Protein AF-0000000080382086 (afdb_homodimer)

Secondary structure (DSSP, 8-state):
---GGGG-B---S---TTEEEEE--S-S--PPTTSTTT---TTSS--HHHHHHHHHHHHHHHT-EEE-EE--SS--EEE--TTB-EE-SEEEE-STTEEEEEEESSSEEEEEEETTSS-EEEEEE-HHHHHHTHHHHHHTTSSS-GGGEEEEE--B--TTT-EEEHHHHHHHHHH-GGGGGGEEE-SSTTEEEE-HHHHHHHHHHHTT--EEEE---BTTT-TTS--TTT-SS---EEEEEEE--/---GGGG-B---S---TTEEEEE--S-S--PPTTSTTT---TTSS--HHHHHHHHHHHHHHHT-EEE-EE--SS--EEE--TTB-EE-SEEEE-STTEEEEEEESSSEEEEEEETTSS-EEEEEE-HHHHHHTHHHHHHTTSSS-GGGEEEEE--B--TTT-EEEHHHHHHHHHH-GGGGGGEEE-SSTTEEEE-HHHHHHHHHHHTT--EEEE---BTTT-TTS--TTT-SS---EEEEEEE--

InterPro domains:
  IPR003730 Multi-copper polyphenol oxidoreductase [PF02578] (24-242)
  IPR003730 Multi-copper polyphenol oxidoreductase [PTHR30616] (9-244)
  IPR003730 Multi-copper polyphenol oxidoreductase [TIGR00726] (29-243)
  IPR003730 Multi-copper polyphenol oxidoreductase [cd16833] (66-242)
  IPR011324 Cytotoxic necrotizing factor-like, catalytic [SSF64438] (8-244)
  IPR038371 Multi-copper polyphenol oxidoreductase superfamily [G3DSA:3.60.140.10] (1-244)

Nearest PDB structures (foldseek):
  7f3v-assembly3_C  TM=9.586E-01  e=2.825E-39  Escherichia coli
  1rw0-assembly1_B  TM=9.563E-01  e=7.884E-39  Salmonella enterica subsp. enterica serovar Typhi
  1rv9-assembly1_A  TM=9.736E-01  e=3.675E-38  Neisseria meningitidis
  7f3v-assembly2_B  TM=9.568E-01  e=1.158E-38  Escherichia coli
  1xaf-assembly1_B  TM=9.554E-01  e=1.019E-38  Shigella flexneri 2a str. 2457T

Organism: NCBI:txid216142

Sequence (490 aa):
MTTFTQGLLFPDWPAPASVRACVTTCEGGVSAAPYASLNLGAHVGDDPQSVVQNRLRLTAHFGILPAWLNQVHGVHVVDADPTRVLEADASWTTTPGIACTAMTADCLPALFCNRAGTQVAAAHAGWRGLAAGVLEATVNSFSEPPEQVMVWLGPAIGPRRFEVGAEVRETFMAIHPQAADAFAPGAAPGKFLADIYALARIRLAAVGVTAVYGGGLCTVEDERFFSYRRASVTGRFASLVWLEPMTTFTQGLLFPDWPAPASVRACVTTCEGGVSAAPYASLNLGAHVGDDPQSVVQNRLRLTAHFGILPAWLNQVHGVHVVDADPTRVLEADASWTTTPGIACTAMTADCLPALFCNRAGTQVAAAHAGWRGLAAGVLEATVNSFSEPPEQVMVWLGPAIGPRRFEVGAEVRETFMAIHPQAADAFAPGAAPGKFLADIYALARIRLAAVGVTAVYGGGLCTVEDERFFSYRRASVTGRFASLVWLEP

Radius of gyration: 25.79 Å; Cα contacts (8 Å, |Δi|>4): 1349; chains: 2; bounding box: 45×76×56 Å

Structure (mmCIF, N/CA/C/O backbone):
data_AF-0000000080382086-model_v1
#
loop_
_entity.id
_entity.type
_entity.pdbx_description
1 polymer 'Purine nucleoside phosphorylase'
#
loop_
_atom_site.group_PDB
_atom_site.id
_atom_site.type_symbol
_atom_site.label_atom_id
_atom_site.label_alt_id
_atom_site.label_comp_id
_atom_site.label_asym_id
_atom_site.label_entity_id
_atom_site.label_seq_id
_atom_site.pdbx_PDB_ins_code
_atom_site.Cartn_x
_atom_site.Cartn_y
_atom_site.Cartn_z
_atom_site.occupancy
_atom_site.B_iso_or_equiv
_atom_site.auth_seq_id
_atom_site.auth_comp_id
_atom_site.auth_asym_id
_atom_site.auth_atom_id
_atom_site.pdbx_PDB_model_num
ATOM 1 N N . MET A 1 1 ? -21.344 14.656 -10.711 1 35.97 1 MET A N 1
ATOM 2 C CA . MET A 1 1 ? -20.391 13.875 -9.922 1 35.97 1 MET A CA 1
ATOM 3 C C . MET A 1 1 ? -19.031 14.562 -9.891 1 35.97 1 MET A C 1
ATOM 5 O O . MET A 1 1 ? -18.391 14.742 -10.938 1 35.97 1 MET A O 1
ATOM 9 N N . THR A 1 2 ? -18.797 15.438 -8.898 1 51 2 THR A N 1
ATOM 10 C CA . THR A 1 2 ? -17.578 16.25 -8.852 1 51 2 THR A CA 1
ATOM 11 C C . THR A 1 2 ? -16.344 15.367 -9.07 1 51 2 THR A C 1
ATOM 13 O O . THR A 1 2 ? -16.266 14.258 -8.555 1 51 2 THR A O 1
ATOM 16 N N . THR A 1 3 ? -15.547 15.672 -10.109 1 72.62 3 THR A N 1
ATOM 17 C CA . THR A 1 3 ? -14.336 14.938 -10.469 1 72.62 3 THR A CA 1
ATOM 18 C C . THR A 1 3 ? -13.32 14.984 -9.336 1 72.62 3 THR A C 1
ATOM 20 O O . THR A 1 3 ? -13.359 15.891 -8.492 1 72.62 3 THR A O 1
ATOM 23 N N . PHE A 1 4 ? -12.578 13.977 -9.031 1 77.5 4 PHE A N 1
ATOM 24 C CA . PHE A 1 4 ? -11.562 13.836 -8 1 77.5 4 PHE A CA 1
ATOM 25 C C . PHE A 1 4 ? -10.688 15.086 -7.926 1 77.5 4 PHE A C 1
ATOM 27 O O . PHE A 1 4 ? -10.328 15.531 -6.836 1 77.5 4 PHE A O 1
ATOM 34 N N . THR A 1 5 ? -10.586 15.844 -8.992 1 77 5 THR A N 1
ATOM 35 C CA . THR A 1 5 ? -9.578 16.891 -9.031 1 77 5 THR A CA 1
ATOM 36 C C . THR A 1 5 ? -10.164 18.234 -8.586 1 77 5 THR A C 1
ATOM 38 O O . THR A 1 5 ? -9.43 19.156 -8.242 1 77 5 THR A O 1
ATOM 41 N N . GLN A 1 6 ? -11.453 18.375 -8.586 1 78.25 6 GLN A N 1
ATOM 42 C CA . GLN A 1 6 ? -12.055 19.672 -8.32 1 78.25 6 GLN A CA 1
ATOM 43 C C . GLN A 1 6 ? -11.938 20.047 -6.844 1 78.25 6 GLN A C 1
ATOM 45 O O . GLN A 1 6 ? -11.93 21.219 -6.492 1 78.25 6 GLN A O 1
ATOM 50 N N . GLY A 1 7 ? -11.562 19.188 -6.051 1 86.56 7 GLY A N 1
ATOM 51 C CA . GLY A 1 7 ? -11.594 19.516 -4.637 1 86.56 7 GLY A CA 1
ATOM 52 C C . GLY A 1 7 ? -10.242 19.422 -3.965 1 86.56 7 GLY A C 1
ATOM 53 O O . GLY A 1 7 ? -10.148 19.438 -2.734 1 86.56 7 GLY A O 1
ATOM 54 N N . LEU A 1 8 ? -9.188 19.5 -4.777 1 95.06 8 LEU A N 1
ATOM 55 C CA . LEU A 1 8 ? -7.855 19.359 -4.199 1 95.06 8 LEU A CA 1
ATOM 56 C C . LEU A 1 8 ? -7.285 20.734 -3.85 1 95.06 8 LEU A C 1
ATOM 58 O O . LEU A 1 8 ? -7.527 21.719 -4.559 1 95.06 8 LEU A O 1
ATOM 62 N N . LEU A 1 9 ? -6.598 20.828 -2.732 1 96.88 9 LEU A N 1
ATOM 63 C CA . LEU A 1 9 ? -5.844 22.016 -2.352 1 96.88 9 LEU A CA 1
ATOM 64 C C . LEU A 1 9 ? -4.344 21.781 -2.49 1 96.88 9 LEU A C 1
ATOM 66 O O . LEU A 1 9 ? -3.85 20.703 -2.152 1 96.88 9 LEU A O 1
ATOM 70 N N . PHE A 1 10 ? -3.676 22.781 -2.965 1 97.62 10 PHE A N 1
ATOM 71 C CA . PHE A 1 10 ? -2.225 22.719 -3.105 1 97.62 10 PHE A CA 1
ATOM 72 C C . PHE A 1 10 ? -1.548 23.75 -2.211 1 97.62 10 PHE A C 1
ATOM 74 O O . PHE A 1 10 ? -1.939 24.922 -2.199 1 97.62 10 PHE A O 1
ATOM 81 N N . PRO A 1 11 ? -0.568 23.312 -1.455 1 97.88 11 PRO A N 1
ATOM 82 C CA . PRO A 1 11 ? 0.133 24.25 -0.566 1 97.88 11 PRO A CA 1
ATOM 83 C C . PRO A 1 11 ? 0.707 25.453 -1.308 1 97.88 11 PRO A C 1
ATOM 85 O O . PRO A 1 11 ? 1.287 25.297 -2.385 1 97.88 11 PRO A O 1
ATOM 88 N N . ASP A 1 12 ? 0.466 26.594 -0.713 1 96.94 12 ASP A N 1
ATOM 89 C CA . ASP A 1 12 ? 1.128 27.812 -1.168 1 96.94 12 ASP A CA 1
ATOM 90 C C . ASP A 1 12 ? 2.428 28.047 -0.402 1 96.94 12 ASP A C 1
ATOM 92 O O . ASP A 1 12 ? 2.424 28.688 0.654 1 96.94 12 ASP A O 1
ATOM 96 N N . TRP A 1 13 ? 3.547 27.516 -0.865 1 97.81 13 TRP A N 1
ATOM 97 C CA . TRP A 1 13 ? 4.883 27.656 -0.295 1 97.81 13 TRP A CA 1
ATOM 98 C C . TRP A 1 13 ? 5.949 27.578 -1.383 1 97.81 13 TRP A C 1
ATOM 100 O O . TRP A 1 13 ? 5.695 27.062 -2.477 1 97.81 13 TRP A O 1
ATOM 110 N N . PRO A 1 14 ? 7.027 28.234 -1.194 1 98.19 14 PRO A N 1
ATOM 111 C CA . PRO A 1 14 ? 8.078 28.219 -2.213 1 98.19 14 PRO A CA 1
ATOM 112 C C . PRO A 1 14 ? 8.914 26.938 -2.184 1 98.19 14 PRO A C 1
ATOM 114 O O . PRO A 1 14 ? 10.148 27 -2.209 1 98.19 14 PRO A O 1
ATOM 117 N N . ALA A 1 15 ? 8.281 25.734 -2.139 1 97.81 15 ALA A N 1
ATOM 118 C CA . ALA A 1 15 ? 8.992 24.453 -2.152 1 97.81 15 ALA A CA 1
ATOM 119 C C . ALA A 1 15 ? 9.664 24.219 -3.5 1 97.81 15 ALA A C 1
ATOM 121 O O . ALA A 1 15 ? 9.188 24.688 -4.531 1 97.81 15 ALA A O 1
ATOM 122 N N . PRO A 1 16 ? 10.789 23.5 -3.488 1 98.19 16 PRO A N 1
ATOM 123 C CA . PRO A 1 16 ? 11.438 23.156 -4.754 1 98.19 16 PRO A CA 1
ATOM 124 C C . PRO A 1 16 ? 10.516 22.406 -5.711 1 98.19 16 PRO A C 1
ATOM 126 O O . PRO A 1 16 ? 9.57 21.734 -5.27 1 98.19 16 PRO A O 1
ATOM 129 N N . ALA A 1 17 ? 10.844 22.5 -6.973 1 97.31 17 ALA A N 1
ATOM 130 C CA . ALA A 1 17 ? 10.023 21.906 -8.023 1 97.31 17 ALA A CA 1
ATOM 131 C C . ALA A 1 17 ? 9.93 20.391 -7.855 1 97.31 17 ALA A C 1
ATOM 133 O O . ALA A 1 17 ? 8.945 19.766 -8.281 1 97.31 17 ALA A O 1
ATOM 134 N N . SER A 1 18 ? 10.938 19.812 -7.211 1 97.94 18 SER A N 1
ATOM 135 C CA . SER A 1 18 ? 10.969 18.375 -7.016 1 97.94 18 SER A CA 1
ATOM 136 C C . SER A 1 18 ? 9.984 17.938 -5.938 1 97.94 18 SER A C 1
ATOM 138 O O . SER A 1 18 ? 9.703 16.75 -5.789 1 97.94 18 SER A O 1
ATOM 140 N N . VAL A 1 19 ? 9.492 18.891 -5.156 1 98.62 19 VAL A N 1
ATOM 141 C CA . VAL A 1 19 ? 8.586 18.609 -4.051 1 98.62 19 VAL A CA 1
ATOM 142 C C . VAL A 1 19 ? 7.145 18.875 -4.484 1 98.62 19 VAL A C 1
ATOM 144 O O . VAL A 1 19 ? 6.828 19.969 -4.977 1 98.62 19 VAL A O 1
ATOM 147 N N . ARG A 1 20 ? 6.328 17.859 -4.344 1 98.44 20 ARG A N 1
ATOM 148 C CA . ARG A 1 20 ? 4.898 17.984 -4.605 1 98.44 20 ARG A CA 1
ATOM 149 C C . ARG A 1 20 ? 4.086 17.766 -3.336 1 98.44 20 ARG A C 1
ATOM 151 O O . ARG A 1 20 ? 4.527 17.062 -2.426 1 98.44 20 ARG A O 1
ATOM 158 N N . ALA A 1 21 ? 2.965 18.422 -3.26 1 98.56 21 ALA A N 1
ATOM 159 C CA . ALA A 1 21 ? 2.096 18.297 -2.094 1 98.56 21 ALA A CA 1
ATOM 160 C C . ALA A 1 21 ? 0.638 18.547 -2.463 1 98.56 21 ALA A C 1
ATOM 162 O O . ALA A 1 21 ? 0.352 19.266 -3.428 1 98.56 21 ALA A O 1
ATOM 163 N N . CYS A 1 22 ? -0.214 17.969 -1.721 1 98.19 22 CYS A N 1
ATOM 164 C CA . CYS A 1 22 ? -1.647 18.156 -1.924 1 98.19 22 CYS A CA 1
ATOM 165 C C . CYS A 1 22 ? -2.418 17.891 -0.634 1 98.19 22 CYS A C 1
ATOM 167 O O . CYS A 1 22 ? -1.976 17.109 0.213 1 98.19 22 CYS A O 1
ATOM 169 N N . VAL A 1 23 ? -3.498 18.609 -0.485 1 98.5 23 VAL A N 1
ATOM 170 C CA . VAL A 1 23 ? -4.496 18.312 0.536 1 98.5 23 VAL A CA 1
ATOM 171 C C . VAL A 1 23 ? -5.816 17.922 -0.13 1 98.5 23 VAL A C 1
ATOM 173 O O . VAL A 1 23 ? -6.324 18.641 -0.988 1 98.5 23 VAL A O 1
ATOM 176 N N . THR A 1 24 ? -6.312 16.75 0.256 1 98.19 24 THR A N 1
ATOM 177 C CA . THR A 1 24 ? -7.625 16.359 -0.258 1 98.19 24 THR A CA 1
ATOM 178 C C . THR A 1 24 ? -8.734 17.078 0.498 1 98.19 24 THR A C 1
ATOM 180 O O . THR A 1 24 ? -8.523 17.562 1.614 1 98.19 24 THR A O 1
ATOM 183 N N . THR A 1 25 ? -9.844 17.234 -0.124 1 97.31 25 THR A N 1
ATOM 184 C CA . THR A 1 25 ? -11.062 17.703 0.52 1 97.31 25 THR A CA 1
ATOM 185 C C . THR A 1 25 ? -12.078 16.578 0.65 1 97.31 25 THR A C 1
ATOM 187 O O . THR A 1 25 ? -11.766 15.414 0.359 1 97.31 25 THR A O 1
ATOM 190 N N . CYS A 1 26 ? -13.32 16.938 1.077 1 96 26 CYS A N 1
ATOM 191 C CA . CYS A 1 26 ? -14.367 15.93 1.217 1 96 26 CYS A CA 1
ATOM 192 C C . CYS A 1 26 ? -14.906 15.516 -0.146 1 96 26 CYS A C 1
ATOM 194 O O . CYS A 1 26 ? -15.586 14.492 -0.263 1 96 26 CYS A O 1
ATOM 196 N N . GLU A 1 27 ? -14.523 16.203 -1.162 1 94.69 27 GLU A N 1
ATOM 197 C CA . GLU A 1 27 ? -15.18 16.031 -2.457 1 94.69 27 GLU A CA 1
ATOM 198 C C . GLU A 1 27 ? -14.391 15.078 -3.35 1 94.69 27 GLU A C 1
ATOM 200 O O . GLU A 1 27 ? -13.164 15 -3.256 1 94.69 27 GLU A O 1
ATOM 205 N N . GLY A 1 28 ? -15.195 14.359 -4.215 1 94.56 28 GLY A N 1
ATOM 206 C CA . GLY A 1 28 ? -14.555 13.617 -5.289 1 94.56 28 GLY A CA 1
ATOM 207 C C . GLY A 1 28 ? -14.414 12.133 -4.992 1 94.56 28 GLY A C 1
ATOM 208 O O . GLY A 1 28 ? -13.664 11.43 -5.676 1 94.56 28 GLY A O 1
ATOM 209 N N . GLY A 1 29 ? -15.039 11.703 -3.875 1 95.44 29 GLY A N 1
ATOM 210 C CA . GLY A 1 29 ? -14.938 10.297 -3.523 1 95.44 29 GLY A CA 1
ATOM 211 C C . GLY A 1 29 ? -16.234 9.539 -3.711 1 95.44 29 GLY A C 1
ATOM 212 O O . GLY A 1 29 ? -17.094 9.953 -4.5 1 95.44 29 GLY A O 1
ATOM 213 N N . VAL A 1 30 ? -16.359 8.398 -3.09 1 95.44 30 VAL A N 1
ATOM 214 C CA . VAL A 1 30 ? -17.516 7.539 -3.348 1 95.44 30 VAL A CA 1
ATOM 215 C C . VAL A 1 30 ? -18.188 7.18 -2.027 1 95.44 30 VAL A C 1
ATOM 217 O O . VAL A 1 30 ? -19.219 6.5 -2.018 1 95.44 30 VAL A O 1
ATOM 220 N N . SER A 1 31 ? -17.609 7.605 -0.888 1 96.88 31 SER A N 1
ATOM 221 C CA . SER A 1 31 ? -18.219 7.289 0.399 1 96.88 31 SER A CA 1
ATOM 222 C C . SER A 1 31 ? -19.594 7.926 0.526 1 96.88 31 SER A C 1
ATOM 224 O O . SER A 1 31 ? -19.828 9.031 0.036 1 96.88 31 SER A O 1
ATOM 226 N N . ALA A 1 32 ? -20.516 7.273 1.138 1 97.31 32 ALA A N 1
ATOM 227 C CA . ALA A 1 32 ? -21.828 7.812 1.479 1 97.31 32 ALA A CA 1
ATOM 228 C C . ALA A 1 32 ? -21.766 8.609 2.781 1 97.31 32 ALA A C 1
ATOM 230 O O . ALA A 1 32 ? -20.781 8.562 3.504 1 97.31 32 ALA A O 1
ATOM 231 N N . ALA A 1 33 ? -22.828 9.43 3.045 1 96.38 33 ALA A N 1
ATOM 232 C CA . ALA A 1 33 ? -22.938 10.078 4.348 1 96.38 33 ALA A CA 1
ATOM 233 C C . ALA A 1 33 ? -22.875 9.055 5.477 1 96.38 33 ALA A C 1
ATOM 235 O O . ALA A 1 33 ? -23.438 7.961 5.363 1 96.38 33 ALA A O 1
ATOM 236 N N . PRO A 1 34 ? -22.25 9.375 6.453 1 97.31 34 PRO A N 1
ATOM 237 C CA . PRO A 1 34 ? -21.688 10.672 6.84 1 97.31 34 PRO A CA 1
ATOM 238 C C . PRO A 1 34 ? -20.234 10.844 6.402 1 97.31 34 PRO A C 1
ATOM 240 O O . PRO A 1 34 ? -19.562 11.766 6.859 1 97.31 34 PRO A O 1
ATOM 243 N N . TYR A 1 35 ? -19.703 9.984 5.555 1 97.62 35 TYR A N 1
ATOM 244 C CA . TYR A 1 35 ? -18.312 10.008 5.105 1 97.62 35 TYR A CA 1
ATOM 245 C C . TYR A 1 35 ? -18.219 10.555 3.689 1 97.62 35 TYR A C 1
ATOM 247 O O . TYR A 1 35 ? -17.203 10.344 3.008 1 97.62 35 TYR A O 1
ATOM 255 N N . ALA A 1 36 ? -19.281 11.227 3.244 1 95.75 36 ALA A N 1
ATOM 256 C CA . ALA A 1 36 ? -19.266 11.758 1.884 1 95.75 36 ALA A CA 1
ATOM 257 C C . ALA A 1 36 ? -18.188 12.828 1.72 1 95.75 36 ALA A C 1
ATOM 259 O O . ALA A 1 36 ? -18.094 13.75 2.531 1 95.75 36 ALA A O 1
ATOM 260 N N . SER A 1 37 ? -17.484 12.734 0.635 1 95.88 37 SER A N 1
ATOM 261 C CA . SER A 1 37 ? -17.516 11.562 -0.241 1 95.88 37 SER A CA 1
ATOM 262 C C . SER A 1 37 ? -16.125 10.953 -0.41 1 95.88 37 SER A C 1
ATOM 264 O O . SER A 1 37 ? -15.992 9.797 -0.805 1 95.88 37 SER A O 1
ATOM 266 N N . LEU A 1 38 ? -15 11.766 -0.036 1 97.19 38 LEU A N 1
ATOM 267 C CA . LEU A 1 38 ? -13.641 11.289 -0.24 1 97.19 38 LEU A CA 1
ATOM 268 C C . LEU A 1 38 ? -12.969 10.961 1.092 1 97.19 38 LEU A C 1
ATOM 270 O O . LEU A 1 38 ? -11.883 11.461 1.387 1 97.19 38 LEU A O 1
ATOM 274 N N . ASN A 1 39 ? -13.68 10.141 1.867 1 98.06 39 ASN A N 1
ATOM 275 C CA . ASN A 1 39 ? -13.055 9.68 3.1 1 98.06 39 ASN A CA 1
ATOM 276 C C . ASN A 1 39 ? -11.875 8.75 2.814 1 98.06 39 ASN A C 1
ATOM 278 O O . ASN A 1 39 ? -12.023 7.77 2.08 1 98.06 39 ASN A O 1
ATOM 282 N N . LEU A 1 40 ? -10.758 9.078 3.457 1 97.88 40 LEU A N 1
ATOM 283 C CA . LEU A 1 40 ? -9.555 8.289 3.246 1 97.88 40 LEU A CA 1
ATOM 284 C C . LEU A 1 40 ? -9.203 7.488 4.496 1 97.88 40 LEU A C 1
ATOM 286 O O . LEU A 1 40 ? -8.266 6.688 4.484 1 97.88 40 LEU A O 1
ATOM 290 N N . GLY A 1 41 ? -9.922 7.762 5.605 1 97 41 GLY A N 1
ATOM 291 C CA . GLY A 1 41 ? -9.664 7.055 6.848 1 97 41 GLY A CA 1
ATOM 292 C C . GLY A 1 41 ? -10.328 5.695 6.914 1 97 41 GLY A C 1
ATOM 293 O O . GLY A 1 41 ? -11.555 5.59 6.82 1 97 41 GLY A O 1
ATOM 294 N N . ALA A 1 42 ? -9.57 4.668 7.133 1 93.75 42 ALA A N 1
ATOM 295 C CA . ALA A 1 42 ? -10.086 3.305 7.188 1 93.75 42 ALA A CA 1
ATOM 296 C C . ALA A 1 42 ? -10.609 2.971 8.578 1 93.75 42 ALA A C 1
ATOM 298 O O . ALA A 1 42 ? -11.297 1.969 8.773 1 93.75 42 ALA A O 1
ATOM 299 N N . HIS A 1 43 ? -10.344 3.795 9.578 1 93.31 43 HIS A N 1
ATOM 300 C CA . HIS A 1 43 ? -10.594 3.447 10.969 1 93.31 43 HIS A CA 1
ATOM 301 C C . HIS A 1 43 ? -11.805 4.203 11.516 1 93.31 43 HIS A C 1
ATOM 303 O O . HIS A 1 43 ? -12.031 4.223 12.734 1 93.31 43 HIS A O 1
ATOM 309 N N . VAL A 1 44 ? -12.609 4.797 10.648 1 96.44 44 VAL A N 1
ATOM 310 C CA . VAL A 1 44 ? -13.617 5.715 11.164 1 96.44 44 VAL A CA 1
ATOM 311 C C . VAL A 1 44 ? -15.008 5.098 11.008 1 96.44 44 VAL A C 1
ATOM 313 O O . VAL A 1 44 ? -16.016 5.711 11.375 1 96.44 44 VAL A O 1
ATOM 316 N N . GLY A 1 45 ? -15.102 3.912 10.461 1 95.44 45 GLY A N 1
ATOM 317 C CA . GLY A 1 45 ? -16.375 3.211 10.406 1 95.44 45 GLY A CA 1
ATOM 318 C C . GLY A 1 45 ? -17 3.217 9.031 1 95.44 45 GLY A C 1
ATOM 319 O O . GLY A 1 45 ? -18.094 2.678 8.836 1 95.44 45 GLY A O 1
ATOM 320 N N . ASP A 1 46 ? -16.406 3.803 8.031 1 96.44 46 ASP A N 1
ATOM 321 C CA . ASP A 1 46 ? -16.891 3.848 6.656 1 96.44 46 ASP A CA 1
ATOM 322 C C . ASP A 1 46 ? -16.875 2.461 6.02 1 96.44 46 ASP A C 1
ATOM 324 O O . ASP A 1 46 ? -16.25 1.536 6.555 1 96.44 46 ASP A O 1
ATOM 328 N N . ASP A 1 47 ? -17.641 2.34 4.902 1 93.94 47 ASP A N 1
ATOM 329 C CA . ASP A 1 47 ? -17.562 1.138 4.078 1 93.94 47 ASP A CA 1
ATOM 330 C C . ASP A 1 47 ? -16.125 0.921 3.568 1 93.94 47 ASP A C 1
ATOM 332 O O . ASP A 1 47 ? -15.586 1.769 2.859 1 93.94 47 ASP A O 1
ATOM 336 N N . PRO A 1 48 ? -15.531 -0.181 3.912 1 90.75 48 PRO A N 1
ATOM 337 C CA . PRO A 1 48 ? -14.148 -0.428 3.5 1 90.75 48 PRO A CA 1
ATOM 338 C C . PRO A 1 48 ? -13.961 -0.345 1.987 1 90.75 48 PRO A C 1
ATOM 340 O O . PRO A 1 48 ? -12.906 0.082 1.518 1 90.75 48 PRO A O 1
ATOM 343 N N . GLN A 1 49 ? -14.898 -0.764 1.184 1 89.75 49 GLN A N 1
ATOM 344 C CA . GLN A 1 49 ? -14.781 -0.698 -0.27 1 89.75 49 GLN A CA 1
ATOM 345 C C . GLN A 1 49 ? -14.711 0.748 -0.751 1 89.75 49 GLN A C 1
ATOM 347 O O . GLN A 1 49 ? -13.969 1.061 -1.684 1 89.75 49 GLN A O 1
ATOM 352 N N . SER A 1 50 ? -15.516 1.601 -0.135 1 94.81 50 SER A N 1
ATOM 353 C CA . SER A 1 50 ? -15.477 3.016 -0.485 1 94.81 50 SER A CA 1
ATOM 354 C C . SER A 1 50 ? -14.109 3.621 -0.185 1 94.81 50 SER A C 1
ATOM 356 O O . SER A 1 50 ? -13.57 4.383 -0.992 1 94.81 50 SER A O 1
ATOM 358 N N . VAL A 1 51 ? -13.547 3.221 0.975 1 95.31 51 VAL A N 1
ATOM 359 C CA . VAL A 1 51 ? -12.25 3.756 1.369 1 95.31 51 VAL A CA 1
ATOM 360 C C . VAL A 1 51 ? -11.18 3.316 0.368 1 95.31 51 VAL A C 1
ATOM 362 O O . VAL A 1 51 ? -10.352 4.121 -0.058 1 95.31 51 VAL A O 1
ATOM 365 N N . VAL A 1 52 ? -11.219 2.104 -0.04 1 91.38 52 VAL A N 1
ATOM 366 C CA . VAL A 1 52 ? -10.266 1.575 -1.009 1 91.38 52 VAL A CA 1
ATOM 367 C C . VAL A 1 52 ? -10.383 2.344 -2.324 1 91.38 52 VAL A C 1
ATOM 369 O O . VAL A 1 52 ? -9.375 2.754 -2.902 1 91.38 52 VAL A O 1
ATOM 372 N N . GLN A 1 53 ? -11.578 2.508 -2.77 1 91.5 53 GLN A N 1
ATOM 373 C CA . GLN A 1 53 ? -11.789 3.223 -4.023 1 91.5 53 GLN A CA 1
ATOM 374 C C . GLN A 1 53 ? -11.289 4.66 -3.93 1 91.5 53 GLN A C 1
ATOM 376 O O . GLN A 1 53 ? -10.695 5.184 -4.875 1 91.5 53 GLN A O 1
ATOM 381 N N . ASN A 1 54 ? -11.594 5.285 -2.818 1 95.31 54 ASN A N 1
ATOM 382 C CA . ASN A 1 54 ? -11.109 6.645 -2.611 1 95.31 54 ASN A CA 1
ATOM 383 C C . ASN A 1 54 ? -9.586 6.703 -2.631 1 95.31 54 ASN A C 1
ATOM 385 O O . ASN A 1 54 ? -9 7.598 -3.248 1 95.31 54 ASN A O 1
ATOM 389 N N . ARG A 1 55 ? -8.906 5.746 -1.965 1 94 55 ARG A N 1
ATOM 390 C CA . ARG A 1 55 ? -7.453 5.711 -1.934 1 94 55 ARG A CA 1
ATOM 391 C C . ARG A 1 55 ? -6.883 5.402 -3.314 1 94 55 ARG A C 1
ATOM 393 O O . ARG A 1 55 ? -5.844 5.945 -3.697 1 94 55 ARG A O 1
ATOM 400 N N . LEU A 1 56 ? -7.562 4.637 -4.059 1 90.69 56 LEU A N 1
ATOM 401 C CA . LEU A 1 56 ? -7.141 4.332 -5.422 1 90.69 56 LEU A CA 1
ATOM 402 C C . LEU A 1 56 ? -7.207 5.578 -6.305 1 90.69 56 LEU A C 1
ATOM 404 O O . LEU A 1 56 ? -6.336 5.797 -7.145 1 90.69 56 LEU A O 1
ATOM 408 N N . ARG A 1 57 ? -8.266 6.312 -6.125 1 91.19 57 ARG A N 1
ATOM 409 C CA . ARG A 1 57 ? -8.406 7.547 -6.895 1 91.19 57 ARG A CA 1
ATOM 410 C C . ARG A 1 57 ? -7.23 8.484 -6.637 1 91.19 57 ARG A C 1
ATOM 412 O O . ARG A 1 57 ? -6.688 9.07 -7.574 1 91.19 57 ARG A O 1
ATOM 419 N N . LEU A 1 58 ? -6.867 8.555 -5.375 1 93.56 58 LEU A N 1
ATOM 420 C CA . LEU A 1 58 ? -5.746 9.398 -4.977 1 93.56 58 LEU A CA 1
ATOM 421 C C . LEU A 1 58 ? -4.438 8.875 -5.566 1 93.56 58 LEU A C 1
ATOM 423 O O . LEU A 1 58 ? -3.682 9.641 -6.172 1 93.56 58 LEU A O 1
ATOM 427 N N . THR A 1 59 ? -4.156 7.613 -5.426 1 91.06 59 THR A N 1
ATOM 428 C CA . THR A 1 59 ? -2.941 6.973 -5.914 1 91.06 59 THR A CA 1
ATOM 429 C C . THR A 1 59 ? -2.842 7.086 -7.43 1 91.06 59 THR A C 1
ATOM 431 O O . THR A 1 59 ? -1.789 7.445 -7.965 1 91.06 59 THR A O 1
ATOM 434 N N . ALA A 1 60 ? -3.932 6.879 -8.062 1 86.88 60 ALA A N 1
ATOM 435 C CA . ALA A 1 60 ? -3.951 6.879 -9.523 1 86.88 60 ALA A CA 1
ATOM 436 C C . ALA A 1 60 ? -3.76 8.289 -10.078 1 86.88 60 ALA A C 1
ATOM 438 O O . ALA A 1 60 ? -3.062 8.484 -11.078 1 86.88 60 ALA A O 1
ATOM 439 N N . HIS A 1 61 ? -4.375 9.188 -9.492 1 90 61 HIS A N 1
ATOM 440 C CA . HIS A 1 61 ? -4.34 10.555 -10 1 90 61 HIS A CA 1
ATOM 441 C C . HIS A 1 61 ? -2.926 11.125 -9.945 1 90 61 HIS A C 1
ATOM 443 O O . HIS A 1 61 ? -2.471 11.758 -10.906 1 90 61 HIS A O 1
ATOM 449 N N . PHE A 1 62 ? -2.26 10.828 -8.844 1 93.06 62 PHE A N 1
ATOM 450 C CA . PHE A 1 62 ? -0.971 11.484 -8.648 1 93.06 62 PHE A CA 1
ATOM 451 C C . PHE A 1 62 ? 0.173 10.539 -9.008 1 93.06 62 PHE A C 1
ATOM 453 O O . PHE A 1 62 ? 1.321 10.969 -9.133 1 93.06 62 PHE A O 1
ATOM 460 N N . GLY A 1 63 ? -0.13 9.305 -9.195 1 90 63 GLY A N 1
ATOM 461 C CA . GLY A 1 63 ? 0.942 8.352 -9.43 1 90 63 GLY A CA 1
ATOM 462 C C . GLY A 1 63 ? 1.884 8.211 -8.25 1 90 63 GLY A C 1
ATOM 463 O O . GLY A 1 63 ? 3.104 8.266 -8.406 1 90 63 GLY A O 1
ATOM 464 N N . ILE A 1 64 ? 1.305 8.117 -7.082 1 94.25 64 ILE A N 1
ATOM 465 C CA . ILE A 1 64 ? 2.098 8.031 -5.859 1 94.25 64 ILE A CA 1
ATOM 466 C C . ILE A 1 64 ? 1.611 6.863 -5.008 1 94.25 64 ILE A C 1
ATOM 468 O O . ILE A 1 64 ? 0.524 6.328 -5.242 1 94.25 64 ILE A O 1
ATOM 472 N N . LEU A 1 65 ? 2.486 6.465 -4.094 1 93.62 65 LEU A N 1
ATOM 473 C CA . LEU A 1 65 ? 2.123 5.504 -3.061 1 93.62 65 LEU A CA 1
ATOM 474 C C . LEU A 1 65 ? 2.092 6.168 -1.687 1 93.62 65 LEU A C 1
ATOM 476 O O . LEU A 1 65 ? 3.139 6.371 -1.066 1 93.62 65 LEU A O 1
ATOM 480 N N . PRO A 1 66 ? 0.892 6.457 -1.199 1 96.88 66 PRO A N 1
ATOM 481 C CA . PRO A 1 66 ? 0.811 7.07 0.127 1 96.88 66 PRO A CA 1
ATOM 482 C C . PRO A 1 66 ? 1.239 6.125 1.245 1 96.88 66 PRO A C 1
ATOM 484 O O . PRO A 1 66 ? 0.834 4.961 1.261 1 96.88 66 PRO A O 1
ATOM 487 N N . ALA A 1 67 ? 2.107 6.605 2.158 1 96.88 67 ALA A N 1
ATOM 488 C CA . ALA A 1 67 ? 2.406 5.898 3.402 1 96.88 67 ALA A CA 1
ATOM 489 C C . ALA A 1 67 ? 1.439 6.309 4.508 1 96.88 67 ALA A C 1
ATOM 491 O O . ALA A 1 67 ? 1.596 7.371 5.117 1 96.88 67 ALA A O 1
ATOM 492 N N . TRP A 1 68 ? 0.482 5.43 4.746 1 97.25 68 TRP A N 1
ATOM 493 C CA . TRP A 1 68 ? -0.519 5.691 5.773 1 97.25 68 TRP A CA 1
ATOM 494 C C . TRP A 1 68 ? 0.029 5.371 7.16 1 97.25 68 TRP A C 1
ATOM 496 O O . TRP A 1 68 ? 0.88 4.492 7.312 1 97.25 68 TRP A O 1
ATOM 506 N N . LEU A 1 69 ? -0.498 6.047 8.188 1 98.06 69 LEU A N 1
ATOM 507 C CA . LEU A 1 69 ? -0.081 5.809 9.562 1 98.06 69 LEU A CA 1
ATOM 508 C C . LEU A 1 69 ? -1.281 5.488 10.453 1 98.06 69 LEU A C 1
ATOM 510 O O . LEU A 1 69 ? -2.4 5.918 10.164 1 98.06 69 LEU A O 1
ATOM 514 N N . ASN A 1 70 ? -1.029 4.621 11.445 1 97.5 70 ASN A N 1
ATOM 515 C CA . ASN A 1 70 ? -1.887 4.605 12.633 1 97.5 70 ASN A CA 1
ATOM 516 C C . ASN A 1 70 ? -1.529 5.73 13.594 1 97.5 70 ASN A C 1
ATOM 518 O O . ASN A 1 70 ? -0.643 5.57 14.438 1 97.5 70 ASN A O 1
ATOM 522 N N . GLN A 1 71 ? -2.246 6.785 13.453 1 98.31 71 GLN A N 1
ATOM 523 C CA . GLN A 1 71 ? -1.952 8.008 14.195 1 98.31 71 GLN A CA 1
ATOM 524 C C . GLN A 1 71 ? -2.539 7.953 15.602 1 98.31 71 GLN A C 1
ATOM 526 O O . GLN A 1 71 ? -3.719 7.641 15.773 1 98.31 71 GLN A O 1
ATOM 531 N N . VAL A 1 72 ? -1.652 8.273 16.609 1 98.31 72 VAL A N 1
ATOM 532 C CA . VAL A 1 72 ? -2.088 8.07 17.984 1 98.31 72 VAL A CA 1
ATOM 533 C C . VAL A 1 72 ? -1.845 9.344 18.797 1 98.31 72 VAL A C 1
ATOM 535 O O . VAL A 1 72 ? -1.778 9.297 20.031 1 98.31 72 VAL A O 1
ATOM 538 N N . HIS A 1 73 ? -1.639 10.422 18.188 1 98.12 73 HIS A N 1
ATOM 539 C CA . HIS A 1 73 ? -1.373 11.719 18.812 1 98.12 73 HIS A CA 1
ATOM 540 C C . HIS A 1 73 ? -0.095 11.68 19.641 1 98.12 73 HIS A C 1
ATOM 542 O O . HIS A 1 73 ? -0.018 12.305 20.703 1 98.12 73 HIS A O 1
ATOM 548 N N . GLY A 1 74 ? 0.851 10.852 19.188 1 98.38 74 GLY A N 1
ATOM 549 C CA . GLY A 1 74 ? 2.168 10.781 19.797 1 98.38 74 GLY A CA 1
ATOM 550 C C . GLY A 1 74 ? 3.221 11.57 19.047 1 98.38 74 GLY A C 1
ATOM 551 O O . GLY A 1 74 ? 2.908 12.578 18.406 1 98.38 74 GLY A O 1
ATOM 552 N N . VAL A 1 75 ? 4.523 11.117 19.172 1 98.69 75 VAL A N 1
ATOM 553 C CA . VAL A 1 75 ? 5.602 11.906 18.594 1 98.69 75 VAL A CA 1
ATOM 554 C C . VAL A 1 75 ? 6.52 11 17.766 1 98.69 75 VAL A C 1
ATOM 556 O O . VAL A 1 75 ? 7.578 11.438 17.312 1 98.69 75 VAL A O 1
ATOM 559 N N . HIS A 1 76 ? 6.168 9.781 17.609 1 98.69 76 HIS A N 1
ATOM 560 C CA . HIS A 1 76 ? 7.023 8.852 16.875 1 98.69 76 HIS A CA 1
ATOM 561 C C . HIS A 1 76 ? 7.066 9.195 15.391 1 98.69 76 HIS A C 1
ATOM 563 O O . HIS A 1 76 ? 6.031 9.461 14.781 1 98.69 76 HIS A O 1
ATOM 569 N N . VAL A 1 77 ? 8.297 9.289 14.812 1 98.88 77 VAL A N 1
ATOM 570 C CA . VAL A 1 77 ? 8.555 9.57 13.406 1 98.88 77 VAL A CA 1
ATOM 571 C C . VAL A 1 77 ? 9.195 8.359 12.742 1 98.88 77 VAL A C 1
ATOM 573 O O . VAL A 1 77 ? 10.164 7.801 13.266 1 98.88 77 VAL A O 1
ATOM 576 N N . VAL A 1 78 ? 8.688 7.941 11.609 1 98.69 78 VAL A N 1
ATOM 577 C CA . VAL A 1 78 ? 9.195 6.73 10.969 1 98.69 78 VAL A CA 1
ATOM 578 C C . VAL A 1 78 ? 9.531 7.016 9.508 1 98.69 78 VAL A C 1
ATOM 580 O O . VAL A 1 78 ? 9.133 8.047 8.969 1 98.69 78 VAL A O 1
ATOM 583 N N . ASP A 1 79 ? 10.336 6.137 8.906 1 97.38 79 ASP A N 1
ATOM 584 C CA . ASP A 1 79 ? 10.453 6.148 7.449 1 97.38 79 ASP A CA 1
ATOM 585 C C . ASP A 1 79 ? 9.117 5.816 6.785 1 97.38 79 ASP A C 1
ATOM 587 O O . ASP A 1 79 ? 8.43 4.875 7.195 1 97.38 79 ASP A O 1
ATOM 591 N N . ALA A 1 80 ? 8.75 6.648 5.812 1 97.69 80 ALA A N 1
ATOM 592 C CA . ALA A 1 80 ? 7.512 6.363 5.102 1 97.69 80 ALA A CA 1
ATOM 593 C C . ALA A 1 80 ? 7.582 5.008 4.398 1 97.69 80 ALA A C 1
ATOM 595 O O . ALA A 1 80 ? 8.5 4.754 3.613 1 97.69 80 ALA A O 1
ATOM 596 N N . ASP A 1 81 ? 6.719 4.188 4.773 1 93.5 81 ASP A N 1
ATOM 597 C CA . ASP A 1 81 ? 6.641 2.842 4.211 1 93.5 81 ASP A CA 1
ATOM 598 C C . ASP A 1 81 ? 5.23 2.539 3.713 1 93.5 81 ASP A C 1
ATOM 600 O O . ASP A 1 81 ? 4.324 2.291 4.512 1 93.5 81 ASP A O 1
ATOM 604 N N . PRO A 1 82 ? 5 2.562 2.369 1 92.62 82 PRO A N 1
ATOM 605 C CA . PRO A 1 82 ? 3.648 2.354 1.846 1 92.62 82 PRO A CA 1
ATOM 606 C C . PRO A 1 82 ? 3.178 0.908 1.99 1 92.62 82 PRO A C 1
ATOM 608 O O . PRO A 1 82 ? 2.018 0.601 1.705 1 92.62 82 PRO A O 1
ATOM 611 N N . THR A 1 83 ? 4.027 0.026 2.49 1 85.62 83 THR A N 1
ATOM 612 C CA . THR A 1 83 ? 3.67 -1.385 2.58 1 85.62 83 THR A CA 1
ATOM 613 C C . THR A 1 83 ? 3.248 -1.747 4 1 85.62 83 THR A C 1
ATOM 615 O O . THR A 1 83 ? 2.955 -2.908 4.289 1 85.62 83 THR A O 1
ATOM 618 N N . ARG A 1 84 ? 3.299 -0.748 4.914 1 87.81 84 ARG A N 1
ATOM 619 C CA . ARG A 1 84 ? 2.947 -0.969 6.312 1 87.81 84 ARG A CA 1
ATOM 620 C C . ARG A 1 84 ? 2.258 0.256 6.902 1 87.81 84 ARG A C 1
ATOM 622 O O . ARG A 1 84 ? 2.635 1.391 6.605 1 87.81 84 ARG A O 1
ATOM 629 N N . VAL A 1 85 ? 1.224 -0.085 7.691 1 94.19 85 VAL A N 1
ATOM 630 C CA . VAL A 1 85 ? 0.664 0.979 8.516 1 94.19 85 VAL A CA 1
ATOM 631 C C . VAL A 1 85 ? 1.362 1.001 9.875 1 94.19 85 VAL A C 1
ATOM 633 O O . VAL A 1 85 ? 1.065 0.18 10.742 1 94.19 85 VAL A O 1
ATOM 636 N N . LEU A 1 86 ? 2.279 1.88 10.055 1 95.56 86 LEU A N 1
ATOM 637 C CA . LEU A 1 86 ? 3.066 1.98 11.273 1 95.56 86 LEU A CA 1
ATOM 638 C C . LEU A 1 86 ? 2.395 2.91 12.281 1 95.56 86 LEU A C 1
ATOM 640 O O . LEU A 1 86 ? 1.755 3.891 11.891 1 95.56 86 LEU A O 1
ATOM 644 N N . GLU A 1 87 ? 2.488 2.51 13.555 1 97.81 87 GLU A N 1
ATOM 645 C CA . GLU A 1 87 ? 2.014 3.422 14.594 1 97.81 87 GLU A CA 1
ATOM 646 C C . GLU A 1 87 ? 2.961 4.605 14.758 1 97.81 87 GLU A C 1
ATOM 648 O O . GLU A 1 87 ? 4.078 4.449 15.258 1 97.81 87 GLU A O 1
ATOM 653 N N . ALA A 1 88 ? 2.629 5.684 14.312 1 98.81 88 ALA A N 1
ATOM 654 C CA . ALA A 1 88 ? 3.41 6.918 14.336 1 98.81 88 ALA A CA 1
ATOM 655 C C . ALA A 1 88 ? 2.545 8.125 13.992 1 98.81 88 ALA A C 1
ATOM 657 O O . ALA A 1 88 ? 1.409 7.973 13.531 1 98.81 88 ALA A O 1
ATOM 658 N N . ASP A 1 89 ? 3.018 9.312 14.242 1 98.94 89 ASP A N 1
ATOM 659 C CA . ASP A 1 89 ? 2.277 10.531 13.93 1 98.94 89 ASP A CA 1
ATOM 660 C C . ASP A 1 89 ? 3.041 11.398 12.93 1 98.94 89 ASP A C 1
ATOM 662 O O . ASP A 1 89 ? 2.631 12.523 12.633 1 98.94 89 ASP A O 1
ATOM 666 N N . ALA A 1 90 ? 4.168 10.844 12.438 1 98.94 90 ALA A N 1
ATOM 667 C CA . ALA A 1 90 ? 4.906 11.492 11.359 1 98.94 90 ALA A CA 1
ATOM 668 C C . ALA A 1 90 ? 5.734 10.484 10.57 1 98.94 90 ALA A C 1
ATOM 670 O O .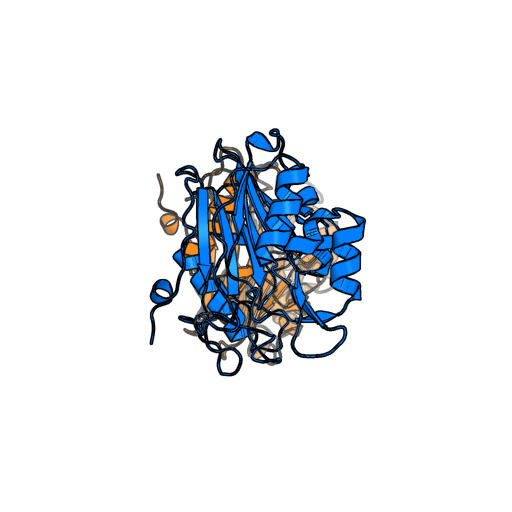 ALA A 1 90 ? 6.094 9.422 11.094 1 98.94 90 ALA A O 1
ATOM 671 N N . SER A 1 91 ? 5.969 10.812 9.336 1 98.88 91 SER A N 1
ATOM 672 C CA . SER A 1 91 ? 6.855 10.008 8.5 1 98.88 91 SER A CA 1
ATOM 673 C C . SER A 1 91 ? 7.676 10.875 7.562 1 98.88 91 SER A C 1
ATOM 675 O O . SER A 1 91 ? 7.332 12.039 7.32 1 98.88 91 SER A O 1
ATOM 677 N N . TRP A 1 92 ? 8.828 10.375 7.098 1 98.88 92 TRP A N 1
ATOM 678 C CA . TRP A 1 92 ? 9.695 11.062 6.148 1 98.88 92 TRP A CA 1
ATOM 679 C C . TRP A 1 92 ? 10.188 10.102 5.066 1 98.88 92 TRP A C 1
ATOM 681 O O . TRP A 1 92 ? 10.133 8.883 5.238 1 98.88 92 TRP A O 1
ATOM 691 N N . THR A 1 93 ? 10.562 10.656 3.902 1 98.06 93 THR A N 1
ATOM 692 C CA . THR A 1 93 ? 11.117 9.828 2.84 1 98.06 93 THR A CA 1
ATOM 693 C C . THR A 1 93 ? 12.047 10.648 1.949 1 98.06 93 THR A C 1
ATOM 695 O O . THR A 1 93 ? 11.938 11.875 1.881 1 98.06 93 THR A O 1
ATOM 698 N N . THR A 1 94 ? 13.008 9.969 1.384 1 97.12 94 THR A N 1
ATOM 699 C CA . THR A 1 94 ? 13.844 10.508 0.315 1 97.12 94 THR A CA 1
ATOM 700 C C . THR A 1 94 ? 13.555 9.797 -1.005 1 97.12 94 THR A C 1
ATOM 702 O O . THR A 1 94 ? 14.266 10 -1.993 1 97.12 94 THR A O 1
ATOM 705 N N . THR A 1 95 ? 12.539 8.961 -1.007 1 94.19 95 THR A N 1
ATOM 706 C CA . THR A 1 95 ? 12.266 8.133 -2.178 1 94.19 95 THR A CA 1
ATOM 707 C C . THR A 1 95 ? 11.172 8.758 -3.037 1 94.19 95 THR A C 1
ATOM 709 O O . THR A 1 95 ? 10.039 8.922 -2.582 1 94.19 95 THR A O 1
ATOM 712 N N . PRO A 1 96 ? 11.461 9.133 -4.316 1 95.25 96 PRO A N 1
ATOM 713 C CA . PRO A 1 96 ? 10.422 9.68 -5.191 1 95.25 96 PRO A CA 1
ATOM 714 C C . PRO A 1 96 ? 9.219 8.758 -5.332 1 95.25 96 PRO A C 1
ATOM 716 O O . PRO A 1 96 ? 9.375 7.539 -5.43 1 95.25 96 PRO A O 1
ATOM 719 N N . GLY A 1 97 ? 8.062 9.336 -5.227 1 94.25 97 GLY A N 1
ATOM 720 C CA . GLY A 1 97 ? 6.844 8.57 -5.449 1 94.25 97 GLY A CA 1
ATOM 721 C C . GLY A 1 97 ? 6.191 8.102 -4.164 1 94.25 97 GLY A C 1
ATOM 722 O O . GLY A 1 97 ? 5.012 7.746 -4.156 1 94.25 97 GLY A O 1
ATOM 723 N N . ILE A 1 98 ? 6.949 7.977 -3.074 1 96.19 98 ILE A N 1
ATOM 724 C CA . ILE A 1 98 ? 6.371 7.676 -1.77 1 96.19 98 ILE A CA 1
ATOM 725 C C . ILE A 1 98 ? 5.871 8.969 -1.118 1 96.19 98 ILE A C 1
ATOM 727 O O . ILE A 1 98 ? 6.613 9.945 -1.021 1 96.19 98 ILE A O 1
ATOM 731 N N . ALA A 1 99 ? 4.656 8.969 -0.759 1 98.12 99 ALA A N 1
ATOM 732 C CA . ALA A 1 99 ? 4.082 10.188 -0.186 1 98.12 99 ALA A CA 1
ATOM 733 C C . ALA A 1 99 ? 3.926 10.055 1.327 1 98.12 99 ALA A C 1
ATOM 735 O O . ALA A 1 99 ? 3.256 9.141 1.814 1 98.12 99 ALA A O 1
ATOM 736 N N . CYS A 1 100 ? 4.586 10.938 2.072 1 98.81 100 CYS A N 1
ATOM 737 C CA . CYS A 1 100 ? 4.262 11.094 3.486 1 98.81 100 CYS A CA 1
ATOM 738 C C . CYS A 1 100 ? 2.852 11.648 3.664 1 98.81 100 CYS A C 1
ATOM 740 O O . CYS A 1 100 ? 2.465 12.602 2.988 1 98.81 100 CYS A O 1
ATOM 742 N N . THR A 1 101 ? 2.086 10.977 4.57 1 98.81 101 THR A N 1
ATOM 743 C CA . THR A 1 101 ? 0.663 11.289 4.637 1 98.81 101 THR A CA 1
ATOM 744 C C . THR A 1 101 ? 0.231 11.547 6.078 1 98.81 101 THR A C 1
ATOM 746 O O . THR A 1 101 ? 0.563 10.773 6.977 1 98.81 101 THR A O 1
ATOM 749 N N . ALA A 1 102 ? -0.463 12.594 6.34 1 98.88 102 ALA A N 1
ATOM 750 C CA . ALA A 1 102 ? -1.174 12.867 7.586 1 98.88 102 ALA A CA 1
ATOM 751 C C . ALA A 1 102 ? -2.68 12.945 7.355 1 98.88 102 ALA A C 1
ATOM 753 O O . ALA A 1 102 ? -3.141 13.727 6.52 1 98.88 102 ALA A O 1
ATOM 754 N N . MET A 1 103 ? -3.414 12.133 8.039 1 98.62 103 MET A N 1
ATOM 755 C CA . MET A 1 103 ? -4.871 12.156 7.941 1 98.62 103 MET A CA 1
ATOM 756 C C . MET A 1 103 ? -5.484 12.914 9.109 1 98.62 103 MET A C 1
ATOM 758 O O . MET A 1 103 ? -5.145 12.656 10.266 1 98.62 103 MET A O 1
ATOM 762 N N . THR A 1 104 ? -6.391 13.82 8.719 1 98.75 104 THR A N 1
ATOM 763 C CA . THR A 1 104 ? -6.891 14.664 9.805 1 98.75 104 THR A CA 1
ATOM 764 C C . THR A 1 104 ? -8.359 15.008 9.586 1 98.75 104 THR A C 1
ATOM 766 O O . THR A 1 104 ? -8.883 14.859 8.477 1 98.75 104 THR A O 1
ATOM 769 N N . ALA A 1 105 ? -9.023 15.312 10.578 1 98.69 105 ALA A N 1
ATOM 770 C CA . ALA A 1 105 ? -10.273 16.047 10.75 1 98.69 105 ALA A CA 1
ATOM 771 C C . ALA A 1 105 ? -10.195 16.969 11.969 1 98.69 105 ALA A C 1
ATOM 773 O O . ALA A 1 105 ? -10.711 16.641 13.039 1 98.69 105 ALA A O 1
ATOM 774 N N . ASP A 1 106 ? -9.617 18.109 11.797 1 98.75 106 ASP A N 1
ATOM 775 C CA . ASP A 1 106 ? -9.422 19.156 12.805 1 98.75 106 ASP A CA 1
ATOM 776 C C . ASP A 1 106 ? -7.977 19.203 13.281 1 98.75 106 ASP A C 1
ATOM 778 O O . ASP A 1 106 ? -7.422 20.281 13.5 1 98.75 106 ASP A O 1
ATOM 782 N N . CYS A 1 107 ? -7.266 18.078 13.578 1 98.75 107 CYS A N 1
ATOM 783 C CA . CYS A 1 107 ? -5.859 18.141 13.961 1 98.75 107 CYS A CA 1
ATOM 784 C C . CYS A 1 107 ? -5.023 18.812 12.883 1 98.75 107 CYS A C 1
ATOM 786 O O . CYS A 1 107 ? -5.449 18.891 11.727 1 98.75 107 CYS A O 1
ATOM 788 N N . LEU A 1 108 ? -3.871 19.25 13.195 1 98.94 108 LEU A N 1
ATOM 789 C CA . LEU A 1 108 ? -3.021 20 12.281 1 98.94 108 LEU A CA 1
ATOM 790 C C . LEU A 1 108 ? -2.105 19.062 11.5 1 98.94 108 LEU A C 1
ATOM 792 O O . LEU A 1 108 ? -1.262 18.375 12.078 1 98.94 108 LEU A O 1
ATOM 796 N N . PRO A 1 109 ? -2.264 18.969 10.211 1 98.94 109 PRO A N 1
ATOM 797 C CA . PRO A 1 109 ? -1.21 18.375 9.383 1 98.94 109 PRO A CA 1
ATOM 798 C C . PRO A 1 109 ? -0.099 19.375 9.047 1 98.94 109 PRO A C 1
ATOM 800 O O . PRO A 1 109 ? -0.378 20.516 8.695 1 98.94 109 PRO A O 1
ATOM 803 N N . ALA A 1 110 ? 1.092 18.984 9.203 1 98.94 110 ALA A N 1
ATOM 804 C CA . ALA A 1 110 ? 2.252 19.797 8.828 1 98.94 110 ALA A CA 1
ATOM 805 C C . ALA A 1 110 ? 3.113 19.062 7.801 1 98.94 110 ALA A C 1
ATOM 807 O O . ALA A 1 110 ? 3.49 17.906 8 1 98.94 110 ALA A O 1
ATOM 808 N N . LEU A 1 111 ? 3.342 19.688 6.688 1 98.94 111 LEU A N 1
ATOM 809 C CA . LEU A 1 111 ? 4.184 19.141 5.629 1 98.94 111 LEU A CA 1
ATOM 810 C C . LEU A 1 111 ? 5.566 19.781 5.648 1 98.94 111 LEU A C 1
ATOM 812 O O . LEU A 1 111 ? 5.691 21 5.84 1 98.94 111 LEU A O 1
ATOM 816 N N . PHE A 1 112 ? 6.605 18.969 5.512 1 98.94 112 PHE A N 1
ATOM 817 C CA . PHE A 1 112 ? 7.992 19.422 5.59 1 98.94 112 PHE A CA 1
ATOM 818 C C . PHE A 1 112 ? 8.742 19.078 4.309 1 98.94 112 PHE A C 1
ATOM 820 O O . PHE A 1 112 ? 8.469 18.047 3.68 1 98.94 112 PHE A O 1
ATOM 827 N N . CYS A 1 113 ? 9.688 19.875 3.955 1 98.81 113 CYS A N 1
ATOM 828 C CA . CYS A 1 113 ? 10.727 19.484 3.01 1 98.81 113 CYS A CA 1
ATOM 829 C C . CYS A 1 113 ? 12.016 20.266 3.277 1 98.81 113 CYS A C 1
ATOM 831 O O . CYS A 1 113 ? 12 21.312 3.926 1 98.81 113 CYS A O 1
ATOM 833 N N . ASN A 1 114 ? 13.125 19.719 2.926 1 98.62 114 ASN A N 1
ATOM 834 C CA . ASN A 1 114 ? 14.344 20.516 2.938 1 98.62 114 ASN A CA 1
ATOM 835 C C . ASN A 1 114 ? 14.453 21.391 1.692 1 98.62 114 ASN A C 1
ATOM 837 O O . ASN A 1 114 ? 13.781 21.125 0.688 1 98.62 114 ASN A O 1
ATOM 841 N N . ARG A 1 115 ? 15.203 22.406 1.798 1 97.88 115 ARG A N 1
ATOM 842 C CA . ARG A 1 115 ? 15.336 23.375 0.708 1 97.88 115 ARG A CA 1
ATOM 843 C C . ARG A 1 115 ? 15.914 22.719 -0.538 1 97.88 115 ARG A C 1
ATOM 845 O O . ARG A 1 115 ? 15.617 23.125 -1.66 1 97.88 115 ARG A O 1
ATOM 852 N N . ALA A 1 116 ? 16.703 21.656 -0.359 1 97.5 116 ALA A N 1
ATOM 853 C CA . ALA A 1 116 ? 17.312 20.953 -1.479 1 97.5 116 ALA A CA 1
ATOM 854 C C . ALA A 1 116 ? 16.266 20.156 -2.26 1 97.5 116 ALA A C 1
ATOM 856 O O . ALA A 1 116 ? 16.516 19.734 -3.393 1 97.5 116 ALA A O 1
ATOM 857 N N . GLY A 1 117 ? 15.125 19.906 -1.667 1 98.19 117 GLY A N 1
ATOM 858 C CA . GLY A 1 117 ? 14.086 19.141 -2.322 1 98.19 117 GLY A CA 1
ATOM 859 C C . GLY A 1 117 ? 14.43 17.672 -2.455 1 98.19 117 GLY A C 1
ATOM 860 O O . GLY A 1 117 ? 14.117 17.047 -3.471 1 98.19 117 GLY A O 1
ATOM 861 N N . THR A 1 118 ? 15.094 17.141 -1.451 1 97.94 118 THR A N 1
ATOM 862 C CA . THR A 1 118 ? 15.547 15.758 -1.533 1 97.94 118 THR A CA 1
ATOM 863 C C . THR A 1 118 ? 14.906 14.914 -0.432 1 97.94 118 THR A C 1
ATOM 865 O O . THR A 1 118 ? 15.039 13.688 -0.426 1 97.94 118 THR A O 1
ATOM 868 N N . GLN A 1 119 ? 14.266 15.555 0.537 1 98.5 119 GLN A N 1
ATOM 869 C CA . GLN A 1 119 ? 13.578 14.883 1.634 1 98.5 119 GLN A CA 1
ATOM 870 C C . GLN A 1 119 ? 12.273 15.586 1.984 1 98.5 119 GLN A C 1
ATOM 872 O O . GLN A 1 119 ? 12.211 16.812 2.004 1 98.5 119 GLN A O 1
ATOM 877 N N . VAL A 1 120 ? 11.273 14.836 2.215 1 98.88 120 VAL A N 1
ATOM 878 C CA . VAL A 1 120 ? 9.984 15.375 2.631 1 98.88 120 VAL A CA 1
ATOM 879 C C . VAL A 1 120 ? 9.484 14.633 3.869 1 98.88 120 VAL A C 1
ATOM 881 O O . VAL A 1 120 ? 9.961 13.531 4.172 1 98.88 120 VAL A O 1
ATOM 884 N N . ALA A 1 121 ? 8.562 15.227 4.609 1 98.94 121 ALA A N 1
ATOM 885 C CA . ALA A 1 121 ? 7.926 14.617 5.777 1 98.94 121 ALA A CA 1
ATOM 886 C C . ALA A 1 121 ? 6.527 15.188 5.996 1 98.94 121 ALA A C 1
ATOM 888 O O . ALA A 1 121 ? 6.215 16.281 5.523 1 98.94 121 ALA A O 1
ATOM 889 N N . ALA A 1 122 ? 5.699 14.469 6.586 1 98.94 122 ALA A N 1
ATOM 890 C CA . ALA A 1 122 ? 4.387 14.914 7.039 1 98.94 122 ALA A CA 1
ATOM 891 C C . ALA A 1 122 ? 4.152 14.531 8.5 1 98.94 122 ALA A C 1
ATOM 893 O O . ALA A 1 122 ? 4.52 13.43 8.922 1 98.94 122 ALA A O 1
ATOM 894 N N . ALA A 1 123 ? 3.553 15.383 9.234 1 98.94 123 ALA A N 1
ATOM 895 C CA . ALA A 1 123 ? 3.266 15.133 10.641 1 98.94 123 ALA A CA 1
ATOM 896 C C . ALA A 1 123 ? 1.798 15.414 10.961 1 98.94 123 ALA A C 1
ATOM 898 O O . ALA A 1 123 ? 1.22 16.375 10.453 1 98.94 123 ALA A O 1
ATOM 899 N N . HIS A 1 124 ? 1.251 14.547 11.68 1 98.94 124 HIS A N 1
ATOM 900 C CA . HIS A 1 124 ? -0.048 14.727 12.32 1 98.94 124 HIS A CA 1
ATOM 901 C C . HIS A 1 124 ? 0.1 15.344 13.703 1 98.94 124 HIS A C 1
ATOM 903 O O . HIS A 1 124 ? 0.597 14.703 14.633 1 98.94 124 HIS A O 1
ATOM 909 N N . ALA A 1 125 ?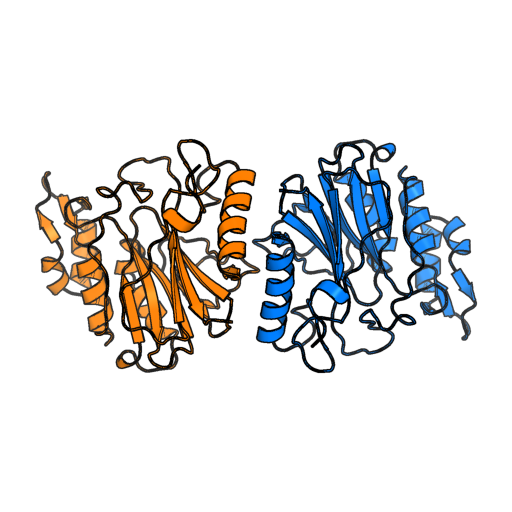 -0.395 16.594 13.844 1 98.75 125 ALA A N 1
ATOM 910 C CA . ALA A 1 125 ? -0.223 17.297 15.109 1 98.75 125 ALA A CA 1
ATOM 911 C C . ALA A 1 125 ? -1.572 17.672 15.711 1 98.75 125 ALA A C 1
ATOM 913 O O . ALA A 1 125 ? -2.012 18.812 15.602 1 98.75 125 ALA A O 1
ATOM 914 N N . GLY A 1 126 ? -2.178 16.703 16.422 1 98.06 126 GLY A N 1
ATOM 915 C CA . GLY A 1 126 ? -3.141 17.141 17.422 1 98.06 126 GLY A CA 1
ATOM 916 C C . GLY A 1 126 ? -2.498 17.859 18.594 1 98.06 126 GLY A C 1
ATOM 917 O O . GLY A 1 126 ? -1.271 17.922 18.688 1 98.06 126 GLY A O 1
ATOM 918 N N . TRP A 1 127 ? -3.393 18.422 19.453 1 98 127 TRP A N 1
ATOM 919 C CA . TRP A 1 127 ? -2.791 19.281 20.469 1 98 127 TRP A CA 1
ATOM 920 C C . TRP A 1 127 ? -1.837 18.484 21.359 1 98 127 TRP A C 1
ATOM 922 O O . TRP A 1 127 ? -0.8 19 21.781 1 98 127 TRP A O 1
ATOM 932 N N . ARG A 1 128 ? -2.123 17.172 21.594 1 98.38 128 ARG A N 1
ATOM 933 C CA . ARG A 1 128 ? -1.267 16.375 22.453 1 98.38 128 ARG A CA 1
ATOM 934 C C . ARG A 1 128 ? 0.096 16.141 21.812 1 98.38 128 ARG A C 1
ATOM 936 O O . ARG A 1 128 ? 1.132 16.328 22.453 1 98.38 128 ARG A O 1
ATOM 943 N N . GLY A 1 129 ? 0.08 15.664 20.547 1 98.69 129 GLY A N 1
ATOM 944 C CA . GLY A 1 129 ? 1.333 15.477 19.828 1 98.69 129 GLY A CA 1
ATOM 945 C C . GLY A 1 129 ? 2.109 16.766 19.625 1 98.69 129 GLY A C 1
ATOM 946 O O . GLY A 1 129 ? 3.338 16.766 19.719 1 98.69 129 GLY A O 1
ATOM 947 N N . LEU A 1 130 ? 1.38 17.828 19.344 1 98.81 130 LEU A N 1
ATOM 948 C CA . LEU A 1 130 ? 2.016 19.125 19.172 1 98.81 130 LEU A CA 1
ATOM 949 C C . LEU A 1 130 ? 2.732 19.562 20.453 1 98.81 130 LEU A C 1
ATOM 951 O O . LEU A 1 130 ? 3.891 19.984 20.406 1 98.81 130 LEU A O 1
ATOM 955 N N . ALA A 1 131 ? 2.059 19.406 21.547 1 98.62 131 ALA A N 1
ATOM 956 C CA . ALA A 1 131 ? 2.645 19.766 22.828 1 98.62 131 ALA A CA 1
ATOM 957 C C . ALA A 1 131 ? 3.822 18.859 23.172 1 98.62 131 ALA A C 1
ATOM 959 O O . ALA A 1 131 ? 4.812 19.312 23.766 1 98.62 131 ALA A O 1
ATOM 960 N N . ALA A 1 132 ? 3.707 17.578 22.812 1 98.62 132 ALA A N 1
ATOM 961 C CA . ALA A 1 132 ? 4.727 16.594 23.172 1 98.62 132 ALA A CA 1
ATOM 962 C C . ALA A 1 132 ? 5.938 16.703 22.25 1 98.62 132 ALA A C 1
ATOM 964 O O . ALA A 1 132 ? 7.008 16.172 22.547 1 98.62 132 ALA A O 1
ATOM 965 N N . GLY A 1 133 ? 5.801 17.344 21.062 1 98.81 133 GLY A N 1
ATOM 966 C CA . GLY A 1 133 ? 6.984 17.641 20.281 1 98.81 133 GLY A CA 1
ATOM 967 C C . GLY A 1 133 ? 7.047 16.875 18.984 1 98.81 133 GLY A C 1
ATOM 968 O O . GLY A 1 133 ? 8.133 16.531 18.5 1 98.81 133 GLY A O 1
ATOM 969 N N . VAL A 1 134 ? 5.902 16.562 18.375 1 98.94 134 VAL A N 1
ATOM 970 C CA . VAL A 1 134 ? 5.91 15.797 17.141 1 98.94 134 VAL A CA 1
ATOM 971 C C . VAL A 1 134 ? 6.566 16.609 16.016 1 98.94 134 VAL A C 1
ATOM 973 O O . VAL A 1 134 ? 7.242 16.047 15.148 1 98.94 134 VAL A O 1
ATOM 976 N N . LEU A 1 135 ? 6.375 17.953 15.969 1 98.94 135 LEU A N 1
ATOM 977 C CA . LEU A 1 135 ? 6.992 18.781 14.938 1 98.94 135 LEU A CA 1
ATOM 978 C C . LEU A 1 135 ? 8.508 18.797 15.094 1 98.94 135 LEU A C 1
ATOM 980 O O . LEU A 1 135 ? 9.242 18.656 14.109 1 98.94 135 LEU A O 1
ATOM 984 N N . GLU A 1 136 ? 8.953 18.953 16.344 1 98.81 136 GLU A N 1
ATOM 985 C CA . GLU A 1 136 ? 10.375 18.922 16.641 1 98.81 136 GLU A CA 1
ATOM 986 C C . GLU A 1 136 ? 10.992 17.578 16.25 1 98.81 136 GLU A C 1
ATOM 988 O O . GLU A 1 136 ? 12.062 17.531 15.633 1 98.81 136 GLU A O 1
ATOM 993 N N . ALA A 1 137 ? 10.289 16.516 16.625 1 98.88 137 ALA A N 1
ATOM 994 C CA . ALA A 1 137 ? 10.758 15.18 16.281 1 98.88 137 ALA A CA 1
ATOM 995 C C . ALA A 1 137 ? 10.875 15.008 14.766 1 98.88 137 ALA A C 1
ATOM 997 O O . ALA A 1 137 ? 11.805 14.367 14.281 1 98.88 137 ALA A O 1
ATOM 998 N N . THR A 1 138 ? 9.914 15.57 14.008 1 98.94 138 THR A N 1
ATOM 999 C CA . THR A 1 138 ? 9.93 15.484 12.547 1 98.94 138 THR A CA 1
ATOM 1000 C C . THR A 1 138 ? 11.109 16.266 11.969 1 98.94 138 THR A C 1
ATOM 1002 O O . THR A 1 138 ? 11.805 15.766 11.086 1 98.94 138 THR A O 1
ATOM 1005 N N . VAL A 1 139 ? 11.352 17.484 12.484 1 98.88 139 VAL A N 1
ATOM 1006 C CA . VAL A 1 139 ? 12.492 18.281 12.055 1 98.88 139 VAL A CA 1
ATOM 1007 C C . VAL A 1 139 ? 13.789 17.516 12.289 1 98.88 139 VAL A C 1
ATOM 1009 O O . VAL A 1 139 ? 14.688 17.516 11.445 1 98.88 139 VAL A O 1
ATOM 1012 N N . ASN A 1 140 ? 13.836 16.781 13.398 1 98.56 140 ASN A N 1
ATOM 1013 C CA . ASN A 1 140 ? 15.031 16.047 13.781 1 98.56 140 ASN A CA 1
ATOM 1014 C C . ASN A 1 140 ? 15.281 14.859 12.844 1 98.56 140 ASN A C 1
ATOM 1016 O O . ASN A 1 140 ? 16.359 14.273 12.852 1 98.56 140 ASN A O 1
ATOM 1020 N N . SER A 1 141 ? 14.312 14.461 12.086 1 98.31 141 SER A N 1
ATOM 1021 C CA . SER A 1 141 ? 14.484 13.352 11.148 1 98.31 141 SER A CA 1
ATOM 1022 C C . SER A 1 141 ? 15.242 13.797 9.906 1 98.31 141 SER A C 1
ATOM 1024 O O . SER A 1 141 ? 15.688 12.969 9.109 1 98.31 141 SER A O 1
ATOM 1026 N N . PHE A 1 142 ? 15.43 15.07 9.703 1 98.12 142 PHE A N 1
ATOM 1027 C CA . PHE A 1 142 ? 16.203 15.602 8.578 1 98.12 142 PHE A CA 1
ATOM 1028 C C . PHE A 1 142 ? 17.688 15.617 8.898 1 98.12 142 PHE A C 1
ATOM 1030 O O . PHE A 1 142 ? 18.078 15.812 10.055 1 98.12 142 PHE A O 1
ATOM 1037 N N . SER A 1 143 ? 18.422 15.398 7.859 1 93.62 143 SER A N 1
ATOM 1038 C CA . SER A 1 143 ? 19.875 15.445 8.039 1 93.62 143 SER A CA 1
ATOM 1039 C C . SER A 1 143 ? 20.375 16.875 8.023 1 93.62 143 SER A C 1
ATOM 1041 O O . SER A 1 143 ? 21.422 17.188 8.617 1 93.62 143 SER A O 1
ATOM 1043 N N . GLU A 1 144 ? 19.719 17.766 7.387 1 96.19 144 GLU A N 1
ATOM 1044 C CA . GLU A 1 144 ? 20.094 19.172 7.293 1 96.19 144 GLU A CA 1
ATOM 1045 C C . GLU A 1 144 ? 19.703 19.938 8.562 1 96.19 144 GLU A C 1
ATOM 1047 O O . GLU A 1 144 ? 18.797 19.531 9.281 1 96.19 144 GLU A O 1
ATOM 1052 N N . PRO A 1 145 ? 20.438 21.031 8.805 1 97.5 145 PRO A N 1
ATOM 1053 C CA . PRO A 1 145 ? 20.031 21.875 9.93 1 97.5 145 PRO A CA 1
ATOM 1054 C C . PRO A 1 145 ? 18.625 22.453 9.773 1 97.5 145 PRO A C 1
ATOM 1056 O O . PRO A 1 145 ? 18.141 22.609 8.648 1 97.5 145 PRO A O 1
ATOM 1059 N N . PRO A 1 146 ? 17.922 22.719 10.859 1 98.31 146 PRO A N 1
ATOM 1060 C CA . PRO A 1 146 ? 16.531 23.172 10.844 1 98.31 146 PRO A CA 1
ATOM 1061 C C . PRO A 1 146 ? 16.312 24.375 9.93 1 98.31 146 PRO A C 1
ATOM 1063 O O . PRO A 1 146 ? 15.242 24.531 9.352 1 98.31 146 PRO A O 1
ATOM 1066 N N . GLU A 1 147 ? 17.344 25.203 9.766 1 97.81 147 GLU A N 1
ATOM 1067 C CA . GLU A 1 147 ? 17.234 26.391 8.93 1 97.81 147 GLU A CA 1
ATOM 1068 C C . GLU A 1 147 ? 17 26.031 7.465 1 97.81 147 GLU A C 1
ATOM 1070 O O . GLU A 1 147 ? 16.578 26.859 6.672 1 97.81 147 GLU A O 1
ATOM 1075 N N . GLN A 1 148 ? 17.312 24.812 7.133 1 98.25 148 GLN A N 1
ATOM 1076 C CA . GLN A 1 148 ? 17.172 24.344 5.758 1 98.25 148 GLN A CA 1
ATOM 1077 C C . GLN A 1 148 ? 15.852 23.609 5.559 1 98.25 148 GLN A C 1
ATOM 1079 O O . GLN A 1 148 ? 15.586 23.078 4.477 1 98.25 148 GLN A O 1
ATOM 1084 N N . VAL A 1 149 ? 15.039 23.609 6.559 1 98.62 149 VAL A N 1
ATOM 1085 C CA . VAL A 1 149 ? 13.75 22.922 6.5 1 98.62 149 VAL A CA 1
ATOM 1086 C C . VAL A 1 149 ? 12.625 23.938 6.352 1 98.62 149 VAL A C 1
ATOM 1088 O O . VAL A 1 149 ? 12.641 24.984 7.008 1 98.62 149 VAL A O 1
ATOM 1091 N N . MET A 1 150 ? 11.688 23.625 5.445 1 98.44 150 MET A N 1
ATOM 1092 C CA . MET A 1 150 ? 10.461 24.391 5.262 1 98.44 150 MET A CA 1
ATOM 1093 C C . MET A 1 150 ? 9.242 23.594 5.715 1 98.44 150 MET A C 1
ATOM 1095 O O . MET A 1 150 ? 9.227 22.359 5.598 1 98.44 150 MET A O 1
ATOM 1099 N N . VAL A 1 151 ? 8.258 24.359 6.211 1 98.88 151 VAL A N 1
ATOM 1100 C CA . VAL A 1 151 ? 7.055 23.703 6.711 1 98.88 151 VAL A CA 1
ATOM 1101 C C . VAL A 1 151 ? 5.816 24.406 6.148 1 98.88 151 VAL A C 1
ATOM 1103 O O . VAL A 1 151 ? 5.797 25.625 6.012 1 98.88 151 VAL A O 1
ATOM 1106 N N . TRP A 1 152 ? 4.84 23.703 5.73 1 98.94 152 TRP A N 1
ATOM 1107 C CA . TRP A 1 152 ? 3.52 24.219 5.391 1 98.94 152 TRP A CA 1
ATOM 1108 C C . TRP A 1 152 ? 2.455 23.641 6.32 1 98.94 152 TRP A C 1
ATOM 1110 O O . TRP A 1 152 ? 2.367 22.422 6.5 1 98.94 152 TRP A O 1
ATOM 1120 N N . LEU A 1 153 ? 1.762 24.5 7 1 98.94 153 LEU A N 1
ATOM 1121 C CA . LEU A 1 153 ? 0.699 24.109 7.922 1 98.94 153 LEU A CA 1
ATOM 1122 C C . LEU A 1 153 ? -0.638 24 7.199 1 98.94 153 LEU A C 1
ATOM 1124 O O . LEU A 1 153 ? -1.15 25 6.676 1 98.94 153 LEU A O 1
ATOM 1128 N N . GLY A 1 154 ? -1.192 22.781 7.164 1 98.88 154 GLY A N 1
ATOM 1129 C CA . GLY A 1 154 ? -2.412 22.516 6.422 1 98.88 154 GLY A CA 1
ATOM 1130 C C . GLY A 1 154 ? -3.672 22.828 7.211 1 98.88 154 GLY A C 1
ATOM 1131 O O . GLY A 1 154 ? -3.602 23.375 8.305 1 98.88 154 GLY A O 1
ATOM 1132 N N . PRO A 1 155 ? -4.852 22.547 6.586 1 98.81 155 PRO A N 1
ATOM 1133 C CA . PRO A 1 155 ? -6.125 22.844 7.246 1 98.81 155 PRO A CA 1
ATOM 1134 C C . PRO A 1 155 ? -6.258 22.156 8.602 1 98.81 155 PRO A C 1
ATOM 1136 O O . PRO A 1 155 ? -5.93 20.984 8.742 1 98.81 155 PRO A O 1
ATOM 1139 N N . ALA A 1 156 ? -6.734 22.891 9.555 1 98.88 156 ALA A N 1
ATOM 1140 C CA . ALA A 1 156 ? -6.973 22.438 10.922 1 98.88 156 ALA A CA 1
ATOM 1141 C C . ALA A 1 156 ? -8.078 23.25 11.594 1 98.88 156 ALA A C 1
ATOM 1143 O O . ALA A 1 156 ? -8.641 24.156 10.984 1 98.88 156 ALA A O 1
ATOM 1144 N N . ILE A 1 157 ? -8.43 22.844 12.766 1 98.69 157 ILE A N 1
ATOM 1145 C CA . ILE A 1 157 ? -9.414 23.625 13.508 1 98.69 157 ILE A CA 1
ATOM 1146 C C . ILE A 1 157 ? -8.852 25 13.828 1 98.69 157 ILE A C 1
ATOM 1148 O O . ILE A 1 157 ? -7.715 25.109 14.297 1 98.69 157 ILE A O 1
ATOM 1152 N N . GLY A 1 158 ? -9.625 26.078 13.539 1 98.25 158 GLY A N 1
ATOM 1153 C CA . GLY A 1 158 ? -9.148 27.453 13.672 1 98.25 158 GLY A CA 1
ATOM 1154 C C . GLY A 1 158 ? -9.281 28 15.078 1 98.25 158 GLY A C 1
ATOM 1155 O O . GLY A 1 158 ? -9.969 27.406 15.914 1 98.25 158 GLY A O 1
ATOM 1156 N N . PRO A 1 159 ? -8.641 29.109 15.258 1 98 159 PRO A N 1
ATOM 1157 C CA . PRO A 1 159 ? -8.539 29.672 16.609 1 98 159 PRO A CA 1
ATOM 1158 C C . PRO A 1 159 ? -9.891 30.125 17.156 1 98 159 PRO A C 1
ATOM 1160 O O . PRO A 1 159 ? -10.047 30.281 18.375 1 98 159 PRO A O 1
ATOM 1163 N N . ARG A 1 160 ? -10.875 30.312 16.359 1 97.25 160 ARG A N 1
ATOM 1164 C CA . ARG A 1 160 ? -12.18 30.766 16.828 1 97.25 160 ARG A CA 1
ATOM 1165 C C . ARG A 1 160 ? -13.07 29.562 17.172 1 97.25 160 ARG A C 1
ATOM 1167 O O . ARG A 1 160 ? -14.156 29.734 17.734 1 97.25 160 ARG A O 1
ATOM 1174 N N . ARG A 1 161 ? -12.531 28.391 16.828 1 97.75 161 ARG A N 1
ATOM 1175 C CA . ARG A 1 161 ? -13.391 27.219 16.969 1 97.75 161 ARG A CA 1
ATOM 1176 C C . ARG A 1 161 ? -12.742 26.172 17.859 1 97.75 161 ARG A C 1
ATOM 1178 O O . ARG A 1 161 ? -13.414 25.266 18.344 1 97.75 161 ARG A O 1
ATOM 1185 N N . PHE A 1 162 ? -11.492 26.281 18.219 1 98.19 162 PHE A N 1
ATOM 1186 C CA . PHE A 1 162 ? -10.742 25.281 18.969 1 98.19 162 PHE A CA 1
ATOM 1187 C C . PHE A 1 162 ? -10.805 25.578 20.469 1 98.19 162 PHE A C 1
ATOM 1189 O O . PHE A 1 162 ? -9.82 26.031 21.047 1 98.19 162 PHE A O 1
ATOM 1196 N N . GLU A 1 163 ? -11.867 25.109 21.047 1 97.69 163 GLU A N 1
ATOM 1197 C CA . GLU A 1 163 ? -12.023 25.312 22.484 1 97.69 163 GLU A CA 1
ATOM 1198 C C . GLU A 1 163 ? -11.406 24.172 23.281 1 97.69 163 GLU A C 1
ATOM 1200 O O . GLU A 1 163 ? -11.641 23 22.969 1 97.69 163 GLU A O 1
ATOM 1205 N N . VAL A 1 164 ? -10.625 24.547 24.25 1 97.81 164 VAL A N 1
ATOM 1206 C CA . VAL A 1 164 ? -9.914 23.562 25.062 1 97.81 164 VAL A CA 1
ATOM 1207 C C . VAL A 1 164 ? -9.977 23.938 26.531 1 97.81 164 VAL A C 1
ATOM 1209 O O . VAL A 1 164 ? -10.398 25.047 26.875 1 97.81 164 VAL A O 1
ATOM 1212 N N . GLY A 1 165 ? -9.648 23 27.359 1 96.88 165 GLY A N 1
ATOM 1213 C CA . GLY A 1 165 ? -9.555 23.281 28.797 1 96.88 165 GLY A CA 1
ATOM 1214 C C . GLY A 1 165 ? -8.25 23.938 29.188 1 96.88 165 GLY A C 1
ATOM 1215 O O . GLY A 1 165 ? -7.316 24 28.391 1 96.88 165 GLY A O 1
ATOM 1216 N N . ALA A 1 166 ? -8.219 24.391 30.406 1 96.75 166 ALA A N 1
ATOM 1217 C CA . ALA A 1 166 ? -7.051 25.078 30.953 1 96.75 166 ALA A CA 1
ATOM 1218 C C . ALA A 1 166 ? -5.82 24.188 30.938 1 96.75 166 ALA A C 1
ATOM 1220 O O . ALA A 1 166 ? -4.691 24.656 30.797 1 96.75 166 ALA A O 1
ATOM 1221 N N . GLU A 1 167 ? -6.043 22.938 31.047 1 97.12 167 GLU A N 1
ATOM 1222 C CA . GLU A 1 167 ? -4.938 21.984 31.078 1 97.12 167 GLU A CA 1
ATOM 1223 C C . GLU A 1 167 ? -4.137 22.016 29.781 1 97.12 167 GLU A C 1
ATOM 1225 O O . GLU A 1 167 ? -2.918 21.828 29.797 1 97.12 167 GLU A O 1
ATOM 1230 N N . VAL A 1 168 ? -4.77 22.266 28.609 1 98.12 168 VAL A N 1
ATOM 1231 C CA . VAL A 1 168 ? -4.098 22.344 27.328 1 98.12 168 VAL A CA 1
ATOM 1232 C C . VAL A 1 168 ? -3.199 23.578 27.281 1 98.12 168 VAL A C 1
ATOM 1234 O O . VAL A 1 168 ? -2.027 23.484 26.906 1 98.12 168 VAL A O 1
ATOM 1237 N N . ARG A 1 169 ? -3.777 24.703 27.688 1 98 169 ARG A N 1
ATOM 1238 C CA . ARG A 1 169 ? -3.014 25.938 27.75 1 98 169 ARG A CA 1
ATOM 1239 C C . ARG A 1 169 ? -1.784 25.781 28.641 1 98 169 ARG A C 1
ATOM 1241 O O . ARG A 1 169 ? -0.677 26.156 28.234 1 98 169 ARG A O 1
ATOM 1248 N N . GLU A 1 170 ? -1.979 25.219 29.812 1 98 170 GLU A N 1
ATOM 1249 C CA . GLU A 1 170 ? -0.893 25.062 30.766 1 98 170 GLU A CA 1
ATOM 1250 C C . GLU A 1 170 ? 0.194 24.141 30.219 1 98 170 GLU A C 1
ATOM 1252 O O . GLU A 1 170 ? 1.384 24.375 30.453 1 98 170 GLU A O 1
ATOM 1257 N N . THR A 1 171 ? -0.232 23.109 29.531 1 98.5 171 THR A N 1
ATOM 1258 C CA . THR A 1 171 ? 0.715 22.156 28.969 1 98.5 171 THR A CA 1
ATOM 1259 C C . THR A 1 171 ? 1.646 22.859 27.969 1 98.5 171 THR A C 1
ATOM 1261 O O . THR A 1 171 ? 2.861 22.656 28.016 1 98.5 171 THR A O 1
ATOM 1264 N N . PHE A 1 172 ? 1.108 23.719 27.125 1 98.62 172 PHE A N 1
ATOM 1265 C CA . PHE A 1 172 ? 1.918 24.422 26.141 1 98.62 172 PHE A CA 1
ATOM 1266 C C . PHE A 1 172 ? 2.801 25.469 26.812 1 98.62 172 PHE A C 1
ATOM 1268 O O . PHE A 1 172 ? 3.975 25.609 26.453 1 98.62 172 PHE A O 1
ATOM 1275 N N . MET A 1 173 ? 2.26 26.172 27.797 1 98.25 173 MET A N 1
ATOM 1276 C CA . MET A 1 173 ? 2.975 27.266 28.469 1 98.25 173 MET A CA 1
ATOM 1277 C C . MET A 1 173 ? 4.129 26.719 29.297 1 98.25 173 MET A C 1
ATOM 1279 O O . MET A 1 173 ? 5.129 27.406 29.5 1 98.25 173 MET A O 1
ATOM 1283 N N . ALA A 1 174 ? 3.965 25.5 29.797 1 98.19 174 ALA A N 1
ATOM 1284 C CA . ALA A 1 174 ? 5.02 24.875 30.594 1 98.19 174 ALA A CA 1
ATOM 1285 C C . ALA A 1 174 ? 6.293 24.703 29.766 1 98.19 174 ALA A C 1
ATOM 1287 O O . ALA A 1 174 ? 7.398 24.719 30.312 1 98.19 174 ALA A O 1
ATOM 1288 N N . ILE A 1 175 ? 6.227 24.562 28.516 1 97.25 175 ILE A N 1
ATOM 1289 C CA . ILE A 1 175 ? 7.367 24.375 27.625 1 97.25 175 ILE A CA 1
ATOM 1290 C C . ILE A 1 175 ? 7.824 25.734 27.062 1 97.25 175 ILE A C 1
ATOM 1292 O O . ILE A 1 175 ? 9.016 26.047 27.078 1 97.25 175 ILE A O 1
ATOM 1296 N N . HIS A 1 176 ? 6.816 26.516 26.609 1 97.88 176 HIS A N 1
ATOM 1297 C CA . HIS A 1 176 ? 7.055 27.844 26.078 1 97.88 176 HIS A CA 1
ATOM 1298 C C . HIS A 1 176 ? 6.09 28.859 26.672 1 97.88 176 HIS A C 1
ATOM 1300 O O . HIS A 1 176 ? 4.953 29 26.219 1 97.88 176 HIS A O 1
ATOM 1306 N N . PRO A 1 177 ? 6.535 29.594 27.594 1 98 177 PRO A N 1
ATOM 1307 C CA . PRO A 1 177 ? 5.637 30.562 28.234 1 98 177 PRO A CA 1
ATOM 1308 C C . PRO A 1 177 ? 4.938 31.484 27.234 1 98 177 PRO A C 1
ATOM 1310 O O . PRO A 1 177 ? 3.795 31.891 27.453 1 98 177 PRO A O 1
ATOM 1313 N N . GLN A 1 178 ? 5.605 31.781 26.125 1 97.38 178 GLN A N 1
ATOM 1314 C CA . GLN A 1 178 ? 5.043 32.688 25.125 1 97.38 178 GLN A CA 1
ATOM 1315 C C . GLN A 1 178 ? 3.83 32.062 24.438 1 97.38 178 GLN A C 1
ATOM 1317 O O . GLN A 1 178 ? 3.092 32.75 23.734 1 97.38 178 GLN A O 1
ATOM 1322 N N . ALA A 1 179 ? 3.596 30.75 24.625 1 98.19 179 ALA A N 1
ATOM 1323 C CA . ALA A 1 179 ? 2.426 30.094 24.062 1 98.19 179 ALA A CA 1
ATOM 1324 C C . ALA A 1 179 ? 1.134 30.703 24.578 1 98.19 179 ALA A C 1
ATOM 1326 O O . ALA A 1 179 ? 0.063 30.5 24.016 1 98.19 179 ALA A O 1
ATOM 1327 N N . ALA A 1 180 ? 1.208 31.406 25.688 1 97.81 180 ALA A N 1
ATOM 1328 C CA . ALA A 1 180 ? 0.051 32.094 26.25 1 97.81 180 ALA A CA 1
ATOM 1329 C C . ALA A 1 180 ? -0.651 32.969 25.203 1 97.81 180 ALA A C 1
ATOM 1331 O O . ALA A 1 180 ? -1.878 33.094 25.219 1 97.81 180 ALA A O 1
ATOM 1332 N N . ASP A 1 181 ? 0.115 33.531 24.312 1 97.69 181 ASP A N 1
ATOM 1333 C CA . ASP A 1 181 ? -0.409 34.438 23.297 1 97.69 181 ASP A CA 1
ATOM 1334 C C . ASP A 1 181 ? -1.263 33.688 22.281 1 97.69 181 ASP A C 1
ATOM 1336 O O . ASP A 1 181 ? -2.01 34.312 21.516 1 97.69 181 ASP A O 1
ATOM 1340 N N . ALA A 1 182 ? -1.168 32.375 22.25 1 98.62 182 ALA A N 1
ATOM 1341 C CA . ALA A 1 182 ? -1.907 31.547 21.297 1 98.62 182 ALA A CA 1
ATOM 1342 C C . ALA A 1 182 ? -3.264 31.141 21.859 1 98.62 182 ALA A C 1
ATOM 1344 O O . ALA A 1 182 ? -3.984 30.344 21.25 1 98.62 182 ALA A O 1
ATOM 1345 N N . PHE A 1 183 ? -3.607 31.688 23.031 1 98.5 183 PHE A N 1
ATOM 1346 C CA . PHE A 1 183 ? -4.871 31.344 23.672 1 98.5 183 PHE A CA 1
ATOM 1347 C C . PHE A 1 183 ? -5.691 32.594 23.969 1 98.5 183 PHE A C 1
ATOM 1349 O O . PHE A 1 183 ? -5.145 33.625 24.359 1 98.5 183 PHE A O 1
ATOM 1356 N N . ALA A 1 184 ? -6.922 32.562 23.688 1 97.88 184 ALA A N 1
ATOM 1357 C CA . ALA A 1 184 ? -7.895 33.594 24.062 1 97.88 184 ALA A CA 1
ATOM 1358 C C . ALA A 1 184 ? -8.969 33.031 24.984 1 97.88 184 ALA A C 1
ATOM 1360 O O . ALA A 1 184 ? -9.18 31.812 25.031 1 97.88 184 ALA A O 1
ATOM 1361 N N . PRO A 1 185 ? -9.578 33.906 25.797 1 95.75 185 PRO A N 1
ATOM 1362 C CA . PRO A 1 185 ? -10.656 33.406 26.641 1 95.75 185 PRO A CA 1
ATOM 1363 C C . PRO A 1 185 ? -11.781 32.75 25.844 1 95.75 185 PRO A C 1
ATOM 1365 O O . PRO A 1 185 ? -12.156 33.25 24.781 1 95.75 185 PRO A O 1
ATOM 1368 N N . GLY A 1 186 ? -12.18 31.578 26.281 1 93.31 186 GLY A N 1
ATOM 1369 C CA . GLY A 1 186 ? -13.312 30.891 25.672 1 93.31 186 GLY A CA 1
ATOM 1370 C C . GLY A 1 186 ? -14.656 31.422 26.156 1 93.31 186 GLY A C 1
ATOM 1371 O O . GLY A 1 186 ? -14.719 32.469 26.812 1 93.31 186 GLY A O 1
ATOM 1372 N N . ALA A 1 187 ? -15.688 30.766 25.672 1 88.69 187 ALA A N 1
ATOM 1373 C CA . ALA A 1 187 ? -17.031 31.188 26.047 1 88.69 187 ALA A CA 1
ATOM 1374 C C . ALA A 1 187 ? -17.344 30.859 27.5 1 88.69 187 ALA A C 1
ATOM 1376 O O . ALA A 1 187 ? -18.062 31.594 28.172 1 88.69 187 ALA A O 1
ATOM 1377 N N . ALA A 1 188 ? -16.859 29.766 28.031 1 90.88 188 ALA A N 1
ATOM 1378 C CA . ALA A 1 188 ? -17.109 29.312 29.391 1 90.88 188 ALA A CA 1
ATOM 1379 C C . ALA A 1 188 ? -15.883 29.547 30.281 1 90.88 188 ALA A C 1
ATOM 1381 O O . ALA A 1 188 ? -14.75 29.594 29.781 1 90.88 188 ALA A O 1
ATOM 1382 N N . PRO A 1 189 ? -16.234 29.656 31.594 1 91 189 PRO A N 1
ATOM 1383 C CA . PRO A 1 189 ? -15.086 29.781 32.5 1 91 189 PRO A CA 1
ATOM 1384 C C . PRO A 1 189 ? -14.148 28.578 32.438 1 91 189 PRO A C 1
ATOM 1386 O O . PRO A 1 189 ? -14.609 27.438 32.375 1 91 189 PRO A O 1
ATOM 1389 N N . GLY A 1 190 ? -12.844 28.844 32.438 1 93.94 190 GLY A N 1
ATOM 1390 C CA . GLY A 1 190 ? -11.859 27.781 32.406 1 93.94 190 GLY A CA 1
ATOM 1391 C C . GLY A 1 190 ? -11.586 27.219 31.031 1 93.94 190 GLY A C 1
ATOM 1392 O O . GLY A 1 190 ? -10.758 26.328 30.875 1 93.94 190 GLY A O 1
ATOM 1393 N N . LYS A 1 191 ? -12.391 27.781 30.062 1 96.69 191 LYS A N 1
ATOM 1394 C CA . LYS A 1 191 ? -12.188 27.359 28.688 1 96.69 191 LYS A CA 1
ATOM 1395 C C . LYS A 1 191 ? -11.398 28.406 27.906 1 96.69 191 LYS A C 1
ATOM 1397 O O . LYS A 1 191 ? -11.453 29.594 28.203 1 96.69 191 LYS A O 1
ATOM 1402 N N . PHE A 1 192 ? -10.648 27.953 26.953 1 98.19 192 PHE A N 1
ATOM 1403 C CA . PHE A 1 192 ? -9.828 28.812 26.094 1 98.19 192 PHE A CA 1
ATOM 1404 C C . PHE A 1 192 ? -10.016 28.453 24.625 1 98.19 192 PHE A C 1
ATOM 1406 O O . PHE A 1 192 ? -10.391 27.312 24.297 1 98.19 192 PHE A O 1
ATOM 1413 N N . LEU A 1 193 ? -9.883 29.422 23.812 1 98.44 193 LEU A N 1
ATOM 1414 C CA . LEU A 1 193 ? -9.727 29.203 22.375 1 98.44 193 LEU A CA 1
ATOM 1415 C C . LEU A 1 193 ? -8.25 29.172 21.984 1 98.44 193 LEU A C 1
ATOM 1417 O O . LEU A 1 193 ? -7.527 30.141 22.188 1 98.44 193 LEU A O 1
ATOM 1421 N N . ALA A 1 194 ? -7.863 28.031 21.469 1 98.56 194 ALA A N 1
ATOM 1422 C CA . ALA A 1 194 ? -6.457 27.828 21.125 1 98.56 194 ALA A CA 1
ATOM 1423 C C . ALA A 1 194 ? -6.207 28.062 19.641 1 98.56 194 ALA A C 1
ATOM 1425 O O . ALA A 1 194 ? -7.023 27.672 18.797 1 98.56 194 ALA A O 1
ATOM 1426 N N . ASP A 1 195 ? -5.152 28.734 19.344 1 98.75 195 ASP A N 1
ATOM 1427 C CA . ASP A 1 195 ? -4.656 28.875 17.984 1 98.75 195 ASP A CA 1
ATOM 1428 C C . ASP A 1 195 ? -3.576 27.828 17.688 1 98.75 195 ASP A C 1
ATOM 1430 O O . ASP A 1 195 ? -2.389 28.094 17.891 1 98.75 195 ASP A O 1
ATOM 1434 N N . ILE A 1 196 ? -3.98 26.734 17.047 1 98.75 196 ILE A N 1
ATOM 1435 C CA . ILE A 1 196 ? -3.074 25.609 16.859 1 98.75 196 ILE A CA 1
ATOM 1436 C C . ILE A 1 196 ? -1.972 26 15.875 1 98.75 196 ILE A C 1
ATOM 1438 O O . ILE A 1 196 ? -0.853 25.484 15.945 1 98.75 196 ILE A O 1
ATOM 1442 N N . TYR A 1 197 ? -2.217 26.906 14.914 1 98.81 197 TYR A N 1
ATOM 1443 C CA . TYR A 1 197 ? -1.208 27.375 13.977 1 98.81 197 TYR A CA 1
ATOM 1444 C C . TYR A 1 197 ? -0.132 28.188 14.688 1 98.81 197 TYR A C 1
ATOM 1446 O O . TYR A 1 197 ? 1.061 28.016 14.422 1 98.81 197 TYR A O 1
ATOM 1454 N N . ALA A 1 198 ? -0.614 29.062 15.602 1 98.75 198 ALA A N 1
ATOM 1455 C CA . ALA A 1 198 ? 0.345 29.844 16.375 1 98.75 198 ALA A CA 1
ATOM 1456 C C . ALA A 1 198 ? 1.203 28.938 17.25 1 98.75 198 ALA A C 1
ATOM 1458 O O . ALA A 1 198 ? 2.412 29.156 17.375 1 98.75 198 ALA A O 1
ATOM 1459 N N . LEU A 1 199 ? 0.542 27.984 17.875 1 98.81 199 LEU A N 1
ATOM 1460 C CA . LEU A 1 199 ? 1.266 27.047 18.719 1 98.81 199 LEU A CA 1
ATOM 1461 C C . LEU A 1 199 ? 2.322 26.297 17.922 1 98.81 199 LEU A C 1
ATOM 1463 O O . LEU A 1 199 ? 3.453 26.125 18.375 1 98.81 199 LEU A O 1
ATOM 1467 N N . ALA A 1 200 ? 1.985 25.844 16.719 1 98.88 200 ALA A N 1
ATOM 1468 C CA . ALA A 1 200 ? 2.924 25.141 15.844 1 98.88 200 ALA A CA 1
ATOM 1469 C C . ALA A 1 200 ? 4.105 26.031 15.477 1 98.88 200 ALA A C 1
ATOM 1471 O O . ALA A 1 200 ? 5.254 25.594 15.492 1 98.88 200 ALA A O 1
ATOM 1472 N N . ARG A 1 201 ? 3.805 27.281 15.148 1 98.81 201 ARG A N 1
ATOM 1473 C CA . ARG A 1 201 ? 4.855 28.219 14.766 1 98.81 201 ARG A CA 1
ATOM 1474 C C . ARG A 1 201 ? 5.828 28.453 15.922 1 98.81 201 ARG A C 1
ATOM 1476 O O . ARG A 1 201 ? 7.039 28.547 15.711 1 98.81 201 ARG A O 1
ATOM 1483 N N . ILE A 1 202 ? 5.305 28.562 17.125 1 98.62 202 ILE A N 1
ATOM 1484 C CA . ILE A 1 202 ? 6.141 28.734 18.297 1 98.62 202 ILE A CA 1
ATOM 1485 C C . ILE A 1 202 ? 7.062 27.531 18.469 1 98.62 202 ILE A C 1
ATOM 1487 O O . ILE A 1 202 ? 8.266 27.688 18.688 1 98.62 202 ILE A O 1
ATOM 1491 N N . ARG A 1 203 ? 6.508 26.312 18.328 1 98.56 203 ARG A N 1
ATOM 1492 C CA . ARG A 1 203 ? 7.285 25.094 18.469 1 98.56 203 ARG A CA 1
ATOM 1493 C C . ARG A 1 203 ? 8.383 25.016 17.406 1 98.56 203 ARG A C 1
ATOM 1495 O O . ARG A 1 203 ? 9.531 24.703 17.719 1 98.56 203 ARG A O 1
ATOM 1502 N N . LEU A 1 204 ? 8.023 25.297 16.156 1 98.81 204 LEU A N 1
ATOM 1503 C CA . LEU A 1 204 ? 8.961 25.203 15.031 1 98.81 204 LEU A CA 1
ATOM 1504 C C . LEU A 1 204 ? 10.07 26.234 15.164 1 98.81 204 LEU A C 1
ATOM 1506 O O . LEU A 1 204 ? 11.242 25.922 14.945 1 98.81 204 LEU A O 1
ATOM 1510 N N . ALA A 1 205 ? 9.734 27.453 15.57 1 98.44 205 ALA A N 1
ATOM 1511 C CA . ALA A 1 205 ? 10.719 28.516 15.758 1 98.44 205 ALA A CA 1
ATOM 1512 C C . ALA A 1 205 ? 11.734 28.141 16.828 1 98.44 205 ALA A C 1
ATOM 1514 O O . ALA A 1 205 ? 12.922 28.453 16.688 1 98.44 205 ALA A O 1
ATOM 1515 N N . ALA A 1 206 ? 11.273 27.516 17.844 1 97.88 206 ALA A N 1
ATOM 1516 C CA . ALA A 1 206 ? 12.125 27.156 18.969 1 97.88 206 ALA A CA 1
ATOM 1517 C C . ALA A 1 206 ? 13.227 26.203 18.547 1 97.88 206 ALA A C 1
ATOM 1519 O O . ALA A 1 206 ? 14.281 26.125 19.172 1 97.88 206 ALA A O 1
ATOM 1520 N N . VAL A 1 207 ? 13.016 25.469 17.438 1 98.06 207 VAL A N 1
ATOM 1521 C CA . VAL A 1 207 ? 14.023 24.516 16.984 1 98.06 207 VAL A CA 1
ATOM 1522 C C . VAL A 1 207 ? 14.719 25.047 15.734 1 98.06 207 VAL A C 1
ATOM 1524 O O . VAL A 1 207 ? 15.484 24.328 15.086 1 98.06 207 VAL A O 1
ATOM 1527 N N . GLY A 1 208 ? 14.406 26.234 15.375 1 98.19 208 GLY A N 1
ATOM 1528 C CA . GLY A 1 208 ? 15.195 26.906 14.352 1 98.19 208 GLY A CA 1
ATOM 1529 C C . GLY A 1 208 ? 14.531 26.891 12.984 1 98.19 208 GLY A C 1
ATOM 1530 O O . GLY A 1 208 ? 15.125 27.328 11.992 1 98.19 208 GLY A O 1
ATOM 1531 N N . VAL A 1 209 ? 13.32 26.391 12.875 1 98.62 209 VAL A N 1
ATOM 1532 C CA . VAL A 1 209 ? 12.594 26.438 11.609 1 98.62 209 VAL A CA 1
ATOM 1533 C C . VAL A 1 209 ? 11.797 27.734 11.516 1 98.62 209 VAL A C 1
ATOM 1535 O O . VAL A 1 209 ? 10.844 27.953 12.273 1 98.62 209 VAL A O 1
ATOM 1538 N N . THR A 1 210 ? 12.109 28.578 10.586 1 97.38 210 THR A N 1
ATOM 1539 C CA . THR A 1 210 ? 11.453 29.875 10.469 1 97.38 210 THR A CA 1
ATOM 1540 C C . THR A 1 210 ? 10.672 29.984 9.164 1 97.38 210 THR A C 1
ATOM 1542 O O . THR A 1 210 ? 9.805 30.844 9.023 1 97.38 210 THR A O 1
ATOM 1545 N N . ALA A 1 211 ? 11.008 29.141 8.148 1 98.44 211 ALA A N 1
ATOM 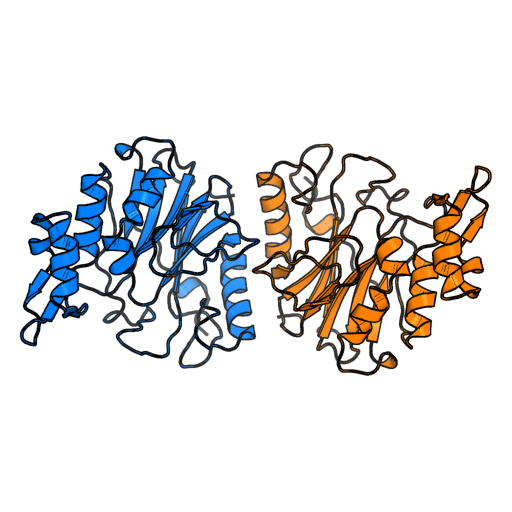1546 C CA . ALA A 1 211 ? 10.281 29.125 6.883 1 98.44 211 ALA A CA 1
ATOM 1547 C C . ALA A 1 211 ? 8.984 28.328 7.008 1 98.44 211 ALA A C 1
ATOM 1549 O O . ALA A 1 211 ? 8.906 27.188 6.555 1 98.44 211 ALA A O 1
ATOM 1550 N N . VAL A 1 212 ? 8.008 28.969 7.656 1 98.81 212 VAL A N 1
ATOM 1551 C CA . VAL A 1 212 ? 6.727 28.328 7.914 1 98.81 212 VAL A CA 1
ATOM 1552 C C . VAL A 1 212 ? 5.617 29.031 7.148 1 98.81 212 VAL A C 1
ATOM 1554 O O . VAL A 1 212 ? 5.484 30.266 7.234 1 98.81 212 VAL A O 1
ATOM 1557 N N . TYR A 1 213 ? 4.895 28.312 6.395 1 98.75 213 TYR A N 1
ATOM 1558 C CA . TYR A 1 213 ? 3.846 28.828 5.523 1 98.75 213 TYR A CA 1
ATOM 1559 C C . TYR A 1 213 ? 2.5 28.188 5.859 1 98.75 213 TYR A C 1
ATOM 1561 O O . TYR A 1 213 ? 2.42 27.312 6.719 1 98.75 213 TYR A O 1
ATOM 1569 N N . GLY A 1 214 ? 1.517 28.734 5.211 1 98.12 214 GLY A N 1
ATOM 1570 C CA . GLY A 1 214 ? 0.182 28.188 5.402 1 98.12 214 GLY A CA 1
ATOM 1571 C C . GLY A 1 214 ? -0.454 28.625 6.711 1 98.12 214 GLY A C 1
ATOM 1572 O O . GLY A 1 214 ? -0.061 29.625 7.297 1 98.12 214 GLY A O 1
ATOM 1573 N N . GLY A 1 215 ? -1.359 27.906 7.066 1 95.81 215 GLY A N 1
ATOM 1574 C CA . GLY A 1 215 ? -2.148 28.281 8.227 1 95.81 215 GLY A CA 1
ATOM 1575 C C . GLY A 1 215 ? -3.293 29.219 7.898 1 95.81 215 GLY A C 1
ATOM 1576 O O . GLY A 1 215 ? -3.293 29.859 6.844 1 95.81 215 GLY A O 1
ATOM 1577 N N . GLY A 1 216 ? -4.383 29.047 8.562 1 93.56 216 GLY A N 1
ATOM 1578 C CA . GLY A 1 216 ? -5.461 30.016 8.398 1 93.56 216 GLY A CA 1
ATOM 1579 C C . GLY A 1 216 ? -6.762 29.375 7.945 1 93.56 216 GLY A C 1
ATOM 1580 O O . GLY A 1 216 ? -7.785 30.062 7.832 1 93.56 216 GLY A O 1
ATOM 1581 N N . LEU A 1 217 ? -6.672 28.172 7.559 1 97.38 217 LEU A N 1
ATOM 1582 C CA . LEU A 1 217 ? -7.895 27.453 7.203 1 97.38 217 LEU A CA 1
ATOM 1583 C C . LEU A 1 217 ? -8.531 26.828 8.438 1 97.38 217 LEU A C 1
ATOM 1585 O O . LEU A 1 217 ? -7.824 26.312 9.312 1 97.38 217 LEU A O 1
ATOM 1589 N N . CYS A 1 218 ? -9.812 26.953 8.508 1 98.69 218 CYS A N 1
ATOM 1590 C CA . CYS A 1 218 ? -10.523 26.359 9.633 1 98.69 218 CYS A CA 1
ATOM 1591 C C . CYS A 1 218 ? -11.43 25.219 9.164 1 98.69 218 CYS A C 1
ATOM 1593 O O . CYS A 1 218 ? -12.453 25.469 8.516 1 98.69 218 CYS A O 1
ATOM 1595 N N . THR A 1 219 ? -11.141 23.984 9.594 1 98.69 219 THR A N 1
ATOM 1596 C CA . THR A 1 219 ? -11.875 22.812 9.141 1 98.69 219 THR A CA 1
ATOM 1597 C C . THR A 1 219 ? -13.328 22.859 9.617 1 98.69 219 THR A C 1
ATOM 1599 O O . THR A 1 219 ? -14.219 22.328 8.961 1 98.69 219 THR A O 1
ATOM 1602 N N . VAL A 1 220 ? -13.609 23.547 10.758 1 98.56 220 VAL A N 1
ATOM 1603 C CA . VAL A 1 220 ? -14.961 23.641 11.289 1 98.56 220 VAL A CA 1
ATOM 1604 C C . VAL A 1 220 ? -15.789 24.594 10.422 1 98.56 220 VAL A C 1
ATOM 1606 O O . VAL A 1 220 ? -16.953 24.328 10.125 1 98.56 220 VAL A O 1
ATOM 1609 N N . GLU A 1 221 ? -15.18 25.656 9.977 1 98.25 221 GLU A N 1
ATOM 1610 C CA . GLU A 1 221 ? -15.891 26.703 9.266 1 98.25 221 GLU A CA 1
ATOM 1611 C C . GLU A 1 221 ? -15.906 26.438 7.762 1 98.25 221 GLU A C 1
ATOM 1613 O O . GLU A 1 221 ? -16.75 26.984 7.043 1 98.25 221 GLU A O 1
ATOM 1618 N N . ASP A 1 222 ? -14.977 25.75 7.25 1 97.81 222 ASP A N 1
ATOM 1619 C CA . ASP A 1 222 ? -14.828 25.453 5.828 1 97.81 222 ASP A CA 1
ATOM 1620 C C . ASP A 1 222 ? -15.398 24.078 5.496 1 97.81 222 ASP A C 1
ATOM 1622 O O . ASP A 1 222 ? -14.789 23.062 5.805 1 97.81 222 ASP A O 1
ATOM 1626 N N . GLU A 1 223 ? -16.438 23.984 4.766 1 95.94 223 GLU A N 1
ATOM 1627 C CA . GLU A 1 223 ? -17.172 22.75 4.516 1 95.94 223 GLU A CA 1
ATOM 1628 C C . GLU A 1 223 ? -16.406 21.844 3.545 1 95.94 223 GLU A C 1
ATOM 1630 O O . GLU A 1 223 ? -16.781 20.688 3.348 1 95.94 223 GLU A O 1
ATOM 1635 N N . ARG A 1 224 ? -15.414 22.438 3.025 1 97.31 224 ARG A N 1
ATOM 1636 C CA . ARG A 1 224 ? -14.594 21.609 2.141 1 97.31 224 ARG A CA 1
ATOM 1637 C C . ARG A 1 224 ? -13.891 20.5 2.92 1 97.31 224 ARG A C 1
ATOM 1639 O O . ARG A 1 224 ? -13.43 19.531 2.332 1 97.31 224 ARG A O 1
ATOM 1646 N N . PHE A 1 225 ? -13.82 20.578 4.246 1 98.38 225 PHE A N 1
ATOM 1647 C CA . PHE A 1 225 ? -13.023 19.641 5.035 1 98.38 225 PHE A CA 1
ATOM 1648 C C . PHE A 1 225 ? -13.906 18.875 6.016 1 98.38 225 PHE A C 1
ATOM 1650 O O . PHE A 1 225 ? -14.891 19.422 6.523 1 98.38 225 PHE A O 1
ATOM 1657 N N . PHE A 1 226 ? -13.508 17.609 6.242 1 98.44 226 PHE A N 1
ATOM 1658 C CA . PHE A 1 226 ? -14.062 16.891 7.383 1 98.44 226 PHE A CA 1
ATOM 1659 C C . PHE A 1 226 ? -13.664 17.562 8.688 1 98.44 226 PHE A C 1
ATOM 1661 O O . PHE A 1 226 ? -12.555 18.062 8.82 1 98.44 226 PHE A O 1
ATOM 1668 N N . SER A 1 227 ? -14.57 17.547 9.625 1 98.75 227 SER A N 1
ATOM 1669 C CA . SER A 1 227 ? -14.336 18.125 10.945 1 98.75 227 SER A CA 1
ATOM 1670 C C . SER A 1 227 ? -15 17.281 12.039 1 98.75 227 SER A C 1
ATOM 1672 O O . SER A 1 227 ? -16.219 17.125 12.047 1 98.75 227 SER A O 1
ATOM 1674 N N . TYR A 1 228 ? -14.195 16.828 12.867 1 98.12 228 TYR A N 1
ATOM 1675 C CA . TYR A 1 228 ? -14.711 16.047 13.984 1 98.12 228 TYR A CA 1
ATOM 1676 C C . TYR A 1 228 ? -15.508 16.906 14.945 1 98.12 228 TYR A C 1
ATOM 1678 O O . TYR A 1 228 ? -16.5 16.469 15.523 1 98.12 228 TYR A O 1
ATOM 1686 N N . ARG A 1 229 ? -14.984 18.125 15.172 1 97.75 229 ARG A N 1
ATOM 1687 C CA . ARG A 1 229 ? -15.695 19.078 16.016 1 97.75 229 ARG A CA 1
ATOM 1688 C C . ARG A 1 229 ? -17.094 19.359 15.477 1 97.75 229 ARG A C 1
ATOM 1690 O O . ARG A 1 229 ? -18.047 19.469 16.234 1 97.75 229 ARG A O 1
ATOM 1697 N N . ARG A 1 230 ? -17.219 19.422 14.141 1 97.19 230 ARG A N 1
ATOM 1698 C CA . ARG A 1 230 ? -18.5 19.688 13.5 1 97.19 230 ARG A CA 1
ATOM 1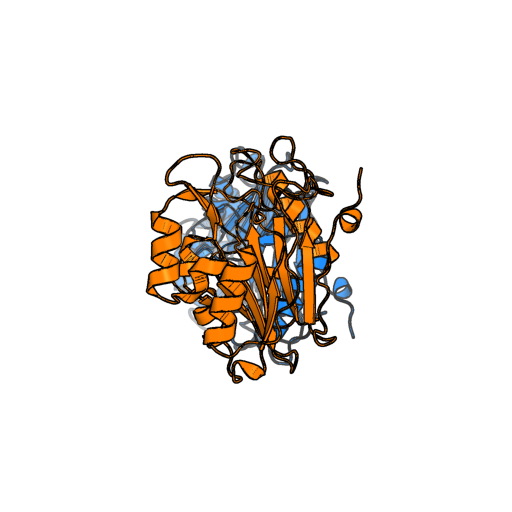699 C C . ARG A 1 230 ? -19.406 18.453 13.547 1 97.19 230 ARG A C 1
ATOM 1701 O O . ARG A 1 230 ? -20.609 18.562 13.75 1 97.19 230 ARG A O 1
ATOM 1708 N N . ALA A 1 231 ? -18.828 17.297 13.32 1 95.88 231 ALA A N 1
ATOM 1709 C CA . ALA A 1 231 ? -19.531 16.031 13.336 1 95.88 231 ALA A CA 1
ATOM 1710 C C . ALA A 1 231 ? -18.656 14.906 13.891 1 95.88 231 ALA A C 1
ATOM 1712 O O . ALA A 1 231 ? -17.594 14.609 13.32 1 95.88 231 ALA A O 1
ATOM 1713 N N . SER A 1 232 ? -19.172 14.211 14.969 1 93.88 232 SER A N 1
ATOM 1714 C CA . SER A 1 232 ? -18.359 13.211 15.648 1 93.88 232 SER A CA 1
ATOM 1715 C C . SER A 1 232 ? -18.172 11.969 14.797 1 93.88 232 SER A C 1
ATOM 1717 O O . SER A 1 232 ? -17.281 11.164 15.039 1 93.88 232 SER A O 1
ATOM 1719 N N . VAL A 1 233 ? -19.109 11.719 13.914 1 97.12 233 VAL A N 1
ATOM 1720 C CA . VAL A 1 233 ? -18.953 10.68 12.906 1 97.12 233 VAL A CA 1
ATOM 1721 C C . VAL A 1 233 ? -18.656 11.32 11.547 1 97.12 233 VAL A C 1
ATOM 1723 O O . VAL A 1 233 ? -19.531 11.93 10.93 1 97.12 233 VAL A O 1
ATOM 1726 N N . THR A 1 234 ? -17.422 11.25 11.094 1 97.94 234 THR A N 1
ATOM 1727 C CA . THR A 1 234 ? -16.984 11.945 9.883 1 97.94 234 THR A CA 1
ATOM 1728 C C . THR A 1 234 ? -15.766 11.266 9.273 1 97.94 234 THR A C 1
ATOM 1730 O O . THR A 1 234 ? -15.164 10.383 9.891 1 97.94 234 THR A O 1
ATOM 1733 N N . GLY A 1 235 ? -15.438 11.609 8.031 1 98.31 235 GLY A N 1
ATOM 1734 C CA . GLY A 1 235 ? -14.266 11.078 7.352 1 98.31 235 GLY A CA 1
ATOM 1735 C C . GLY A 1 235 ? -12.984 11.797 7.727 1 98.31 235 GLY A C 1
ATOM 1736 O O . GLY A 1 235 ? -12.953 12.57 8.68 1 98.31 235 GLY A O 1
ATOM 1737 N N . ARG A 1 236 ? -11.938 11.414 7.07 1 98.75 236 ARG A N 1
ATOM 1738 C CA . ARG A 1 236 ? -10.625 12.047 7.164 1 98.75 236 ARG A CA 1
ATOM 1739 C C . ARG A 1 236 ? -10.141 12.508 5.797 1 98.75 236 ARG A C 1
ATOM 1741 O O . ARG A 1 236 ? -10.305 11.797 4.801 1 98.75 236 ARG A O 1
ATOM 1748 N N . PHE A 1 237 ? -9.664 13.703 5.715 1 98.62 237 PHE A N 1
ATOM 1749 C CA . PHE A 1 237 ? -8.906 14.117 4.539 1 98.62 237 PHE A CA 1
ATOM 1750 C C . PHE A 1 237 ? -7.414 13.938 4.766 1 98.62 237 PHE A C 1
ATOM 1752 O O . PHE A 1 237 ? -6.973 13.711 5.895 1 98.62 237 PHE A O 1
ATOM 1759 N N . ALA A 1 238 ? -6.668 13.922 3.678 1 98.62 238 ALA A N 1
ATOM 1760 C CA . ALA A 1 238 ? -5.23 13.672 3.77 1 98.62 238 ALA A CA 1
ATOM 1761 C C . ALA A 1 238 ? -4.434 14.891 3.303 1 98.62 238 ALA A C 1
ATOM 1763 O O . ALA A 1 238 ? -4.828 15.57 2.35 1 98.62 238 ALA A O 1
ATOM 1764 N N . SER A 1 239 ? -3.412 15.172 3.979 1 98.88 239 SER A N 1
ATOM 1765 C CA . SER A 1 239 ? -2.336 16.062 3.535 1 98.88 239 SER A CA 1
ATOM 1766 C C . SER A 1 239 ? -1.087 15.258 3.174 1 98.88 239 SER A C 1
ATOM 1768 O O . SER A 1 239 ? -0.56 14.508 4 1 98.88 239 SER A O 1
ATOM 1770 N N . LEU A 1 240 ? -0.662 15.391 1.946 1 98.81 240 LEU A N 1
ATOM 1771 C CA . LEU A 1 240 ? 0.41 14.555 1.417 1 98.81 240 LEU A CA 1
ATOM 1772 C C . LEU A 1 240 ? 1.553 15.414 0.881 1 98.81 240 LEU A C 1
ATOM 1774 O O . LEU A 1 240 ? 1.319 16.484 0.32 1 98.81 240 LEU A O 1
ATOM 1778 N N . VAL A 1 241 ? 2.771 14.914 1.013 1 98.94 241 VAL A N 1
ATOM 1779 C CA . VAL A 1 241 ? 3.957 15.508 0.406 1 98.94 241 VAL A CA 1
ATOM 1780 C C . VAL A 1 241 ? 4.883 14.406 -0.108 1 98.94 241 VAL A C 1
ATOM 1782 O O . VAL A 1 241 ? 5.055 13.375 0.546 1 98.94 241 VAL A O 1
ATOM 1785 N N . TRP A 1 242 ? 5.402 14.547 -1.306 1 98.5 242 TRP A N 1
ATOM 1786 C CA . TRP A 1 242 ? 6.273 13.539 -1.899 1 98.5 242 TRP A CA 1
ATOM 1787 C C . TRP A 1 242 ? 7.281 14.188 -2.85 1 98.5 242 TRP A C 1
ATOM 1789 O O . TRP A 1 242 ? 7.18 15.375 -3.158 1 98.5 242 TRP A O 1
ATOM 1799 N N . LEU A 1 243 ? 8.312 13.453 -3.148 1 97.44 243 LEU A N 1
ATOM 1800 C CA . LEU A 1 243 ? 9.25 13.828 -4.203 1 97.44 243 LEU A CA 1
ATOM 1801 C C . LEU A 1 243 ? 8.766 13.336 -5.562 1 97.44 243 LEU A C 1
ATOM 1803 O O . LEU A 1 243 ? 8.289 12.211 -5.684 1 97.44 243 LEU A O 1
ATOM 1807 N N . GLU A 1 244 ? 8.773 14.219 -6.469 1 93.25 244 GLU A N 1
ATOM 1808 C CA . GLU A 1 244 ? 8.328 13.875 -7.812 1 93.25 244 GLU A CA 1
ATOM 1809 C C . GLU A 1 244 ? 9.117 12.688 -8.367 1 93.25 244 GLU A C 1
ATOM 1811 O O . GLU A 1 244 ? 10.344 12.656 -8.281 1 93.25 244 GLU A O 1
ATOM 1816 N N . PRO A 1 245 ? 8.375 11.648 -8.859 1 82.81 245 PRO A N 1
ATOM 1817 C CA . PRO A 1 245 ? 9.047 10.477 -9.43 1 82.81 245 PRO A CA 1
ATOM 1818 C C . PRO A 1 245 ? 9.867 10.82 -10.672 1 82.81 245 PRO A C 1
ATOM 1820 O O . PRO A 1 245 ? 9.555 11.781 -11.383 1 82.81 245 PRO A O 1
ATOM 1823 N N . MET B 1 1 ? 12.914 2.137 -25.016 1 36.22 1 MET B N 1
ATOM 1824 C CA . MET B 1 1 ? 12.5 1.926 -23.625 1 36.22 1 MET B CA 1
ATOM 1825 C C . MET B 1 1 ? 11.148 1.21 -23.562 1 36.22 1 MET B C 1
ATOM 1827 O O . MET B 1 1 ? 10.141 1.733 -24.031 1 36.22 1 MET B O 1
ATOM 1831 N N . THR B 1 2 ? 11.18 -0.144 -23.562 1 50.78 2 THR B N 1
ATOM 1832 C CA . THR B 1 2 ? 9.953 -0.93 -23.656 1 50.78 2 THR B CA 1
ATOM 1833 C C . THR B 1 2 ? 8.906 -0.419 -22.672 1 50.78 2 THR B C 1
ATOM 1835 O O . THR B 1 2 ? 9.234 -0.092 -21.531 1 50.78 2 THR B O 1
ATOM 1838 N N . THR B 1 3 ? 7.73 -0.008 -23.172 1 72.25 3 THR B N 1
ATOM 1839 C CA . THR B 1 3 ? 6.629 0.521 -22.375 1 72.25 3 THR B CA 1
ATOM 1840 C C . THR B 1 3 ? 6.137 -0.521 -21.375 1 72.25 3 THR B C 1
ATOM 1842 O O . THR B 1 3 ? 6.344 -1.722 -21.578 1 72.25 3 THR B O 1
ATOM 1845 N N . PHE B 1 4 ? 5.758 -0.201 -20.188 1 77 4 PHE B N 1
ATOM 1846 C CA . PHE B 1 4 ? 5.258 -1.042 -19.109 1 77 4 PHE B CA 1
ATOM 1847 C C . PHE B 1 4 ? 4.273 -2.08 -19.641 1 77 4 PHE B C 1
ATOM 1849 O O . PHE B 1 4 ? 4.285 -3.232 -19.203 1 77 4 PHE B O 1
ATOM 1856 N N . THR B 1 5 ? 3.635 -1.815 -20.75 1 77.06 5 THR B N 1
ATOM 1857 C CA . THR B 1 5 ? 2.516 -2.666 -21.141 1 77.06 5 THR B CA 1
ATOM 1858 C C . THR B 1 5 ? 2.975 -3.76 -22.094 1 77.06 5 THR B C 1
ATOM 1860 O O . THR B 1 5 ? 2.279 -4.762 -22.281 1 77.06 5 THR B O 1
ATOM 1863 N N . GLN B 1 6 ? 4.102 -3.631 -22.703 1 78.12 6 GLN B N 1
ATOM 1864 C CA . GLN B 1 6 ? 4.516 -4.578 -23.734 1 78.12 6 GLN B CA 1
ATOM 1865 C C . GLN B 1 6 ? 4.906 -5.922 -23.125 1 78.12 6 GLN B C 1
ATOM 1867 O O . GLN B 1 6 ? 4.824 -6.957 -23.781 1 78.12 6 GLN B O 1
ATOM 1872 N N . GLY B 1 7 ? 5.043 -5.988 -21.891 1 86.5 7 GLY B N 1
ATOM 1873 C CA . GLY B 1 7 ? 5.559 -7.234 -21.359 1 86.5 7 GLY B CA 1
ATOM 1874 C C . GLY B 1 7 ? 4.602 -7.902 -20.391 1 86.5 7 GLY B C 1
ATOM 1875 O O . GLY B 1 7 ? 4.984 -8.836 -19.672 1 86.5 7 GLY B O 1
ATOM 1876 N N . LEU B 1 8 ? 3.322 -7.547 -20.5 1 95.06 8 LEU B N 1
ATOM 1877 C CA . LEU B 1 8 ? 2.355 -8.125 -19.578 1 95.06 8 LEU B CA 1
ATOM 1878 C C . LEU B 1 8 ? 1.728 -9.383 -20.156 1 95.06 8 LEU B C 1
ATOM 1880 O O . LEU B 1 8 ? 1.501 -9.461 -21.375 1 95.06 8 LEU B O 1
ATOM 1884 N N . LEU B 1 9 ? 1.514 -10.375 -19.328 1 96.94 9 LEU B N 1
ATOM 1885 C CA . LEU B 1 9 ? 0.766 -11.578 -19.703 1 96.94 9 LEU B CA 1
ATOM 1886 C C . LEU B 1 9 ? -0.606 -11.586 -19.031 1 96.94 9 LEU B C 1
ATOM 1888 O O . LEU B 1 9 ? -0.736 -11.219 -17.859 1 96.94 9 LEU B O 1
ATOM 1892 N N . PHE B 1 10 ? -1.58 -12.023 -19.797 1 97.62 10 PHE B N 1
ATOM 1893 C CA . PHE B 1 10 ? -2.938 -12.133 -19.281 1 97.62 10 PHE B CA 1
ATOM 1894 C C . PHE B 1 10 ? -3.398 -13.586 -19.266 1 97.62 10 PHE B C 1
ATOM 1896 O O . PHE B 1 10 ? -3.264 -14.289 -20.266 1 97.62 10 PHE B O 1
ATOM 1903 N N . PRO B 1 11 ? -3.904 -14.023 -18.125 1 97.88 11 PRO B N 1
ATOM 1904 C CA . PRO B 1 11 ? -4.371 -15.414 -18.047 1 97.88 11 PRO B CA 1
ATOM 1905 C C . PRO B 1 11 ? -5.395 -15.758 -19.125 1 97.88 11 PRO B C 1
ATOM 1907 O O . PRO B 1 11 ? -6.301 -14.969 -19.391 1 97.88 11 PRO B O 1
ATOM 1910 N N . ASP B 1 12 ? -5.145 -16.891 -19.719 1 96.88 12 ASP B N 1
ATOM 1911 C CA . ASP B 1 12 ? -6.137 -17.484 -20.625 1 96.88 12 ASP B CA 1
ATOM 1912 C C . ASP B 1 12 ? -7.066 -18.438 -19.875 1 96.88 12 ASP B C 1
ATOM 1914 O O . ASP B 1 12 ? -6.77 -19.625 -19.75 1 96.88 12 ASP B O 1
ATOM 1918 N N . TRP B 1 13 ? -8.156 -17.953 -19.312 1 97.81 13 TRP B N 1
ATOM 1919 C CA . TRP B 1 13 ? -9.18 -18.703 -18.578 1 97.81 13 TRP B CA 1
ATOM 1920 C C . TRP B 1 13 ? -10.547 -18.047 -18.719 1 97.81 13 TRP B C 1
ATOM 1922 O O . TRP B 1 13 ? -10.641 -16.875 -19.062 1 97.81 13 TRP B O 1
ATOM 1932 N N . PRO B 1 14 ? -11.57 -18.812 -18.688 1 98.19 14 PRO B N 1
ATOM 1933 C CA . PRO B 1 14 ? -12.914 -18.25 -18.844 1 98.19 14 PRO B CA 1
ATOM 1934 C C . PRO B 1 14 ? -13.43 -17.578 -17.562 1 98.19 14 PRO B C 1
ATOM 1936 O O . PRO B 1 14 ? -14.562 -17.828 -17.156 1 98.19 14 PRO B O 1
ATOM 1939 N N . ALA B 1 15 ? -12.633 -16.719 -16.906 1 97.81 15 ALA B N 1
ATOM 1940 C CA . ALA B 1 15 ? -13.055 -15.992 -15.703 1 97.81 15 ALA B CA 1
ATOM 1941 C C . ALA B 1 15 ? -14.141 -14.969 -16.031 1 97.81 15 ALA B C 1
ATOM 1943 O O . ALA B 1 15 ? -14.188 -14.445 -17.141 1 97.81 15 ALA B O 1
ATOM 1944 N N . PRO B 1 16 ? -15.023 -14.703 -15.062 1 98.19 16 PRO B N 1
ATOM 1945 C CA . PRO B 1 16 ? -16.031 -13.672 -15.273 1 98.19 16 PRO B CA 1
ATOM 1946 C C . PRO B 1 16 ? -15.43 -12.312 -15.617 1 98.19 16 PRO B C 1
ATOM 1948 O O . PRO B 1 16 ? -14.289 -12.031 -15.25 1 98.19 16 PRO B O 1
ATOM 1951 N N . ALA B 1 17 ? -16.234 -11.5 -16.281 1 97.25 17 ALA B N 1
ATOM 1952 C CA . ALA B 1 17 ? -15.781 -10.195 -16.75 1 97.25 17 ALA B CA 1
ATOM 1953 C C . ALA B 1 17 ? -15.359 -9.305 -15.586 1 97.25 17 ALA B C 1
ATOM 1955 O O . ALA B 1 17 ? -14.539 -8.406 -15.75 1 97.25 17 ALA B O 1
ATOM 1956 N N . SER B 1 18 ? -15.922 -9.586 -14.422 1 97.88 18 SER B N 1
ATOM 1957 C CA . SER B 1 18 ? -15.625 -8.781 -13.234 1 97.88 18 SER B CA 1
ATOM 1958 C C . SER B 1 18 ? -14.234 -9.109 -12.688 1 97.88 18 SER B C 1
ATOM 1960 O O . SER B 1 18 ? -13.711 -8.375 -11.844 1 97.88 18 SER B O 1
ATOM 1962 N N . VAL B 1 19 ? -13.664 -10.219 -13.133 1 98.62 19 VAL B N 1
ATOM 1963 C CA . VAL B 1 19 ? -12.367 -10.672 -12.648 1 98.62 19 VAL B CA 1
ATOM 1964 C C . VAL B 1 19 ? -11.273 -10.273 -13.641 1 98.62 19 VAL B C 1
ATOM 1966 O O . VAL B 1 19 ? -11.375 -10.57 -14.836 1 98.62 19 VAL B O 1
ATOM 1969 N N . ARG B 1 20 ? -10.297 -9.57 -13.133 1 98.44 20 ARG B N 1
ATOM 1970 C CA . ARG B 1 20 ? -9.125 -9.195 -13.922 1 98.44 20 ARG B CA 1
ATOM 1971 C C . ARG B 1 20 ? -7.859 -9.836 -13.352 1 98.44 20 ARG B C 1
ATOM 1973 O O . ARG B 1 20 ? -7.785 -10.117 -12.156 1 98.44 20 ARG B O 1
ATOM 1980 N N . ALA B 1 21 ? -6.934 -10.141 -14.227 1 98.56 21 ALA B N 1
ATOM 1981 C CA . ALA B 1 21 ? -5.676 -10.75 -13.797 1 98.56 21 ALA B CA 1
ATOM 1982 C C . ALA B 1 21 ? -4.543 -10.391 -14.758 1 98.56 21 ALA B C 1
ATOM 1984 O O . ALA B 1 21 ? -4.781 -10.094 -15.93 1 98.56 21 ALA B O 1
ATOM 1985 N N . CYS B 1 22 ? -3.385 -10.391 -14.234 1 98.19 22 CYS B N 1
ATOM 1986 C CA . CYS B 1 22 ? -2.195 -10.102 -15.031 1 98.19 22 CYS B CA 1
ATOM 1987 C C . CYS B 1 22 ? -0.958 -10.734 -14.406 1 98.19 22 CYS B C 1
ATOM 1989 O O . CYS B 1 22 ? -0.895 -10.922 -13.188 1 98.19 22 CYS B O 1
ATOM 1991 N N . VAL B 1 23 ? -0.045 -11.125 -15.258 1 98.5 23 VAL B N 1
ATOM 1992 C CA . VAL B 1 23 ? 1.304 -11.5 -14.852 1 98.5 23 VAL B CA 1
ATOM 1993 C C . VAL B 1 23 ? 2.314 -10.523 -15.445 1 98.5 23 VAL B C 1
ATOM 1995 O O . VAL B 1 23 ? 2.316 -10.273 -16.656 1 98.5 23 VAL B O 1
ATOM 1998 N N . THR B 1 24 ? 3.125 -9.938 -14.562 1 98.19 24 THR B N 1
ATOM 1999 C CA . THR B 1 24 ? 4.184 -9.078 -15.07 1 98.19 24 THR B CA 1
ATOM 2000 C C . THR B 1 24 ? 5.352 -9.906 -15.594 1 98.19 24 THR B C 1
ATOM 2002 O O . THR B 1 24 ? 5.508 -11.07 -15.227 1 98.19 24 THR B O 1
ATOM 2005 N N . THR B 1 25 ? 6.09 -9.352 -16.469 1 97.31 25 THR B N 1
ATOM 2006 C CA . THR B 1 25 ? 7.363 -9.914 -16.922 1 97.31 25 THR B CA 1
ATOM 2007 C C . THR B 1 25 ? 8.531 -9.078 -16.406 1 97.31 25 THR B C 1
ATOM 2009 O O . THR B 1 25 ? 8.344 -8.164 -15.594 1 97.31 25 THR B O 1
ATOM 2012 N N . CYS B 1 26 ? 9.758 -9.414 -16.891 1 96.06 26 CYS B N 1
ATOM 2013 C CA . CYS B 1 26 ? 10.938 -8.664 -16.484 1 96.06 26 CYS B CA 1
ATOM 2014 C C . CYS B 1 26 ? 10.984 -7.297 -17.156 1 96.06 26 CYS B C 1
ATOM 2016 O O . CYS B 1 26 ? 11.742 -6.418 -16.734 1 96.06 26 CYS B O 1
ATOM 2018 N N . GLU B 1 27 ? 10.125 -7.066 -18.094 1 94.69 27 GLU B N 1
ATOM 2019 C CA . GLU B 1 27 ? 10.25 -5.891 -18.938 1 94.69 27 GLU B CA 1
ATOM 2020 C C . GLU B 1 27 ? 9.367 -4.75 -18.438 1 94.69 27 GLU B C 1
ATOM 2022 O O . GLU B 1 27 ? 8.305 -4.992 -17.859 1 94.69 27 GLU B O 1
ATOM 2027 N N . GLY B 1 28 ? 9.891 -3.506 -18.719 1 94.5 28 GLY B N 1
ATOM 2028 C CA . GLY B 1 28 ? 9.023 -2.348 -18.547 1 94.5 28 GLY B CA 1
ATOM 2029 C C . GLY B 1 28 ? 9.273 -1.617 -17.234 1 94.5 28 GLY B C 1
ATOM 2030 O O . GLY B 1 28 ? 8.461 -0.788 -16.828 1 94.5 28 GLY B O 1
ATOM 2031 N N . GLY B 1 29 ? 10.336 -2.043 -16.531 1 95.44 29 GLY B N 1
ATOM 2032 C CA . GLY B 1 29 ? 10.633 -1.39 -15.266 1 95.44 29 GLY B CA 1
ATOM 2033 C C . GLY B 1 29 ? 11.875 -0.523 -15.312 1 95.44 29 GLY B C 1
ATOM 2034 O O . GLY B 1 29 ? 12.273 -0.062 -16.391 1 95.44 29 GLY B O 1
ATOM 2035 N N . VAL B 1 30 ? 12.43 -0.196 -14.172 1 95.5 30 VAL B N 1
ATOM 2036 C CA . VAL B 1 30 ? 13.531 0.764 -14.125 1 95.5 30 VAL B CA 1
ATOM 2037 C C . VAL B 1 30 ? 14.719 0.155 -13.383 1 95.5 30 VAL B C 1
ATOM 2039 O O . VAL B 1 30 ? 15.781 0.776 -13.281 1 95.5 30 VAL B O 1
ATOM 2042 N N . SER B 1 31 ? 14.555 -1.064 -12.82 1 96.94 31 SER B N 1
ATOM 2043 C CA . SER B 1 31 ? 15.648 -1.69 -12.094 1 96.94 31 SER B CA 1
ATOM 2044 C C . SER B 1 31 ? 16.844 -1.958 -13.016 1 96.94 31 SER B C 1
ATOM 2046 O O . SER B 1 31 ? 16.656 -2.281 -14.195 1 96.94 31 SER B O 1
ATOM 2048 N N . ALA B 1 32 ? 18.016 -1.814 -12.539 1 97.31 32 ALA B N 1
ATOM 2049 C CA . ALA B 1 32 ? 19.234 -2.188 -13.242 1 97.31 32 ALA B CA 1
ATOM 2050 C C . ALA B 1 32 ? 19.547 -3.674 -13.07 1 97.31 32 ALA B C 1
ATOM 2052 O O . ALA B 1 32 ? 18.922 -4.348 -12.242 1 97.31 32 ALA B O 1
ATOM 2053 N N . ALA B 1 33 ? 20.453 -4.215 -13.914 1 96.31 33 ALA B N 1
ATOM 2054 C CA . ALA B 1 33 ? 20.938 -5.578 -13.695 1 96.31 33 ALA B CA 1
ATOM 2055 C C . ALA B 1 33 ? 21.5 -5.738 -12.289 1 96.31 33 ALA B C 1
ATOM 2057 O O . ALA B 1 33 ? 22.156 -4.836 -11.773 1 96.31 33 ALA B O 1
ATOM 2058 N N . PRO B 1 34 ? 21.25 -6.762 -11.734 1 97.25 34 PRO B N 1
ATOM 2059 C CA . PRO B 1 34 ? 20.656 -8 -12.25 1 97.25 34 PRO B CA 1
ATOM 2060 C C . PRO B 1 34 ? 19.141 -8.055 -12.062 1 97.25 34 PRO B C 1
ATOM 2062 O O . PRO B 1 34 ? 18.547 -9.125 -12.219 1 97.25 34 PRO B O 1
ATOM 2065 N N . TYR B 1 35 ? 18.5 -6.969 -11.711 1 97.69 35 TYR B N 1
ATOM 2066 C CA . TYR B 1 35 ? 17.062 -6.906 -11.453 1 97.69 35 TYR B CA 1
ATOM 2067 C C . TYR B 1 35 ? 16.328 -6.254 -12.617 1 97.69 35 TYR B C 1
ATOM 2069 O O . TYR B 1 35 ? 15.195 -5.797 -12.461 1 97.69 35 TYR B O 1
ATOM 2077 N N . ALA B 1 36 ? 17 -6.168 -13.773 1 95.75 36 ALA B N 1
ATOM 2078 C CA . ALA B 1 36 ? 16.375 -5.523 -14.93 1 95.75 36 ALA B CA 1
ATOM 2079 C C . ALA B 1 36 ? 15.148 -6.305 -15.398 1 95.75 36 ALA B C 1
ATOM 2081 O O . ALA B 1 36 ? 15.211 -7.52 -15.586 1 95.75 36 ALA B O 1
ATOM 2082 N N . SER B 1 37 ? 14.102 -5.582 -15.656 1 95.75 37 SER B N 1
ATOM 2083 C CA . SER B 1 37 ? 14.016 -4.172 -15.297 1 95.75 37 SER B CA 1
ATOM 2084 C C . SER B 1 37 ? 12.805 -3.893 -14.422 1 95.75 37 SER B C 1
ATOM 2086 O O . SER B 1 37 ? 12.742 -2.867 -13.742 1 95.75 37 SER B O 1
ATOM 2088 N N . LEU B 1 38 ? 11.773 -4.895 -14.383 1 97.19 38 LEU B N 1
ATOM 2089 C CA . LEU B 1 38 ? 10.539 -4.672 -13.633 1 97.19 38 LEU B CA 1
ATOM 2090 C C . LEU B 1 38 ? 10.5 -5.547 -12.383 1 97.19 38 LEU B C 1
ATOM 2092 O O . LEU B 1 38 ? 9.539 -6.285 -12.172 1 97.19 38 LEU B O 1
ATOM 2096 N N . ASN B 1 39 ? 11.586 -5.453 -11.617 1 98.06 39 ASN B N 1
ATOM 2097 C CA . ASN B 1 39 ? 11.57 -6.16 -10.344 1 98.06 39 ASN B CA 1
ATOM 2098 C C . ASN B 1 39 ? 10.562 -5.551 -9.375 1 98.06 39 ASN B C 1
ATOM 2100 O O . ASN B 1 39 ? 10.586 -4.344 -9.133 1 98.06 39 ASN B O 1
ATOM 2104 N N . LEU B 1 40 ? 9.742 -6.438 -8.828 1 97.88 40 LEU B N 1
ATOM 2105 C CA . LEU B 1 40 ? 8.711 -5.977 -7.906 1 97.88 40 LEU B CA 1
ATOM 2106 C C . LEU B 1 40 ? 9.008 -6.434 -6.484 1 97.88 40 LEU B C 1
ATOM 2108 O O . LEU B 1 40 ? 8.297 -6.07 -5.547 1 97.88 40 LEU B O 1
ATOM 2112 N N . GLY B 1 41 ? 10.039 -7.289 -6.328 1 97.06 41 GLY B N 1
ATOM 2113 C CA . GLY B 1 41 ? 10.406 -7.789 -5.012 1 97.06 41 GLY B CA 1
ATOM 2114 C C . GLY B 1 41 ? 11.273 -6.82 -4.23 1 97.06 41 GLY B C 1
ATOM 2115 O O . GLY B 1 41 ? 12.367 -6.461 -4.672 1 97.06 41 GLY B O 1
ATOM 2116 N N . ALA B 1 42 ? 10.844 -6.441 -3.074 1 93.75 42 ALA B N 1
ATOM 2117 C CA . ALA B 1 42 ? 11.57 -5.488 -2.242 1 93.75 42 ALA B CA 1
ATOM 2118 C C . ALA B 1 42 ? 12.641 -6.195 -1.407 1 93.75 42 ALA B C 1
ATOM 2120 O O . ALA B 1 42 ? 13.516 -5.547 -0.834 1 93.75 42 ALA B O 1
ATOM 2121 N N . HIS B 1 43 ? 12.633 -7.504 -1.344 1 93.25 43 HIS B N 1
ATOM 2122 C CA . HIS B 1 43 ? 13.461 -8.25 -0.397 1 93.25 43 HIS B CA 1
ATOM 2123 C C . HIS B 1 43 ? 14.633 -8.922 -1.098 1 93.25 43 HIS B C 1
ATOM 2125 O O . HIS B 1 43 ? 15.312 -9.766 -0.508 1 93.25 43 HIS B O 1
ATOM 2131 N N . VAL B 1 44 ? 14.914 -8.539 -2.332 1 96.44 44 VAL B N 1
ATOM 2132 C CA . VAL B 1 44 ? 15.867 -9.344 -3.096 1 96.44 44 VAL B CA 1
ATOM 2133 C C . VAL B 1 44 ? 17.172 -8.57 -3.262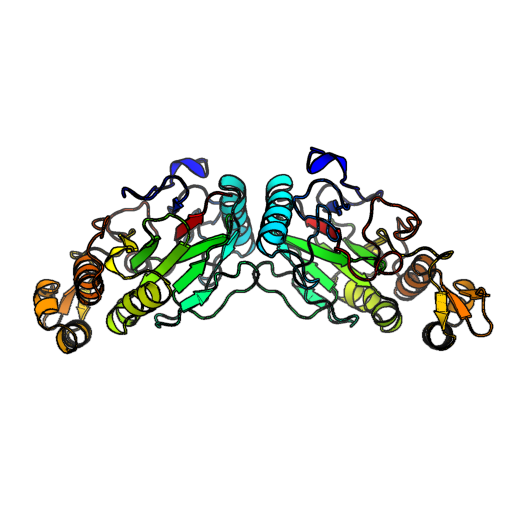 1 96.44 44 VAL B C 1
ATOM 2135 O O . VAL B 1 44 ? 18.125 -9.07 -3.879 1 96.44 44 VAL B O 1
ATOM 2138 N N . GLY B 1 45 ? 17.25 -7.379 -2.754 1 95.44 45 GLY B N 1
ATOM 2139 C CA . GLY B 1 45 ? 18.516 -6.656 -2.75 1 95.44 45 GLY B CA 1
ATOM 2140 C C . GLY B 1 45 ? 18.562 -5.531 -3.771 1 95.44 45 GLY B C 1
ATOM 2141 O O . GLY B 1 45 ? 19.578 -4.84 -3.896 1 95.44 45 GLY B O 1
ATOM 2142 N N . ASP B 1 46 ? 17.531 -5.297 -4.543 1 96.5 46 ASP B N 1
ATOM 2143 C CA . ASP B 1 46 ? 17.453 -4.234 -5.539 1 96.5 46 ASP B CA 1
ATOM 2144 C C . ASP B 1 46 ? 17.422 -2.859 -4.875 1 96.5 46 ASP B C 1
ATOM 2146 O O . ASP B 1 46 ? 17.25 -2.754 -3.66 1 96.5 46 ASP B O 1
ATOM 2150 N N . ASP B 1 47 ? 17.719 -1.825 -5.719 1 94.06 47 ASP B N 1
ATOM 2151 C CA . ASP B 1 47 ? 17.547 -0.447 -5.27 1 94.06 47 ASP B CA 1
ATOM 2152 C C . ASP B 1 47 ? 16.109 -0.185 -4.855 1 94.06 47 ASP B C 1
ATOM 2154 O O . ASP B 1 47 ? 15.188 -0.324 -5.668 1 94.06 47 ASP B O 1
ATOM 2158 N N . PRO B 1 48 ? 15.891 0.181 -3.625 1 90.88 48 PRO B N 1
ATOM 2159 C CA . PRO B 1 48 ? 14.523 0.398 -3.148 1 90.88 48 PRO B CA 1
ATOM 2160 C C . PRO B 1 48 ? 13.758 1.415 -3.994 1 90.88 48 PRO B C 1
ATOM 2162 O O . PRO B 1 48 ? 12.547 1.289 -4.168 1 90.88 48 PRO B O 1
ATOM 2165 N N . GLN B 1 49 ? 14.367 2.445 -4.492 1 89.94 49 GLN B N 1
ATOM 2166 C CA . GLN B 1 49 ? 13.695 3.445 -5.316 1 89.94 49 GLN B CA 1
ATOM 2167 C C . GLN B 1 49 ? 13.188 2.834 -6.617 1 89.94 49 GLN B C 1
ATOM 2169 O O . GLN B 1 49 ? 12.102 3.174 -7.086 1 89.94 49 GLN B O 1
ATOM 2174 N N . SER B 1 50 ? 14 1.965 -7.203 1 94.94 50 SER B N 1
ATOM 2175 C CA . SER B 1 50 ? 13.578 1.284 -8.422 1 94.94 50 SER B CA 1
ATOM 2176 C C . SER B 1 50 ? 12.344 0.423 -8.172 1 94.94 50 SER B C 1
ATOM 2178 O O . SER B 1 50 ? 11.406 0.422 -8.977 1 94.94 50 SER B O 1
ATOM 2180 N N . VAL B 1 51 ? 12.352 -0.268 -7.016 1 95.44 51 VAL B N 1
ATOM 2181 C CA . VAL B 1 51 ? 11.234 -1.141 -6.688 1 95.44 51 VAL B CA 1
ATOM 2182 C C . VAL B 1 51 ? 9.961 -0.31 -6.523 1 95.44 51 VAL B C 1
ATOM 2184 O O . VAL B 1 51 ? 8.898 -0.676 -7.035 1 95.44 51 VAL B O 1
ATOM 2187 N N . VAL B 1 52 ? 10.055 0.792 -5.871 1 91.62 52 VAL B N 1
ATOM 2188 C CA . VAL B 1 52 ? 8.914 1.679 -5.668 1 91.62 52 VAL B CA 1
ATOM 2189 C C . VAL B 1 52 ? 8.383 2.154 -7.02 1 91.62 52 VAL B C 1
ATOM 2191 O O . VAL B 1 52 ? 7.172 2.127 -7.262 1 91.62 52 VAL B O 1
ATOM 2194 N N . GLN B 1 53 ? 9.266 2.584 -7.855 1 91.62 53 GLN B N 1
ATOM 2195 C CA . GLN B 1 53 ? 8.852 3.07 -9.164 1 91.62 53 GLN B CA 1
ATOM 2196 C C . GLN B 1 53 ? 8.18 1.964 -9.977 1 91.62 53 GLN B C 1
ATOM 2198 O O . GLN B 1 53 ? 7.18 2.207 -10.656 1 91.62 53 GLN B O 1
ATOM 2203 N N . ASN B 1 54 ? 8.766 0.8 -9.922 1 95.38 54 ASN B N 1
ATOM 2204 C CA . ASN B 1 54 ? 8.156 -0.334 -10.609 1 95.38 54 ASN B CA 1
ATOM 2205 C C . ASN B 1 54 ? 6.758 -0.632 -10.078 1 95.38 54 ASN B C 1
ATOM 2207 O O . ASN B 1 54 ? 5.836 -0.871 -10.859 1 95.38 54 ASN B O 1
ATOM 2211 N N . ARG B 1 55 ? 6.574 -0.616 -8.742 1 94 55 ARG B N 1
ATOM 2212 C CA . ARG B 1 55 ? 5.27 -0.874 -8.141 1 94 55 ARG B CA 1
ATOM 2213 C C . ARG B 1 55 ? 4.281 0.236 -8.484 1 94 55 ARG B C 1
ATOM 2215 O O . ARG B 1 55 ? 3.096 -0.026 -8.695 1 94 55 ARG B O 1
ATOM 2222 N N . LEU B 1 56 ? 4.754 1.407 -8.602 1 90.75 56 LEU B N 1
ATOM 2223 C CA . LEU B 1 56 ? 3.9 2.527 -8.984 1 90.75 56 LEU B CA 1
ATOM 2224 C C . LEU B 1 56 ? 3.404 2.367 -10.414 1 90.75 56 LEU B C 1
ATOM 2226 O O . LEU B 1 56 ? 2.25 2.678 -10.719 1 90.75 56 LEU B O 1
ATOM 2230 N N . ARG B 1 57 ? 4.297 1.947 -11.266 1 91.19 57 ARG B N 1
ATOM 2231 C CA . ARG B 1 57 ? 3.908 1.726 -12.656 1 91.19 57 ARG B CA 1
ATOM 2232 C C . ARG B 1 57 ? 2.775 0.711 -12.75 1 91.19 57 ARG B C 1
ATOM 2234 O O . ARG B 1 57 ? 1.816 0.913 -13.5 1 91.19 57 ARG B O 1
ATOM 2241 N N . LEU B 1 58 ? 2.918 -0.322 -11.945 1 93.56 58 LEU B N 1
ATOM 2242 C CA . LEU B 1 58 ? 1.903 -1.369 -11.914 1 93.56 58 LEU B CA 1
ATOM 2243 C C . LEU B 1 58 ? 0.585 -0.831 -11.367 1 93.56 58 LEU B C 1
ATOM 2245 O O . LEU B 1 58 ? -0.469 -1.024 -11.977 1 93.56 58 LEU B O 1
ATOM 2249 N N . THR B 1 59 ? 0.61 -0.159 -10.25 1 91 59 THR B N 1
ATOM 2250 C CA . THR B 1 59 ? -0.563 0.4 -9.586 1 91 59 THR B CA 1
ATOM 2251 C C . THR B 1 59 ? -1.258 1.418 -10.484 1 91 59 THR B C 1
ATOM 2253 O O . THR B 1 59 ? -2.479 1.381 -10.648 1 91 59 THR B O 1
ATOM 2256 N N . ALA B 1 60 ? -0.471 2.225 -11.102 1 86.81 60 ALA B N 1
ATOM 2257 C CA . ALA B 1 60 ? -1.014 3.299 -11.93 1 86.81 60 ALA B CA 1
ATOM 2258 C C . ALA B 1 60 ? -1.649 2.742 -13.203 1 86.81 60 ALA B C 1
ATOM 2260 O O . ALA B 1 60 ? -2.699 3.217 -13.641 1 86.81 60 ALA B O 1
ATOM 2261 N N . HIS B 1 61 ? -1.028 1.823 -13.773 1 90 61 HIS B N 1
ATOM 2262 C CA . HIS B 1 61 ? -1.497 1.29 -15.047 1 90 61 HIS B CA 1
ATOM 2263 C C . HIS B 1 61 ? -2.859 0.623 -14.898 1 90 61 HIS B C 1
ATOM 2265 O O . HIS B 1 61 ? -3.75 0.827 -15.727 1 90 61 HIS B O 1
ATOM 2271 N N . PHE B 1 62 ? -2.992 -0.099 -13.805 1 93 62 PHE B N 1
ATOM 2272 C CA . PHE B 1 62 ? -4.203 -0.904 -13.68 1 93 62 PHE B CA 1
ATOM 2273 C C . PHE B 1 62 ? -5.207 -0.23 -12.75 1 93 62 PHE B C 1
ATOM 2275 O O . PHE B 1 62 ? -6.371 -0.627 -12.695 1 93 62 PHE B O 1
ATOM 2282 N N . GLY B 1 63 ? -4.793 0.765 -12.07 1 89.88 63 GLY B N 1
ATOM 2283 C CA . GLY B 1 63 ? -5.684 1.368 -11.094 1 89.88 63 GLY B CA 1
ATOM 2284 C C . GLY B 1 63 ? -6.051 0.427 -9.961 1 89.88 63 GLY B C 1
ATOM 2285 O O . GLY B 1 63 ? -7.23 0.29 -9.617 1 89.88 63 GLY B O 1
ATOM 2286 N N . ILE B 1 64 ? -5.062 -0.261 -9.453 1 94.12 64 ILE B N 1
ATOM 2287 C CA . ILE B 1 64 ? -5.297 -1.244 -8.406 1 94.12 64 ILE B CA 1
ATOM 2288 C C . ILE B 1 64 ? -4.32 -1.008 -7.25 1 94.12 64 ILE B C 1
ATOM 2290 O O . ILE B 1 64 ? -3.328 -0.293 -7.406 1 94.12 64 ILE B O 1
ATOM 2294 N N . LEU B 1 65 ? -4.695 -1.573 -6.105 1 93.56 65 LEU B N 1
ATOM 2295 C CA . LEU B 1 65 ? -3.797 -1.634 -4.957 1 93.56 65 LEU B CA 1
ATOM 2296 C C . LEU B 1 65 ? -3.361 -3.068 -4.684 1 93.56 65 LEU B C 1
ATOM 2298 O O . LEU B 1 65 ? -4.113 -3.846 -4.086 1 93.56 65 LEU B O 1
ATOM 2302 N N . PRO B 1 66 ? -2.141 -3.398 -5.074 1 96.81 66 PRO B N 1
ATOM 2303 C CA . PRO B 1 66 ? -1.669 -4.762 -4.809 1 96.81 66 PRO B CA 1
ATOM 2304 C C . PRO B 1 66 ? -1.462 -5.035 -3.32 1 96.81 66 PRO B C 1
ATOM 2306 O O . PRO B 1 66 ? -0.883 -4.207 -2.611 1 96.81 66 PRO B O 1
ATOM 2309 N N . ALA B 1 67 ? -1.981 -6.176 -2.828 1 96.88 67 ALA B N 1
ATOM 2310 C CA . ALA B 1 67 ? -1.651 -6.68 -1.498 1 96.88 67 ALA B CA 1
ATOM 2311 C C . ALA B 1 67 ? -0.423 -7.582 -1.543 1 96.88 67 ALA B C 1
ATOM 2313 O O . ALA B 1 67 ? -0.521 -8.758 -1.914 1 96.88 67 ALA B O 1
ATOM 2314 N N . TRP B 1 68 ? 0.688 -7.004 -1.127 1 97.19 68 TRP B N 1
ATOM 2315 C CA . TRP B 1 68 ? 1.942 -7.75 -1.125 1 97.19 68 TRP B CA 1
ATOM 2316 C C . TRP B 1 68 ? 2.035 -8.656 0.099 1 97.19 68 TRP B C 1
ATOM 2318 O O . TRP B 1 68 ? 1.485 -8.336 1.156 1 97.19 68 TRP B O 1
ATOM 2328 N N . LEU B 1 69 ? 2.787 -9.75 -0.019 1 98 69 LEU B N 1
ATOM 2329 C CA . LEU B 1 69 ? 2.977 -10.68 1.088 1 98 69 LEU B CA 1
ATOM 2330 C C . LEU B 1 69 ? 4.461 -10.906 1.362 1 98 69 LEU B C 1
ATOM 2332 O O . LEU B 1 69 ? 5.289 -10.773 0.46 1 98 69 LEU B O 1
ATOM 2336 N N . ASN B 1 70 ? 4.766 -11.109 2.664 1 97.56 70 ASN B N 1
ATOM 2337 C CA . ASN B 1 70 ? 5.996 -11.805 3.016 1 97.56 70 ASN B CA 1
ATOM 2338 C C . ASN B 1 70 ? 5.844 -13.32 2.875 1 97.56 70 ASN B C 1
ATOM 2340 O O . ASN B 1 70 ? 5.375 -13.984 3.797 1 97.56 70 ASN B O 1
ATOM 2344 N N . GLN B 1 71 ? 6.25 -13.781 1.747 1 98.31 71 GLN B N 1
ATOM 2345 C CA . GLN B 1 71 ? 6.051 -15.18 1.381 1 98.31 71 GLN B CA 1
ATOM 2346 C C . GLN B 1 71 ? 7.133 -16.062 1.99 1 98.31 71 GLN B C 1
ATOM 2348 O O . GLN B 1 71 ? 8.32 -15.773 1.868 1 98.31 71 GLN B O 1
ATOM 2353 N N . VAL B 1 72 ? 6.664 -17.172 2.656 1 98.31 72 VAL B N 1
ATOM 2354 C CA . VAL B 1 72 ? 7.621 -17.969 3.416 1 98.31 72 VAL B CA 1
ATOM 2355 C C . VAL B 1 72 ? 7.488 -19.453 3.037 1 98.31 72 VAL B C 1
ATOM 2357 O O . VAL B 1 72 ? 7.91 -20.328 3.789 1 98.31 72 VAL B O 1
ATOM 2360 N N . HIS B 1 73 ? 6.879 -19.75 1.979 1 98.06 73 HIS B N 1
ATOM 2361 C CA . HIS B 1 73 ? 6.648 -21.109 1.481 1 98.06 73 HIS B CA 1
ATOM 2362 C C . HIS B 1 73 ? 5.812 -21.922 2.465 1 98.06 73 HIS B C 1
ATOM 2364 O O . HIS B 1 73 ? 6.039 -23.125 2.633 1 98.06 73 HIS B O 1
ATOM 2370 N N . GLY B 1 74 ? 4.922 -21.203 3.17 1 98.31 74 GLY B N 1
ATOM 2371 C CA . GLY B 1 74 ? 3.975 -21.844 4.066 1 98.31 74 GLY B CA 1
ATOM 2372 C C . GLY B 1 74 ? 2.592 -22 3.465 1 98.31 74 GLY B C 1
ATOM 2373 O O . GLY B 1 74 ? 2.451 -22.125 2.248 1 98.31 74 GLY B O 1
ATOM 2374 N N . VAL B 1 75 ? 1.535 -22.031 4.371 1 98.69 75 VAL B N 1
ATOM 2375 C CA . VAL B 1 75 ? 0.195 -22.328 3.875 1 98.69 75 VAL B CA 1
ATOM 2376 C C . VAL B 1 75 ? -0.794 -21.297 4.426 1 98.69 75 VAL B C 1
ATOM 2378 O O . VAL B 1 75 ? -2.008 -21.438 4.258 1 98.69 75 VAL B O 1
ATOM 2381 N N . HIS B 1 76 ? -0.315 -20.312 5.102 1 98.69 76 HIS B N 1
ATOM 2382 C CA . HIS B 1 76 ? -1.205 -19.312 5.695 1 98.69 76 HIS B CA 1
ATOM 2383 C C . HIS B 1 76 ? -1.875 -18.469 4.625 1 98.69 76 HIS B C 1
ATOM 2385 O O . HIS B 1 76 ? -1.217 -18.016 3.686 1 98.69 76 HIS B O 1
ATOM 2391 N N . VAL B 1 77 ? -3.227 -18.328 4.691 1 98.88 77 VAL B N 1
ATOM 2392 C CA . VAL B 1 77 ? -4.047 -17.531 3.787 1 98.88 77 VAL B CA 1
ATOM 2393 C C . VAL B 1 77 ? -4.676 -16.359 4.547 1 98.88 77 VAL B C 1
ATOM 2395 O O . VAL B 1 77 ? -5.25 -16.547 5.621 1 98.88 77 VAL B O 1
ATOM 2398 N N . VAL B 1 78 ? -4.574 -15.164 4.027 1 98.69 78 VAL B N 1
ATOM 2399 C CA . VAL B 1 78 ? -5.062 -13.992 4.75 1 98.69 78 VAL B CA 1
ATOM 2400 C C . VAL B 1 78 ? -5.98 -13.172 3.844 1 98.69 78 VAL B C 1
ATOM 2402 O O . VAL B 1 78 ? -6.004 -13.375 2.627 1 98.69 78 VAL B O 1
ATOM 2405 N N . ASP B 1 79 ? -6.785 -12.305 4.449 1 97.38 79 ASP B N 1
ATOM 2406 C CA . ASP B 1 79 ? -7.449 -11.266 3.67 1 97.38 79 ASP B CA 1
ATOM 2407 C C . ASP B 1 79 ? -6.434 -10.32 3.031 1 97.38 79 ASP B C 1
ATOM 2409 O O . ASP B 1 79 ? -5.488 -9.883 3.688 1 97.38 79 ASP B O 1
ATOM 2413 N N . ALA B 1 80 ? -6.629 -10.086 1.743 1 97.62 80 ALA B N 1
ATOM 2414 C CA . ALA B 1 80 ? -5.723 -9.148 1.077 1 97.62 80 ALA B CA 1
ATOM 2415 C C . ALA B 1 80 ? -5.812 -7.762 1.702 1 97.62 80 ALA B C 1
ATOM 2417 O O . ALA B 1 80 ? -6.898 -7.184 1.795 1 97.62 80 ALA B O 1
ATOM 2418 N N . ASP B 1 81 ? -4.738 -7.34 2.186 1 93.44 81 ASP B N 1
ATOM 2419 C CA . ASP B 1 81 ? -4.641 -6.031 2.824 1 93.44 81 ASP B CA 1
ATOM 2420 C C . ASP B 1 81 ? -3.502 -5.211 2.225 1 93.44 81 ASP B C 1
ATOM 2422 O O . ASP B 1 81 ? -2.328 -5.477 2.498 1 93.44 81 ASP B O 1
ATOM 2426 N N . PRO B 1 82 ? -3.814 -4.207 1.369 1 92.56 82 PRO B N 1
ATOM 2427 C CA . PRO B 1 82 ? -2.756 -3.439 0.709 1 92.56 82 PRO B CA 1
ATOM 2428 C C . PRO B 1 82 ? -2.014 -2.512 1.669 1 92.56 82 PRO B C 1
ATOM 2430 O O . PRO B 1 82 ? -1.02 -1.89 1.287 1 92.56 82 PRO B O 1
ATOM 2433 N N . THR B 1 83 ? -2.432 -2.443 2.924 1 85.5 83 THR B N 1
ATOM 2434 C CA . THR B 1 83 ? -1.819 -1.519 3.871 1 85.5 83 THR B CA 1
ATOM 2435 C C . THR B 1 83 ? -0.833 -2.248 4.777 1 85.5 83 THR B C 1
ATOM 2437 O O . THR B 1 83 ? -0.256 -1.647 5.688 1 85.5 83 THR B O 1
ATOM 2440 N N . ARG B 1 84 ? -0.704 -3.582 4.574 1 87.75 84 ARG B N 1
ATOM 2441 C CA . ARG B 1 84 ? 0.185 -4.402 5.391 1 87.75 84 ARG B CA 1
ATOM 2442 C C . ARG B 1 84 ? 0.826 -5.508 4.559 1 87.75 84 ARG B C 1
ATOM 2444 O O . ARG B 1 84 ? 0.175 -6.098 3.691 1 87.75 84 ARG B O 1
ATOM 2451 N N . VAL B 1 85 ? 2.123 -5.68 4.855 1 94.19 85 VAL B N 1
ATOM 2452 C CA . VAL B 1 85 ? 2.76 -6.883 4.328 1 94.19 85 VAL B CA 1
ATOM 2453 C C . VAL B 1 85 ? 2.643 -8.016 5.34 1 94.19 85 VAL B C 1
ATOM 2455 O O . VAL B 1 85 ? 3.391 -8.07 6.32 1 94.19 85 VAL B O 1
ATOM 2458 N N . LEU B 1 86 ? 1.729 -8.883 5.148 1 95.5 86 LEU B N 1
ATOM 2459 C CA . LEU B 1 86 ? 1.465 -9.984 6.066 1 95.5 86 LEU B CA 1
ATOM 2460 C C . LEU B 1 86 ? 2.293 -11.211 5.691 1 95.5 86 LEU B C 1
ATOM 2462 O O . LEU B 1 86 ? 2.557 -11.453 4.512 1 95.5 86 LEU B O 1
ATOM 2466 N N . GLU B 1 87 ? 2.756 -11.898 6.742 1 97.81 87 GLU B N 1
ATOM 2467 C CA . GLU B 1 87 ? 3.422 -13.172 6.473 1 97.81 87 GLU B CA 1
ATOM 2468 C C . GLU B 1 87 ? 2.418 -14.25 6.062 1 97.81 87 GLU B C 1
ATOM 2470 O O . GLU B 1 87 ? 1.624 -14.711 6.887 1 97.81 87 GLU B O 1
ATOM 2475 N N . ALA B 1 88 ? 2.357 -14.562 4.891 1 98.81 88 ALA B N 1
ATOM 2476 C CA . ALA B 1 88 ? 1.442 -15.539 4.301 1 98.81 88 ALA B CA 1
ATOM 2477 C C . ALA B 1 88 ? 1.879 -15.922 2.891 1 98.81 88 ALA B C 1
ATOM 2479 O O . ALA B 1 88 ? 2.766 -15.289 2.314 1 98.81 88 ALA B O 1
ATOM 2480 N N . ASP B 1 89 ? 1.331 -16.969 2.338 1 98.94 89 ASP B N 1
ATOM 2481 C CA . ASP B 1 89 ? 1.666 -17.406 0.986 1 98.94 89 ASP B CA 1
ATOM 2482 C C . ASP B 1 89 ? 0.437 -17.391 0.08 1 98.94 89 ASP B C 1
ATOM 2484 O O . ASP B 1 89 ? 0.497 -17.828 -1.068 1 98.94 89 ASP B O 1
ATOM 2488 N N . ALA B 1 90 ? -0.672 -16.859 0.642 1 98.94 90 ALA B N 1
ATOM 2489 C CA . ALA B 1 90 ? -1.871 -16.641 -0.16 1 98.94 90 ALA B CA 1
ATOM 2490 C C . ALA B 1 90 ? -2.74 -15.539 0.453 1 98.94 90 ALA B C 1
ATOM 2492 O O . ALA B 1 90 ? -2.682 -15.297 1.66 1 98.94 90 ALA B O 1
ATOM 2493 N N . SER B 1 91 ? -3.482 -14.898 -0.395 1 98.88 91 SER B N 1
ATOM 2494 C CA . SER B 1 91 ? -4.461 -13.922 0.068 1 98.88 91 SER B CA 1
ATOM 2495 C C . SER B 1 91 ? -5.723 -13.953 -0.789 1 98.88 91 SER B C 1
ATOM 2497 O O . SER B 1 91 ? -5.711 -14.477 -1.902 1 98.88 91 SER B O 1
ATOM 2499 N N . TRP B 1 92 ? -6.859 -13.484 -0.249 1 98.88 92 TRP B N 1
ATOM 2500 C CA . TRP B 1 92 ? -8.133 -13.398 -0.954 1 98.88 92 TRP B CA 1
ATOM 2501 C C . TRP B 1 92 ? -8.82 -12.062 -0.676 1 98.88 92 TRP B C 1
ATOM 2503 O O . TRP B 1 92 ? -8.484 -11.375 0.293 1 98.88 92 TRP B O 1
ATOM 2513 N N . THR B 1 93 ? -9.703 -11.641 -1.595 1 98.06 93 THR B N 1
ATOM 2514 C CA . THR B 1 93 ? -10.469 -10.414 -1.373 1 98.06 93 THR B CA 1
ATOM 2515 C C . THR B 1 93 ? -11.797 -10.469 -2.117 1 98.06 93 THR B C 1
ATOM 2517 O O . THR B 1 93 ? -11.938 -11.203 -3.098 1 98.06 93 THR B O 1
ATOM 2520 N N . THR B 1 94 ? -12.758 -9.781 -1.574 1 97.06 94 THR B N 1
ATOM 2521 C CA . THR B 1 94 ? -14.023 -9.508 -2.252 1 97.06 94 THR B CA 1
ATOM 2522 C C . THR B 1 94 ? -14.141 -8.023 -2.582 1 97.06 94 THR B C 1
ATOM 2524 O O . THR B 1 94 ? -15.203 -7.562 -3.021 1 97.06 94 THR B O 1
ATOM 2527 N N . THR B 1 95 ? -13.078 -7.289 -2.361 1 94.06 95 THR B N 1
ATOM 2528 C CA . THR B 1 95 ? -13.133 -5.84 -2.523 1 94.06 95 THR B CA 1
ATOM 2529 C C . THR B 1 95 ? -12.578 -5.426 -3.883 1 94.06 95 THR B C 1
ATOM 2531 O O . THR B 1 95 ? -11.406 -5.664 -4.184 1 94.06 95 THR B O 1
ATOM 2534 N N . PRO B 1 96 ? -13.398 -4.781 -4.766 1 95.19 96 PRO B N 1
ATOM 2535 C CA . PRO B 1 96 ? -12.891 -4.312 -6.059 1 95.19 96 PRO B CA 1
ATOM 2536 C C . PRO B 1 96 ? -11.68 -3.387 -5.918 1 95.19 96 PRO B C 1
ATOM 2538 O O . PRO B 1 96 ? -11.648 -2.545 -5.016 1 95.19 96 PRO B O 1
ATOM 2541 N N . GLY B 1 97 ? -10.695 -3.629 -6.723 1 94.12 97 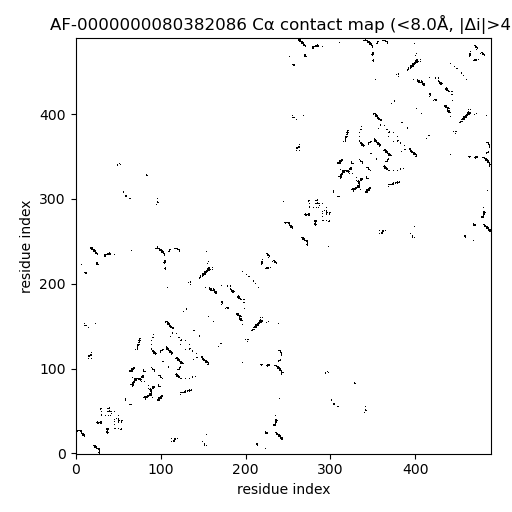GLY B N 1
ATOM 2542 C CA . GLY B 1 97 ? -9.547 -2.744 -6.75 1 94.12 97 GLY B CA 1
ATOM 2543 C C . GLY B 1 97 ? -8.375 -3.256 -5.926 1 94.12 97 GLY B C 1
ATOM 2544 O O . GLY B 1 97 ? -7.242 -2.814 -6.109 1 94.12 97 GLY B O 1
ATOM 2545 N N . ILE B 1 98 ? -8.625 -4.125 -4.941 1 96.12 98 ILE B N 1
ATOM 2546 C CA . ILE B 1 98 ? -7.547 -4.781 -4.207 1 96.12 98 ILE B CA 1
ATOM 2547 C C . ILE B 1 98 ? -7.078 -6.012 -4.973 1 96.12 98 ILE B C 1
ATOM 2549 O O . ILE B 1 98 ? -7.887 -6.863 -5.352 1 96.12 98 ILE B O 1
ATOM 2553 N N . ALA B 1 99 ? -5.832 -6.051 -5.242 1 98.12 99 ALA B N 1
ATOM 2554 C CA . ALA B 1 99 ? -5.309 -7.164 -6.027 1 98.12 99 ALA B CA 1
ATOM 2555 C C . ALA B 1 99 ? -4.566 -8.164 -5.137 1 98.12 99 ALA B C 1
ATOM 2557 O O . ALA B 1 99 ? -3.609 -7.797 -4.449 1 98.12 99 ALA B O 1
ATOM 2558 N N . CYS B 1 100 ? -5.035 -9.406 -5.121 1 98.81 100 CYS B N 1
ATOM 2559 C CA . CYS B 1 100 ? -4.227 -10.484 -4.559 1 98.81 100 CYS B CA 1
ATOM 2560 C C . CYS B 1 100 ? -2.98 -10.727 -5.402 1 98.81 100 CYS B C 1
ATOM 2562 O O . CYS B 1 100 ? -3.059 -10.789 -6.629 1 98.81 100 CYS B O 1
ATOM 2564 N N . THR B 1 101 ? -1.822 -10.812 -4.684 1 98.75 101 THR B N 1
ATOM 2565 C CA . THR B 1 101 ? -0.563 -10.812 -5.418 1 98.75 101 THR B CA 1
ATOM 2566 C C . THR B 1 101 ? 0.331 -11.961 -4.965 1 98.75 101 THR B C 1
ATOM 2568 O O . THR B 1 101 ? 0.501 -12.18 -3.764 1 98.75 101 THR B O 1
ATOM 2571 N N . ALA B 1 102 ? 0.88 -12.711 -5.848 1 98.88 102 ALA B N 1
ATOM 2572 C CA . ALA B 1 102 ? 1.951 -13.672 -5.617 1 98.88 102 ALA B CA 1
ATOM 2573 C C . ALA B 1 102 ? 3.213 -13.289 -6.383 1 98.88 102 ALA B C 1
ATOM 2575 O O . ALA B 1 102 ? 3.176 -13.109 -7.602 1 98.88 102 ALA B O 1
ATOM 2576 N N . MET B 1 103 ? 4.285 -13.117 -5.684 1 98.56 103 MET B N 1
ATOM 2577 C CA . MET B 1 103 ? 5.566 -12.797 -6.312 1 98.56 103 MET B CA 1
ATOM 2578 C C . MET B 1 103 ? 6.441 -14.039 -6.434 1 98.56 103 MET B C 1
ATOM 2580 O O . MET B 1 103 ? 6.629 -14.766 -5.457 1 98.56 103 MET B O 1
ATOM 2584 N N . THR B 1 104 ? 6.945 -14.188 -7.664 1 98.69 104 THR B N 1
ATOM 2585 C CA . THR B 1 104 ? 7.668 -15.438 -7.855 1 98.69 104 THR B CA 1
ATOM 2586 C C . THR B 1 104 ? 8.859 -15.242 -8.789 1 98.69 104 THR B C 1
ATOM 2588 O O . THR B 1 104 ? 8.93 -14.242 -9.508 1 98.69 104 THR B O 1
ATOM 2591 N N . ALA B 1 105 ? 9.781 -16.062 -8.711 1 98.69 105 ALA B N 1
ATOM 2592 C CA . ALA B 1 105 ? 10.844 -16.453 -9.633 1 98.69 105 ALA B CA 1
ATOM 2593 C C . ALA B 1 105 ? 11.078 -17.953 -9.594 1 98.69 105 ALA B C 1
ATOM 2595 O O . ALA B 1 105 ? 12.008 -18.422 -8.93 1 98.69 105 ALA B O 1
ATOM 2596 N N . ASP B 1 106 ? 10.289 -18.688 -10.305 1 98.75 106 ASP B N 1
ATOM 2597 C CA . ASP B 1 106 ? 10.312 -20.141 -10.43 1 98.75 106 ASP B CA 1
ATOM 2598 C C . ASP B 1 106 ? 9.172 -20.781 -9.641 1 98.75 106 ASP B C 1
ATOM 2600 O O . ASP B 1 106 ? 8.562 -21.75 -10.094 1 98.75 106 ASP B O 1
ATOM 2604 N N . CYS B 1 107 ? 8.844 -20.391 -8.383 1 98.75 107 CYS B N 1
ATOM 2605 C CA . CYS B 1 107 ? 7.711 -20.969 -7.668 1 98.75 107 CYS B CA 1
ATOM 2606 C C . CYS B 1 107 ? 6.418 -20.766 -8.453 1 98.75 107 CYS B C 1
ATOM 2608 O O . CYS B 1 107 ? 6.344 -19.891 -9.32 1 98.75 107 CYS B O 1
ATOM 2610 N N . LEU B 1 108 ? 5.414 -21.484 -8.148 1 98.94 108 LEU B N 1
ATOM 2611 C CA . LEU B 1 108 ? 4.16 -21.469 -8.898 1 98.94 108 LEU B CA 1
ATOM 2612 C C . LEU B 1 108 ? 3.195 -20.453 -8.305 1 98.94 108 LEU B C 1
ATOM 2614 O O . LEU B 1 108 ? 2.771 -20.578 -7.152 1 98.94 108 LEU B O 1
ATOM 2618 N N . PRO B 1 109 ? 2.867 -19.422 -9.023 1 98.94 109 PRO B N 1
ATOM 2619 C CA . PRO B 1 109 ? 1.7 -18.609 -8.656 1 98.94 109 PRO B CA 1
ATOM 2620 C C . PRO B 1 109 ? 0.387 -19.219 -9.148 1 98.94 109 PRO B C 1
ATOM 2622 O O . PRO B 1 109 ? 0.302 -19.672 -10.297 1 98.94 109 PRO B O 1
ATOM 2625 N N . ALA B 1 110 ? -0.562 -19.297 -8.328 1 98.94 110 ALA B N 1
ATOM 2626 C CA . ALA B 1 110 ? -1.9 -19.75 -8.688 1 98.94 110 ALA B CA 1
ATOM 2627 C C . ALA B 1 110 ? -2.947 -18.672 -8.406 1 98.94 110 ALA B C 1
ATOM 2629 O O . ALA B 1 110 ? -3.008 -18.141 -7.297 1 98.94 110 ALA B O 1
ATOM 2630 N N . LEU B 1 111 ? -3.693 -18.312 -9.391 1 98.94 111 LEU B N 1
ATOM 2631 C CA . LEU B 1 111 ? -4.766 -17.328 -9.266 1 98.94 111 LEU B CA 1
ATOM 2632 C C . LEU B 1 111 ? -6.125 -18.016 -9.195 1 98.94 111 LEU B C 1
ATOM 2634 O O . LEU B 1 111 ? -6.383 -18.969 -9.93 1 98.94 111 LEU B O 1
ATOM 2638 N N . PHE B 1 112 ? -6.973 -17.562 -8.289 1 98.94 112 PHE B N 1
ATOM 2639 C CA . PHE B 1 112 ? -8.281 -18.172 -8.039 1 98.94 112 PHE B CA 1
ATOM 2640 C C . PHE B 1 112 ? -9.391 -17.141 -8.227 1 98.94 112 PHE B C 1
ATOM 2642 O O . PHE B 1 112 ? -9.203 -15.961 -7.934 1 98.94 112 PHE B O 1
ATOM 2649 N N . CYS B 1 113 ? -10.523 -17.578 -8.648 1 98.81 113 CYS B N 1
ATOM 2650 C CA . CYS B 1 113 ? -11.766 -16.828 -8.5 1 98.81 113 CYS B CA 1
ATOM 2651 C C . CYS B 1 113 ? -12.969 -17.75 -8.422 1 98.81 113 CYS B C 1
ATOM 2653 O O . CYS B 1 113 ? -12.891 -18.922 -8.828 1 98.81 113 CYS B O 1
ATOM 2655 N N . ASN B 1 114 ? -14.008 -17.344 -7.797 1 98.62 114 ASN B N 1
ATOM 2656 C CA . ASN B 1 114 ? -15.25 -18.094 -7.906 1 98.62 114 ASN B CA 1
ATOM 2657 C C . ASN B 1 114 ? -15.984 -17.781 -9.211 1 98.62 114 ASN B C 1
ATOM 2659 O O . ASN B 1 114 ? -15.719 -16.75 -9.844 1 98.62 114 ASN B O 1
ATOM 2663 N N . ARG B 1 115 ? -16.812 -18.656 -9.617 1 97.88 115 ARG B N 1
ATOM 2664 C CA . ARG B 1 115 ? -17.516 -18.516 -10.891 1 97.88 115 ARG B CA 1
ATOM 2665 C C . ARG B 1 115 ? -18.406 -17.266 -10.883 1 97.88 115 ARG B C 1
ATOM 2667 O O . ARG B 1 115 ? -18.641 -16.656 -11.93 1 97.88 115 ARG B O 1
ATOM 2674 N N . ALA B 1 116 ? -18.859 -16.859 -9.703 1 97.5 116 ALA B N 1
ATOM 2675 C CA . ALA B 1 116 ? -19.719 -15.68 -9.586 1 97.5 116 ALA B CA 1
ATOM 2676 C C . ALA B 1 116 ? -18.922 -14.398 -9.836 1 97.5 116 ALA B C 1
ATOM 2678 O O . ALA B 1 116 ? -19.516 -13.336 -10.078 1 97.5 116 ALA B O 1
ATOM 2679 N N . GLY B 1 117 ? -17.625 -14.469 -9.766 1 98.19 117 GLY B N 1
ATOM 2680 C CA . GLY B 1 117 ? -16.781 -13.289 -9.969 1 98.19 117 GLY B CA 1
ATOM 2681 C C . GLY B 1 117 ? -16.875 -12.289 -8.828 1 98.19 117 GLY B C 1
ATOM 2682 O O . GLY B 1 117 ? -16.859 -11.078 -9.062 1 98.19 117 GLY B O 1
ATOM 2683 N N . THR B 1 118 ? -17.016 -12.789 -7.621 1 97.88 118 THR B N 1
ATOM 2684 C CA . THR B 1 118 ? -17.203 -11.898 -6.48 1 97.88 118 THR B CA 1
ATOM 2685 C C . THR B 1 118 ? -16.062 -12.039 -5.484 1 97.88 118 THR B C 1
ATOM 2687 O O . THR B 1 118 ? -15.961 -11.266 -4.535 1 97.88 118 THR B O 1
ATOM 2690 N N . GLN B 1 119 ? -15.219 -13.062 -5.668 1 98.5 119 GLN B N 1
ATOM 2691 C CA . GLN B 1 119 ? -14.055 -13.297 -4.816 1 98.5 119 GLN B CA 1
ATOM 2692 C C . GLN B 1 119 ? -12.867 -13.781 -5.637 1 98.5 119 GLN B C 1
ATOM 2694 O O . GLN B 1 119 ? -13.023 -14.602 -6.547 1 98.5 119 GLN B O 1
ATOM 2699 N N . VAL B 1 120 ? -11.734 -13.281 -5.332 1 98.88 120 VAL B N 1
ATOM 2700 C CA . VAL B 1 120 ? -10.5 -13.711 -5.984 1 98.88 120 VAL B CA 1
ATOM 2701 C C . VAL B 1 120 ? -9.445 -14.039 -4.934 1 98.88 120 VAL B C 1
ATOM 2703 O O . VAL B 1 120 ? -9.562 -13.625 -3.777 1 98.88 120 VAL B O 1
ATOM 2706 N N . ALA B 1 121 ? -8.43 -14.805 -5.305 1 98.94 121 ALA B N 1
ATOM 2707 C CA . ALA B 1 121 ? -7.297 -15.141 -4.449 1 98.94 121 ALA B CA 1
ATOM 2708 C C . ALA B 1 121 ? -6.047 -15.422 -5.277 1 98.94 121 ALA B C 1
ATOM 2710 O O . ALA B 1 121 ? -6.141 -15.742 -6.465 1 98.94 121 ALA B O 1
ATOM 2711 N N . ALA B 1 122 ? -4.945 -15.234 -4.73 1 98.94 122 ALA B N 1
ATOM 2712 C CA . ALA B 1 122 ? -3.656 -15.625 -5.301 1 98.94 122 ALA B CA 1
ATOM 2713 C C . ALA B 1 122 ? -2.818 -16.391 -4.289 1 98.94 122 ALA B C 1
ATOM 2715 O O . ALA B 1 122 ? -2.795 -16.047 -3.104 1 98.94 122 ALA B O 1
ATOM 2716 N N . ALA B 1 123 ? -2.146 -17.375 -4.73 1 98.94 123 ALA B N 1
ATOM 2717 C CA . ALA B 1 123 ? -1.304 -18.203 -3.865 1 98.94 123 ALA B CA 1
ATOM 2718 C C . ALA B 1 123 ? 0.097 -18.344 -4.449 1 98.94 123 ALA B C 1
ATOM 2720 O O . ALA B 1 123 ? 0.256 -18.516 -5.664 1 98.94 123 ALA B O 1
ATOM 2721 N N . HIS B 1 124 ? 1.025 -18.219 -3.617 1 98.94 124 HIS B N 1
ATOM 2722 C CA . HIS B 1 124 ? 2.416 -18.562 -3.885 1 98.94 124 HIS B CA 1
ATOM 2723 C C . HIS B 1 124 ? 2.699 -20.016 -3.506 1 98.94 124 HIS B C 1
ATOM 2725 O O . HIS B 1 124 ? 2.719 -20.359 -2.322 1 98.94 124 HIS B O 1
ATOM 2731 N N . ALA B 1 125 ? 2.979 -20.844 -4.52 1 98.75 125 ALA B N 1
ATOM 2732 C CA . ALA B 1 125 ? 3.182 -22.266 -4.258 1 98.75 125 ALA B CA 1
ATOM 2733 C C . ALA B 1 125 ? 4.57 -22.719 -4.707 1 98.75 125 ALA B C 1
ATOM 2735 O O . ALA B 1 125 ? 4.723 -23.312 -5.777 1 98.75 125 ALA B O 1
ATOM 2736 N N . GLY B 1 126 ? 5.566 -22.484 -3.828 1 98 126 GLY B N 1
ATOM 2737 C CA . GLY B 1 126 ? 6.742 -23.328 -3.951 1 98 126 GLY B CA 1
ATOM 2738 C C . GLY B 1 126 ? 6.477 -24.766 -3.574 1 98 126 GLY B C 1
ATOM 2739 O O . GLY B 1 126 ? 5.395 -25.109 -3.094 1 98 126 GLY B O 1
ATOM 2740 N N . TRP B 1 127 ? 7.516 -25.609 -3.846 1 97.94 127 TRP B N 1
ATOM 2741 C CA . TRP B 1 127 ? 7.207 -27.016 -3.672 1 97.94 127 TRP B CA 1
ATOM 2742 C C . TRP B 1 127 ? 6.824 -27.328 -2.227 1 97.94 127 TRP B C 1
ATOM 2744 O O . TRP B 1 127 ? 5.953 -28.156 -1.969 1 97.94 127 TRP B O 1
ATOM 2754 N N . ARG B 1 128 ? 7.418 -26.578 -1.241 1 98.38 128 ARG B N 1
ATOM 2755 C CA . ARG B 1 128 ? 7.117 -26.844 0.162 1 98.38 128 ARG B CA 1
ATOM 2756 C C . ARG B 1 128 ? 5.68 -26.469 0.494 1 98.38 128 ARG B C 1
ATOM 2758 O O . ARG B 1 128 ? 4.953 -27.25 1.11 1 98.38 128 ARG B O 1
ATOM 2765 N N . GLY B 1 129 ? 5.285 -25.219 0.125 1 98.69 129 GLY B N 1
ATOM 2766 C CA . GLY B 1 129 ? 3.908 -24.797 0.344 1 98.69 129 GLY B CA 1
ATOM 2767 C C . GLY B 1 129 ? 2.9 -25.641 -0.42 1 98.69 129 GLY B C 1
ATOM 2768 O O . GLY B 1 129 ? 1.815 -25.922 0.087 1 98.69 129 GLY B O 1
ATOM 2769 N N . LEU B 1 130 ? 3.26 -26 -1.637 1 98.81 130 LEU B N 1
ATOM 2770 C CA . LEU B 1 130 ? 2.389 -26.844 -2.445 1 98.81 130 LEU B CA 1
ATOM 2771 C C . LEU B 1 130 ? 2.15 -28.188 -1.764 1 98.81 130 LEU B C 1
ATOM 2773 O O . LEU B 1 130 ? 1.008 -28.641 -1.648 1 98.81 130 LEU B O 1
ATOM 2777 N N . ALA B 1 131 ? 3.221 -28.766 -1.301 1 98.62 131 ALA B N 1
ATOM 2778 C CA . ALA B 1 131 ? 3.115 -30.062 -0.62 1 98.62 131 ALA B CA 1
ATOM 2779 C C . ALA B 1 131 ? 2.34 -29.922 0.688 1 98.62 131 ALA B C 1
ATOM 2781 O O . ALA B 1 131 ? 1.583 -30.828 1.062 1 98.62 131 ALA B O 1
ATOM 2782 N N . ALA B 1 132 ? 2.533 -28.812 1.381 1 98.62 132 ALA B N 1
ATOM 2783 C CA . ALA B 1 132 ? 1.92 -28.594 2.689 1 98.62 132 ALA B CA 1
ATOM 2784 C C . ALA B 1 132 ? 0.45 -28.219 2.553 1 98.62 132 ALA B C 1
ATOM 2786 O O . ALA B 1 132 ? -0.308 -28.281 3.523 1 98.62 132 ALA B O 1
ATOM 2787 N N . GLY B 1 133 ? 0.007 -27.75 1.366 1 98.81 133 GLY B N 1
ATOM 2788 C CA . GLY B 1 133 ? -1.422 -27.594 1.146 1 98.81 133 GLY B CA 1
ATOM 2789 C C . GLY B 1 133 ? -1.843 -26.141 1.002 1 98.81 133 GLY B C 1
ATOM 2790 O O . GLY B 1 133 ? -2.945 -25.766 1.406 1 98.81 133 GLY B O 1
ATOM 2791 N N . VAL B 1 134 ? -0.986 -25.281 0.453 1 98.94 134 VAL B N 1
ATOM 2792 C CA . VAL B 1 134 ? -1.326 -23.875 0.324 1 98.94 134 VAL B CA 1
ATOM 2793 C C . VAL B 1 134 ? -2.492 -23.703 -0.65 1 98.94 134 VAL B C 1
ATOM 2795 O O . VAL B 1 134 ? -3.336 -22.828 -0.474 1 98.94 134 VAL B O 1
ATOM 2798 N N . LEU B 1 135 ? -2.584 -24.531 -1.731 1 98.94 135 LEU B N 1
ATOM 2799 C CA . LEU B 1 135 ? -3.686 -24.422 -2.682 1 98.94 135 LEU B CA 1
ATOM 2800 C C . LEU B 1 135 ? -5.004 -24.812 -2.033 1 98.94 135 LEU B C 1
ATOM 2802 O O . LEU B 1 135 ? -6.016 -24.141 -2.199 1 98.94 135 LEU B O 1
ATOM 2806 N N . GLU B 1 136 ? -4.961 -25.906 -1.284 1 98.81 136 GLU B N 1
ATOM 2807 C CA . GLU B 1 136 ? -6.137 -26.359 -0.544 1 98.81 136 GLU B CA 1
ATOM 2808 C C . GLU B 1 136 ? -6.602 -25.312 0.453 1 98.81 136 GLU B C 1
ATOM 2810 O O . GLU B 1 136 ? -7.797 -25.016 0.547 1 98.81 136 GLU B O 1
ATOM 2815 N N . ALA B 1 137 ? -5.625 -24.766 1.178 1 98.88 137 ALA B N 1
ATOM 2816 C CA . ALA B 1 137 ? -5.941 -23.719 2.145 1 98.88 137 ALA B CA 1
ATOM 2817 C C . ALA B 1 137 ? -6.598 -22.516 1.461 1 98.88 137 ALA B C 1
ATOM 2819 O O . ALA B 1 137 ? -7.512 -21.906 2.012 1 98.88 137 ALA B O 1
ATOM 2820 N N . THR B 1 138 ? -6.117 -22.156 0.252 1 98.94 138 THR B N 1
ATOM 2821 C CA . THR B 1 138 ? -6.668 -21.031 -0.504 1 98.94 138 THR B CA 1
ATOM 2822 C C . THR B 1 138 ? -8.102 -21.328 -0.947 1 98.94 138 THR B C 1
ATOM 2824 O O . THR B 1 138 ? -8.984 -20.484 -0.819 1 98.94 138 THR B O 1
ATOM 2827 N N . VAL B 1 139 ? -8.344 -22.547 -1.463 1 98.88 139 VAL B N 1
ATOM 2828 C CA . VAL B 1 139 ? -9.68 -22.969 -1.856 1 98.88 139 VAL B CA 1
ATOM 2829 C C . VAL B 1 139 ? -10.625 -22.875 -0.661 1 98.88 139 VAL B C 1
ATOM 2831 O O . VAL B 1 139 ? -11.766 -22.406 -0.799 1 98.88 139 VAL B O 1
ATOM 2834 N N . ASN B 1 140 ? -10.117 -23.219 0.509 1 98.56 140 ASN B N 1
ATOM 2835 C CA . ASN B 1 140 ? -10.93 -23.219 1.723 1 98.56 140 ASN B CA 1
ATOM 2836 C C . ASN B 1 140 ? -11.297 -21.797 2.158 1 98.56 140 ASN B C 1
ATOM 2838 O O . ASN B 1 140 ? -12.18 -21.625 2.996 1 98.56 140 ASN B O 1
ATOM 2842 N N . SER B 1 141 ? -10.641 -20.812 1.653 1 98.31 141 SER B N 1
ATOM 2843 C CA . SER B 1 141 ? -10.961 -19.422 2.004 1 98.31 141 SER B CA 1
ATOM 2844 C C . SER B 1 141 ? -12.203 -18.938 1.265 1 98.31 141 SER B C 1
ATOM 2846 O O . SER B 1 141 ? -12.758 -17.891 1.594 1 98.31 141 SER B O 1
ATOM 2848 N N . PHE B 1 142 ? -12.672 -19.672 0.292 1 98.12 142 PHE B N 1
ATOM 2849 C CA . PHE B 1 142 ? -13.891 -19.344 -0.436 1 98.12 142 PHE B CA 1
ATOM 2850 C C . PHE B 1 142 ? -15.117 -19.859 0.297 1 98.12 142 PHE B C 1
ATOM 2852 O O . PHE B 1 142 ? -15.062 -20.906 0.955 1 98.12 142 PHE B O 1
ATOM 2859 N N . SER B 1 143 ? -16.156 -19.078 0.154 1 93.69 143 SER B N 1
ATOM 2860 C CA . SER B 1 143 ? -17.406 -19.5 0.773 1 93.69 143 SER B CA 1
ATOM 2861 C C . SER B 1 143 ? -18.125 -20.531 -0.093 1 93.69 143 SER B C 1
ATOM 2863 O O . SER B 1 143 ? -18.891 -21.359 0.416 1 93.69 143 SER B O 1
ATOM 2865 N N . GLU B 1 144 ? -17.938 -20.531 -1.358 1 96.19 144 GLU B N 1
ATOM 2866 C CA . GLU B 1 144 ? -18.562 -21.453 -2.297 1 96.19 144 GLU B CA 1
ATOM 2867 C C . GLU B 1 144 ? -17.859 -22.812 -2.291 1 96.19 144 GLU B C 1
ATOM 2869 O O . GLU B 1 144 ? -16.688 -22.906 -1.928 1 96.19 144 GLU B O 1
ATOM 2874 N N . PRO B 1 145 ? -18.625 -23.844 -2.684 1 97.44 145 PRO B N 1
ATOM 2875 C CA . PRO B 1 145 ? -17.969 -25.141 -2.816 1 97.44 145 PRO B CA 1
ATOM 2876 C C . PRO B 1 145 ? -16.859 -25.141 -3.859 1 97.44 145 PRO B C 1
ATOM 2878 O O . PRO B 1 145 ? -16.875 -24.344 -4.797 1 97.44 145 PRO B O 1
ATOM 2881 N N . PRO B 1 146 ? -15.867 -26 -3.711 1 98.31 146 PRO B N 1
ATOM 2882 C CA . PRO B 1 146 ? -14.688 -26.031 -4.582 1 98.31 146 PRO B CA 1
ATOM 2883 C C . PRO B 1 146 ? -15.055 -26.109 -6.062 1 98.31 146 PRO B C 1
ATOM 2885 O O . PRO B 1 146 ? -14.328 -25.594 -6.91 1 98.31 146 PRO B O 1
ATOM 2888 N N . GLU B 1 147 ? -16.188 -26.719 -6.367 1 97.81 147 GLU B N 1
ATOM 2889 C CA . GLU B 1 147 ? -16.609 -26.875 -7.758 1 97.81 147 GLU B CA 1
ATOM 2890 C C . GLU B 1 147 ? -16.906 -25.516 -8.398 1 97.81 147 GLU B C 1
ATOM 2892 O O . GLU B 1 147 ? -16.984 -25.406 -9.625 1 97.81 147 GLU B O 1
ATOM 2897 N N . GLN B 1 148 ? -17.094 -24.531 -7.574 1 98.19 148 GLN B N 1
ATOM 2898 C CA . GLN B 1 148 ? -17.422 -23.188 -8.047 1 98.19 148 GLN B CA 1
ATOM 2899 C C . GLN B 1 148 ? -16.172 -22.312 -8.125 1 98.19 148 GLN B C 1
ATOM 2901 O O . GLN B 1 148 ? -16.25 -21.125 -8.438 1 98.19 148 GLN B O 1
ATOM 2906 N N . VAL B 1 149 ? -15.047 -22.906 -7.883 1 98.62 149 VAL B N 1
ATOM 2907 C CA . VAL B 1 149 ? -13.781 -22.172 -7.902 1 98.62 149 VAL B CA 1
ATOM 2908 C C . VAL B 1 149 ? -12.992 -22.531 -9.156 1 98.62 149 VAL B C 1
ATOM 2910 O O . VAL B 1 149 ? -12.938 -23.703 -9.547 1 98.62 149 VAL B O 1
ATOM 2913 N N . MET B 1 150 ? -12.43 -21.5 -9.805 1 98.44 150 MET B N 1
ATOM 2914 C CA . MET B 1 150 ? -11.523 -21.641 -10.938 1 98.44 150 MET B CA 1
ATOM 2915 C C . MET B 1 150 ? -10.102 -21.234 -10.555 1 98.44 150 MET B C 1
ATOM 2917 O O . MET B 1 150 ? -9.914 -20.344 -9.727 1 98.44 150 MET B O 1
ATOM 2921 N N . VAL B 1 151 ? -9.164 -21.922 -11.219 1 98.88 151 VAL B N 1
ATOM 2922 C CA . VAL B 1 151 ? -7.762 -21.641 -10.914 1 98.88 151 VAL B CA 1
ATOM 2923 C C . VAL B 1 151 ? -6.98 -21.469 -12.211 1 98.88 151 VAL B C 1
ATOM 2925 O O . VAL B 1 151 ? -7.227 -22.172 -13.195 1 98.88 151 VAL B O 1
ATOM 2928 N N . TRP B 1 152 ? -6.129 -20.531 -12.305 1 98.94 152 TRP B N 1
ATOM 2929 C CA . TRP B 1 152 ? -5.152 -20.375 -13.375 1 98.94 152 TRP B CA 1
ATOM 2930 C C . TRP B 1 152 ? -3.729 -20.484 -12.844 1 98.94 152 TRP B C 1
ATOM 2932 O O . TRP B 1 152 ? -3.363 -19.812 -11.883 1 98.94 152 TRP B O 1
ATOM 2942 N N . LEU B 1 153 ? -2.99 -21.422 -13.344 1 98.94 153 LEU B N 1
ATOM 2943 C CA . LEU B 1 153 ? -1.606 -21.656 -12.945 1 98.94 153 LEU B CA 1
ATOM 2944 C C . LEU B 1 153 ? -0.652 -20.812 -13.781 1 98.94 153 LEU B C 1
ATOM 2946 O O . LEU B 1 153 ? -0.57 -20.969 -15 1 98.94 153 LEU B O 1
ATOM 2950 N N . GLY B 1 154 ? 0.05 -19.891 -13.125 1 98.88 154 GLY B N 1
ATOM 2951 C CA . GLY B 1 154 ? 0.924 -18.938 -13.805 1 98.88 154 GLY B CA 1
ATOM 2952 C C . GLY B 1 154 ? 2.311 -19.5 -14.07 1 98.88 154 GLY B C 1
ATOM 2953 O O . GLY B 1 154 ? 2.566 -20.688 -13.836 1 98.88 154 GLY B O 1
ATOM 2954 N N . PRO B 1 155 ? 3.197 -18.641 -14.664 1 98.81 155 PRO B N 1
ATOM 2955 C CA . PRO B 1 155 ? 4.551 -19.094 -15 1 98.81 155 PRO B CA 1
ATOM 2956 C C . PRO B 1 155 ? 5.312 -19.609 -13.781 1 98.81 155 PRO B C 1
ATOM 2958 O O . PRO B 1 155 ? 5.281 -19 -12.719 1 98.81 155 PRO B O 1
ATOM 2961 N N . ALA B 1 156 ? 5.973 -20.719 -13.969 1 98.88 156 ALA B N 1
ATOM 2962 C CA . ALA B 1 156 ? 6.789 -21.375 -12.953 1 98.88 156 ALA B CA 1
ATOM 2963 C C . ALA B 1 156 ? 7.906 -22.188 -13.594 1 98.88 156 ALA B C 1
ATOM 2965 O O . ALA B 1 156 ? 8.016 -22.25 -14.82 1 98.88 156 ALA B O 1
ATOM 2966 N N . ILE B 1 157 ? 8.75 -22.719 -12.758 1 98.69 157 ILE B N 1
ATOM 2967 C CA . ILE B 1 157 ? 9.789 -23.594 -13.289 1 98.69 157 ILE B CA 1
ATOM 2968 C C . ILE B 1 157 ? 9.156 -24.828 -13.906 1 98.69 157 ILE B C 1
ATOM 2970 O O . ILE B 1 157 ? 8.281 -25.453 -13.297 1 98.69 157 ILE B O 1
ATOM 2974 N N . GLY B 1 158 ? 9.547 -25.203 -15.164 1 98.25 158 GLY B N 1
ATOM 2975 C CA . GLY B 1 158 ? 8.93 -26.281 -15.914 1 98.25 158 GLY B CA 1
ATOM 2976 C C . GLY B 1 158 ? 9.492 -27.641 -15.562 1 98.25 158 GLY B C 1
ATOM 2977 O O . GLY B 1 158 ? 10.531 -27.75 -14.914 1 98.25 158 GLY B O 1
ATOM 2978 N N . PRO B 1 159 ? 8.781 -28.609 -16.047 1 98 159 PRO B N 1
ATOM 2979 C CA . PRO B 1 159 ? 9.109 -29.984 -15.648 1 98 159 PRO B CA 1
ATOM 2980 C C . PRO B 1 159 ? 10.469 -30.438 -16.188 1 98 159 PRO B C 1
ATOM 2982 O O . PRO B 1 159 ? 11.047 -31.406 -15.664 1 98 159 PRO B O 1
ATOM 2985 N N . ARG B 1 160 ? 11.008 -29.812 -17.156 1 97.25 160 ARG B N 1
ATOM 2986 C CA . ARG B 1 160 ? 12.297 -30.203 -17.719 1 97.25 160 ARG B CA 1
ATOM 2987 C C . ARG B 1 160 ? 13.438 -29.516 -16.984 1 97.25 160 ARG B C 1
ATOM 2989 O O . ARG B 1 160 ? 14.609 -29.828 -17.203 1 97.25 160 ARG B O 1
ATOM 2996 N N . ARG B 1 161 ? 13.039 -28.594 -16.125 1 97.81 161 ARG B N 1
ATOM 2997 C CA . ARG B 1 161 ? 14.078 -27.781 -15.5 1 97.81 161 ARG B CA 1
ATOM 2998 C C . ARG B 1 161 ? 14.016 -27.859 -13.984 1 97.81 161 ARG B C 1
ATOM 3000 O O . ARG B 1 161 ? 14.961 -27.484 -13.289 1 97.81 161 ARG B O 1
ATOM 3007 N N . PHE B 1 162 ? 12.992 -28.406 -13.391 1 98.19 162 PHE B N 1
ATOM 3008 C CA . PHE B 1 162 ? 12.781 -28.453 -11.953 1 98.19 162 PHE B CA 1
ATOM 3009 C C . PHE B 1 162 ? 13.352 -29.719 -11.352 1 98.19 162 PHE B C 1
ATOM 3011 O O . PHE B 1 162 ? 12.602 -30.641 -10.984 1 98.19 162 PHE B O 1
ATOM 3018 N N . GLU B 1 163 ? 14.617 -29.656 -11.078 1 97.69 163 GLU B N 1
ATOM 3019 C CA . GLU B 1 163 ? 15.281 -30.812 -10.477 1 97.69 163 GLU B CA 1
ATOM 3020 C C . GLU B 1 163 ? 15.234 -30.75 -8.953 1 97.69 163 GLU B C 1
ATOM 3022 O O . GLU B 1 163 ? 15.547 -29.719 -8.359 1 97.69 163 GLU B O 1
ATOM 3027 N N . VAL B 1 164 ? 14.82 -31.859 -8.391 1 97.81 164 VAL B N 1
ATOM 3028 C CA . VAL B 1 164 ? 14.664 -31.922 -6.938 1 97.81 164 VAL B CA 1
ATOM 3029 C C . VAL B 1 164 ? 15.211 -33.25 -6.414 1 97.81 164 VAL B C 1
ATOM 3031 O O . VAL B 1 164 ? 15.531 -34.156 -7.195 1 97.81 164 VAL B O 1
ATOM 3034 N N . GLY B 1 165 ? 15.406 -33.281 -5.117 1 96.94 165 GLY B N 1
ATOM 3035 C CA . GLY B 1 165 ? 15.82 -34.531 -4.48 1 96.94 165 GLY B CA 1
ATOM 3036 C C . GLY B 1 165 ? 14.68 -35.5 -4.238 1 96.94 165 GLY B C 1
ATOM 3037 O O . GLY B 1 165 ? 13.508 -35.125 -4.391 1 96.94 165 GLY B O 1
ATOM 3038 N N . ALA B 1 166 ? 15.023 -36.688 -3.889 1 96.75 166 ALA B N 1
ATOM 3039 C CA . ALA B 1 166 ? 14.055 -37.75 -3.648 1 96.75 166 ALA B CA 1
ATOM 3040 C C . ALA B 1 166 ? 13.094 -37.375 -2.523 1 96.75 166 ALA B C 1
ATOM 3042 O O . ALA B 1 166 ? 11.938 -37.812 -2.514 1 96.75 166 ALA B O 1
ATOM 3043 N N . GLU B 1 167 ? 13.562 -36.594 -1.633 1 97.12 167 GLU B N 1
ATOM 3044 C CA . GLU B 1 167 ? 12.742 -36.188 -0.493 1 97.12 167 GLU B CA 1
ATOM 3045 C C . GLU B 1 167 ? 11.516 -35.406 -0.946 1 97.12 167 GLU B C 1
ATOM 3047 O O . GLU B 1 167 ? 10.445 -35.5 -0.335 1 97.12 167 GLU B O 1
ATOM 3052 N N . VAL B 1 168 ? 11.602 -34.594 -2.016 1 98.12 168 VAL B N 1
ATOM 3053 C CA . VAL B 1 168 ? 10.477 -33.844 -2.541 1 98.12 168 VAL B CA 1
ATOM 3054 C C . VAL B 1 168 ? 9.43 -34.781 -3.129 1 98.12 168 VAL B C 1
ATOM 3056 O O . VAL B 1 168 ? 8.242 -34.656 -2.824 1 98.12 168 VAL B O 1
ATOM 3059 N N . ARG B 1 169 ? 9.906 -35.688 -3.947 1 98 169 ARG B N 1
ATOM 3060 C CA . ARG B 1 169 ? 9.023 -36.688 -4.535 1 98 169 ARG B CA 1
ATOM 3061 C C . ARG B 1 169 ? 8.273 -37.469 -3.455 1 98 169 ARG B C 1
ATOM 3063 O O . ARG B 1 169 ? 7.051 -37.625 -3.529 1 98 169 ARG B O 1
ATOM 3070 N N . GLU B 1 170 ? 8.992 -37.938 -2.465 1 98 170 GLU B N 1
ATOM 3071 C CA . GLU B 1 170 ? 8.398 -38.719 -1.39 1 98 170 GLU B CA 1
ATOM 3072 C C . GLU B 1 170 ? 7.371 -37.906 -0.608 1 98 170 GLU B C 1
ATOM 3074 O O . GLU B 1 170 ? 6.34 -38.438 -0.195 1 98 170 GLU B O 1
ATOM 3079 N N . THR B 1 171 ? 7.688 -36.656 -0.387 1 98.5 171 THR B N 1
ATOM 3080 C CA . THR B 1 171 ? 6.777 -35.781 0.346 1 98.5 171 THR B CA 1
ATOM 3081 C C . THR B 1 171 ? 5.434 -35.688 -0.366 1 98.5 171 THR B C 1
ATOM 3083 O O . THR B 1 171 ? 4.379 -35.812 0.264 1 98.5 171 THR B O 1
ATOM 3086 N N . PHE B 1 172 ? 5.438 -35.531 -1.681 1 98.62 172 PHE B N 1
ATOM 3087 C CA . PHE B 1 172 ? 4.199 -35.406 -2.443 1 98.62 172 PHE B CA 1
ATOM 3088 C C . PHE B 1 172 ? 3.471 -36.75 -2.496 1 98.62 172 PHE B C 1
ATOM 3090 O O . PHE B 1 172 ? 2.248 -36.812 -2.352 1 98.62 172 PHE B O 1
ATOM 3097 N N . MET B 1 173 ? 4.211 -37.844 -2.67 1 98.25 173 MET B N 1
ATOM 3098 C CA . MET B 1 173 ? 3.621 -39.188 -2.82 1 98.25 173 MET B CA 1
ATOM 3099 C C . MET B 1 173 ? 2.994 -39.656 -1.513 1 98.25 173 MET B C 1
ATOM 3101 O O . MET B 1 173 ? 2.045 -40.438 -1.521 1 98.25 173 MET B O 1
ATOM 3105 N N . ALA B 1 174 ? 3.559 -39.156 -0.393 1 98.19 174 ALA B N 1
ATOM 3106 C CA . ALA B 1 174 ? 3.018 -39.531 0.914 1 98.19 174 ALA B CA 1
ATOM 3107 C C . ALA B 1 174 ? 1.578 -39.062 1.065 1 98.19 174 ALA B C 1
ATOM 3109 O O . ALA B 1 174 ? 0.783 -39.656 1.782 1 98.19 174 ALA B O 1
ATOM 3110 N N . ILE B 1 175 ? 1.166 -38.031 0.427 1 97.25 175 ILE B N 1
ATOM 3111 C CA . ILE B 1 175 ? -0.177 -37.469 0.503 1 97.25 175 ILE B CA 1
ATOM 3112 C C . ILE B 1 175 ? -1.038 -38.031 -0.625 1 97.25 175 ILE B C 1
ATOM 3114 O O . ILE B 1 175 ? -2.166 -38.469 -0.394 1 97.25 175 ILE B O 1
ATOM 3118 N N . HIS B 1 176 ? -0.441 -38.031 -1.842 1 97.94 176 HIS B N 1
ATOM 3119 C CA . HIS B 1 176 ? -1.098 -38.562 -3.033 1 97.94 176 HIS B CA 1
ATOM 3120 C C . HIS B 1 176 ? -0.173 -39.469 -3.807 1 97.94 176 HIS B C 1
ATOM 3122 O O . HIS B 1 176 ? 0.666 -39.031 -4.586 1 97.94 176 HIS B O 1
ATOM 3128 N N . PRO B 1 177 ? -0.35 -40.719 -3.672 1 98 177 PRO B N 1
ATOM 3129 C CA . PRO B 1 177 ? 0.542 -41.656 -4.355 1 98 177 PRO B CA 1
ATOM 3130 C C . PRO B 1 177 ? 0.63 -41.406 -5.859 1 98 177 PRO B C 1
ATOM 3132 O O . PRO B 1 177 ? 1.681 -41.625 -6.465 1 98 177 PRO B O 1
ATOM 3135 N N . GLN B 1 178 ? -0.45 -40.906 -6.461 1 97.38 178 GLN B N 1
ATOM 3136 C CA . GLN B 1 178 ? -0.483 -40.656 -7.898 1 97.38 178 GLN B CA 1
ATOM 3137 C C . GLN B 1 178 ? 0.465 -39.531 -8.289 1 97.38 178 GLN B C 1
ATOM 3139 O O . GLN B 1 178 ? 0.739 -39.344 -9.477 1 97.38 178 GLN B O 1
ATOM 3144 N N . ALA B 1 179 ? 0.976 -38.781 -7.309 1 98.19 179 ALA B N 1
ATOM 3145 C CA . ALA B 1 179 ? 1.938 -37.719 -7.582 1 98.19 179 ALA B CA 1
ATOM 3146 C C . ALA B 1 179 ? 3.203 -38.25 -8.227 1 98.19 179 ALA B C 1
ATOM 3148 O O . ALA B 1 179 ? 3.994 -37.5 -8.805 1 98.19 179 ALA B O 1
ATOM 3149 N N . ALA B 1 180 ? 3.432 -39.562 -8.102 1 97.88 180 ALA B N 1
ATOM 3150 C CA . ALA B 1 180 ? 4.578 -40.219 -8.727 1 97.88 180 ALA B CA 1
ATOM 3151 C C . ALA B 1 180 ? 4.66 -39.875 -10.211 1 97.88 180 ALA B C 1
ATOM 3153 O O . ALA B 1 180 ? 5.758 -39.719 -10.766 1 97.88 180 ALA B O 1
ATOM 3154 N N . ASP B 1 181 ? 3.523 -39.75 -10.844 1 97.69 181 ASP B N 1
ATOM 3155 C CA . ASP B 1 181 ? 3.449 -39.5 -12.281 1 97.69 181 ASP B CA 1
ATOM 3156 C C . ASP B 1 181 ? 3.965 -38.094 -12.625 1 97.69 181 ASP B C 1
ATOM 3158 O O . ASP B 1 181 ? 4.238 -37.812 -13.789 1 97.69 181 ASP B O 1
ATOM 3162 N N . ALA B 1 182 ? 4.09 -37.25 -11.641 1 98.62 182 ALA B N 1
ATOM 3163 C CA . ALA B 1 182 ? 4.539 -35.875 -11.859 1 98.62 182 ALA B CA 1
ATOM 3164 C C . ALA B 1 182 ? 6.059 -35.75 -11.758 1 98.62 182 ALA B C 1
ATOM 3166 O O . ALA B 1 182 ? 6.617 -34.656 -11.781 1 98.62 182 ALA B O 1
ATOM 3167 N N . PHE B 1 183 ? 6.738 -36.906 -11.617 1 98.5 183 PHE B N 1
ATOM 3168 C CA . PHE B 1 183 ? 8.188 -36.938 -11.484 1 98.5 183 PHE B CA 1
ATOM 3169 C C . PHE B 1 183 ? 8.82 -37.812 -12.555 1 98.5 183 PHE B C 1
ATOM 3171 O O . PHE B 1 183 ? 8.297 -38.875 -12.867 1 98.5 183 PHE B O 1
ATOM 3178 N N . ALA B 1 184 ? 9.828 -37.375 -13.164 1 97.94 184 ALA B N 1
ATOM 3179 C CA . ALA B 1 184 ? 10.664 -38.125 -14.078 1 97.94 184 ALA B CA 1
ATOM 3180 C C . ALA B 1 184 ? 12.094 -38.25 -13.555 1 97.94 184 ALA B C 1
ATOM 3182 O O . ALA B 1 184 ? 12.523 -37.438 -12.727 1 97.94 184 ALA B O 1
ATOM 3183 N N . PRO B 1 185 ? 12.797 -39.312 -13.977 1 95.81 185 PRO B N 1
ATOM 3184 C CA . PRO B 1 185 ? 14.188 -39.406 -13.539 1 95.81 185 PRO B CA 1
ATOM 3185 C C . PRO B 1 185 ? 15.016 -38.188 -13.945 1 95.81 185 PRO B C 1
ATOM 3187 O O . PRO B 1 185 ? 14.859 -37.688 -15.055 1 95.81 185 PRO B O 1
ATOM 3190 N N . GLY B 1 186 ? 15.75 -37.656 -12.984 1 93.44 186 GLY B N 1
ATOM 3191 C CA . GLY B 1 186 ? 16.672 -36.562 -13.266 1 93.44 186 GLY B CA 1
ATOM 3192 C C . GLY B 1 186 ? 17.969 -37.031 -13.891 1 93.44 186 GLY B C 1
ATOM 3193 O O . GLY B 1 186 ? 18.094 -38.188 -14.312 1 93.44 186 GLY B O 1
ATOM 3194 N N . ALA B 1 187 ? 18.844 -36.031 -14.062 1 88.75 187 ALA B N 1
ATOM 3195 C CA . ALA B 1 187 ? 20.125 -36.344 -14.688 1 88.75 187 ALA B CA 1
ATOM 3196 C C . ALA B 1 187 ? 21.016 -37.125 -13.75 1 88.75 187 ALA B C 1
ATOM 3198 O O . ALA B 1 187 ? 21.812 -37.969 -14.188 1 88.75 187 ALA B O 1
ATOM 3199 N N . ALA B 1 188 ? 20.984 -36.875 -12.461 1 91 188 ALA B N 1
ATOM 3200 C CA . ALA B 1 188 ? 21.812 -37.531 -11.453 1 91 188 ALA B CA 1
ATOM 3201 C C . ALA B 1 188 ? 21.016 -38.562 -10.656 1 91 188 ALA B C 1
ATOM 3203 O O . ALA B 1 188 ? 19.797 -38.469 -10.547 1 91 188 ALA B O 1
ATOM 3204 N N . PRO B 1 189 ? 21.812 -39.562 -10.125 1 91.12 189 PRO B N 1
ATOM 3205 C CA . PRO B 1 189 ? 21.109 -40.5 -9.273 1 91.12 189 PRO B CA 1
ATOM 3206 C C . PRO B 1 189 ? 20.453 -39.844 -8.062 1 91.12 189 PRO B C 1
ATOM 3208 O O . PRO B 1 189 ? 21.031 -38.969 -7.441 1 91.12 189 PRO B O 1
ATOM 3211 N N . GLY B 1 190 ? 19.219 -40.25 -7.789 1 94 190 GLY B N 1
ATOM 3212 C CA . GLY B 1 190 ? 18.516 -39.719 -6.629 1 94 190 GLY B CA 1
ATOM 3213 C C . GLY B 1 190 ? 17.828 -38.406 -6.898 1 94 190 GLY B C 1
ATOM 3214 O O . GLY B 1 190 ? 17.172 -37.844 -6.012 1 94 190 GLY B O 1
ATOM 3215 N N . LYS B 1 191 ? 18.078 -37.906 -8.156 1 96.69 191 LYS B N 1
ATOM 3216 C CA . LYS B 1 191 ? 17.438 -36.656 -8.539 1 96.69 191 LYS B CA 1
ATOM 3217 C C . LYS B 1 191 ? 16.234 -36.906 -9.445 1 96.69 191 LYS B C 1
ATOM 3219 O O . LYS B 1 191 ? 16.203 -37.906 -10.18 1 96.69 191 LYS B O 1
ATOM 3224 N N . PHE B 1 192 ? 15.273 -36.062 -9.367 1 98.19 192 PHE B N 1
ATOM 3225 C CA . PHE B 1 192 ? 14.055 -36.156 -10.156 1 98.19 192 PHE B CA 1
ATOM 3226 C C . PHE B 1 192 ? 13.719 -34.812 -10.797 1 98.19 192 PHE B C 1
ATOM 3228 O O . PHE B 1 192 ? 14.117 -33.75 -10.281 1 98.19 192 PHE B O 1
ATOM 3235 N N . LEU B 1 193 ? 13.117 -34.875 -11.93 1 98.44 193 LEU B N 1
ATOM 3236 C CA . LEU B 1 193 ? 12.469 -33.688 -12.516 1 98.44 193 LEU B CA 1
ATOM 3237 C C . LEU B 1 193 ? 10.992 -33.656 -12.148 1 98.44 193 LEU B C 1
ATOM 3239 O O . LEU B 1 193 ? 10.242 -34.594 -12.469 1 98.44 193 LEU B O 1
ATOM 3243 N N . ALA B 1 194 ? 10.633 -32.594 -11.453 1 98.56 194 ALA B N 1
ATOM 3244 C CA . ALA B 1 194 ? 9.266 -32.469 -10.961 1 98.56 194 ALA B CA 1
ATOM 3245 C C . ALA B 1 194 ? 8.43 -31.594 -11.875 1 98.56 194 ALA B C 1
ATOM 3247 O O . ALA B 1 194 ? 8.922 -30.562 -12.367 1 98.56 194 ALA B O 1
ATOM 3248 N N . ASP B 1 195 ? 7.242 -32 -12.133 1 98.75 195 ASP B N 1
ATOM 3249 C CA . ASP B 1 195 ? 6.246 -31.172 -12.812 1 98.75 195 ASP B CA 1
ATOM 3250 C C . ASP B 1 195 ? 5.336 -30.469 -11.812 1 98.75 195 ASP B C 1
ATOM 3252 O O . ASP B 1 195 ? 4.301 -31.016 -11.414 1 98.75 195 ASP B O 1
ATOM 3256 N N . ILE B 1 196 ? 5.664 -29.219 -11.508 1 98.75 196 ILE B N 1
ATOM 3257 C CA . ILE B 1 196 ? 4.969 -28.5 -10.453 1 98.75 196 ILE B CA 1
ATOM 3258 C C . ILE B 1 196 ? 3.521 -28.234 -10.867 1 98.75 196 ILE B C 1
ATOM 3260 O O . ILE B 1 196 ? 2.629 -28.156 -10.023 1 98.75 196 ILE B O 1
ATOM 3264 N N . TYR B 1 197 ? 3.211 -28.078 -12.164 1 98.81 197 TYR B N 1
ATOM 3265 C CA . TYR B 1 197 ? 1.853 -27.875 -12.656 1 98.81 197 TYR B CA 1
ATOM 3266 C C . TYR B 1 197 ? 1.006 -29.125 -12.438 1 98.81 197 TYR B C 1
ATOM 3268 O O . TYR B 1 197 ? -0.143 -29.047 -12 1 98.81 197 TYR B O 1
ATOM 3276 N N . ALA B 1 198 ? 1.634 -30.281 -12.758 1 98.75 198 ALA B N 1
ATOM 3277 C CA . ALA B 1 198 ? 0.921 -31.531 -12.523 1 98.75 198 ALA B CA 1
ATOM 3278 C C . ALA B 1 198 ? 0.642 -31.75 -11.039 1 98.75 198 ALA B C 1
ATOM 3280 O O . ALA B 1 198 ? -0.445 -32.188 -10.664 1 98.75 198 ALA B O 1
ATOM 3281 N N . LEU B 1 199 ? 1.651 -31.453 -10.242 1 98.81 199 LEU B N 1
ATOM 3282 C CA . LEU B 1 199 ? 1.486 -31.594 -8.805 1 98.81 199 LEU B CA 1
ATOM 3283 C C . LEU B 1 199 ? 0.356 -30.703 -8.297 1 98.81 199 LEU B C 1
ATOM 3285 O O . LEU B 1 199 ? -0.462 -31.125 -7.48 1 98.81 199 LEU B O 1
ATOM 3289 N N . ALA B 1 200 ? 0.286 -29.453 -8.766 1 98.88 200 ALA B N 1
ATOM 3290 C CA . ALA B 1 200 ? -0.772 -28.531 -8.383 1 98.88 200 ALA B CA 1
ATOM 3291 C C . ALA B 1 200 ? -2.143 -29.062 -8.797 1 98.88 200 ALA B C 1
ATOM 3293 O O . ALA B 1 200 ? -3.102 -28.984 -8.023 1 98.88 200 ALA B O 1
ATOM 3294 N N . ARG B 1 201 ? -2.221 -29.578 -10.008 1 98.81 201 ARG B N 1
ATOM 3295 C CA . ARG B 1 201 ? -3.49 -30.094 -10.508 1 98.81 201 ARG B CA 1
ATOM 3296 C C . ARG B 1 201 ? -3.971 -31.266 -9.664 1 98.81 201 ARG B C 1
ATOM 3298 O O . ARG B 1 201 ? -5.168 -31.391 -9.391 1 98.81 201 ARG B O 1
ATOM 3305 N N . ILE B 1 202 ? -3.049 -32.125 -9.273 1 98.62 202 ILE B N 1
ATOM 3306 C CA . ILE B 1 202 ? -3.389 -33.25 -8.414 1 98.62 202 ILE B CA 1
ATOM 3307 C C . ILE B 1 202 ? -3.949 -32.75 -7.09 1 98.62 202 ILE B C 1
ATOM 3309 O O . ILE B 1 202 ? -4.988 -33.219 -6.625 1 98.62 202 ILE B O 1
ATOM 3313 N N . ARG B 1 203 ? -3.283 -31.766 -6.48 1 98.56 203 ARG B N 1
ATOM 3314 C CA . ARG B 1 203 ? -3.721 -31.203 -5.211 1 98.56 203 ARG B CA 1
ATOM 3315 C C . ARG B 1 203 ? -5.105 -30.578 -5.34 1 98.56 203 ARG B C 1
ATOM 3317 O O . ARG B 1 203 ? -5.973 -30.797 -4.492 1 98.56 203 ARG B O 1
ATOM 3324 N N . LEU B 1 204 ? -5.312 -29.766 -6.379 1 98.81 204 LEU B N 1
ATOM 3325 C CA . LEU B 1 204 ? -6.57 -29.062 -6.586 1 98.81 204 LEU B CA 1
ATOM 3326 C C . LEU B 1 204 ? -7.711 -30.031 -6.852 1 98.81 204 LEU B C 1
ATOM 3328 O O . LEU B 1 204 ? -8.805 -29.891 -6.305 1 98.81 204 LEU B O 1
ATOM 3332 N N . ALA B 1 205 ? -7.473 -31.062 -7.652 1 98.44 205 ALA B N 1
ATOM 3333 C CA . ALA B 1 205 ? -8.484 -32.094 -7.953 1 98.44 205 ALA B CA 1
ATOM 3334 C C . ALA B 1 205 ? -8.938 -32.812 -6.688 1 98.44 205 ALA B C 1
ATOM 3336 O O . ALA B 1 205 ? -10.117 -33.125 -6.535 1 98.44 205 ALA B O 1
ATOM 3337 N N . ALA B 1 206 ? -8.008 -33.062 -5.84 1 97.88 206 ALA B N 1
ATOM 3338 C CA . ALA B 1 206 ? -8.281 -33.812 -4.617 1 97.88 206 ALA B CA 1
ATOM 3339 C C . ALA B 1 206 ? -9.281 -33.062 -3.73 1 97.88 206 ALA B C 1
ATOM 3341 O O . ALA B 1 206 ? -9.984 -33.656 -2.924 1 97.88 206 ALA B O 1
ATOM 3342 N N . VAL B 1 207 ? -9.383 -31.719 -3.885 1 98.12 207 VAL B N 1
ATOM 3343 C CA . VAL B 1 207 ? -10.297 -30.953 -3.051 1 98.12 207 VAL B CA 1
ATOM 3344 C C . VAL B 1 207 ? -11.5 -30.5 -3.881 1 98.12 207 VAL B C 1
ATOM 3346 O O . VAL B 1 207 ? -12.32 -29.703 -3.422 1 98.12 207 VAL B O 1
ATOM 3349 N N . GLY B 1 208 ? -11.555 -30.969 -5.09 1 98.19 208 GLY B N 1
ATOM 3350 C CA . GLY B 1 208 ? -12.781 -30.797 -5.855 1 98.19 208 GLY B CA 1
ATOM 3351 C C . GLY B 1 208 ? -12.695 -29.68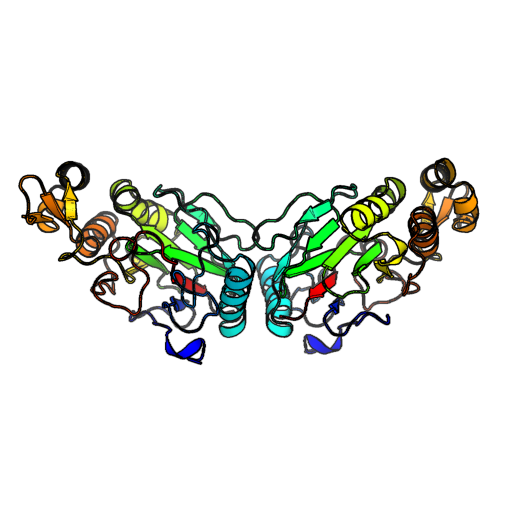8 -6.875 1 98.19 208 GLY B C 1
ATOM 3352 O O . GLY B 1 208 ? -13.695 -29.344 -7.52 1 98.19 208 GLY B O 1
ATOM 3353 N N . VAL B 1 209 ? -11.562 -29.047 -7.023 1 98.62 209 VAL B N 1
ATOM 3354 C CA . VAL B 1 209 ? -11.398 -28.031 -8.039 1 98.62 209 VAL B CA 1
ATOM 3355 C C . VAL B 1 209 ? -10.938 -28.656 -9.352 1 98.62 209 VAL B C 1
ATOM 3357 O O . VAL B 1 209 ? -9.828 -29.188 -9.438 1 98.62 209 VAL B O 1
ATOM 3360 N N . THR B 1 210 ? -11.727 -28.578 -10.375 1 97.38 210 THR B N 1
ATOM 3361 C CA . THR B 1 210 ? -11.406 -29.234 -11.641 1 97.38 210 THR B CA 1
ATOM 3362 C C . THR B 1 210 ? -11.219 -28.203 -12.75 1 97.38 210 THR B C 1
ATOM 3364 O O . THR B 1 210 ? -10.641 -28.5 -13.797 1 97.38 210 THR B O 1
ATOM 3367 N N . ALA B 1 211 ? -11.766 -26.984 -12.578 1 98.44 211 ALA B N 1
ATOM 3368 C CA . ALA B 1 211 ? -11.594 -25.906 -13.555 1 98.44 211 ALA B CA 1
ATOM 3369 C C . ALA B 1 211 ? -10.227 -25.25 -13.398 1 98.44 211 ALA B C 1
ATOM 3371 O O . ALA B 1 211 ? -10.125 -24.156 -12.836 1 98.44 211 ALA B O 1
ATOM 3372 N N . VAL B 1 212 ? -9.203 -25.953 -13.875 1 98.81 212 VAL B N 1
ATOM 3373 C CA . VAL B 1 212 ? -7.832 -25.484 -13.742 1 98.81 212 VAL B CA 1
ATOM 3374 C C . VAL B 1 212 ? -7.246 -25.188 -15.117 1 98.81 212 VAL B C 1
ATOM 3376 O O . VAL B 1 212 ? -7.309 -26.031 -16.016 1 98.81 212 VAL B O 1
ATOM 3379 N N . TYR B 1 213 ? -6.75 -24.047 -15.289 1 98.75 213 TYR B N 1
ATOM 3380 C CA . TYR B 1 213 ? -6.223 -23.547 -16.562 1 98.75 213 TYR B CA 1
ATOM 3381 C C . TYR B 1 213 ? -4.762 -23.141 -16.422 1 98.75 213 TYR B C 1
ATOM 3383 O O . TYR B 1 213 ? -4.203 -23.172 -15.32 1 98.75 213 TYR B O 1
ATOM 3391 N N . GLY B 1 214 ? -4.219 -22.828 -17.547 1 98.12 214 GLY B N 1
ATOM 3392 C CA . GLY B 1 214 ? -2.838 -22.375 -17.547 1 98.12 214 GLY B CA 1
ATOM 3393 C C . GLY B 1 214 ? -1.836 -23.5 -17.375 1 98.12 214 GLY B C 1
ATOM 3394 O O . GLY B 1 214 ? -2.146 -24.656 -17.641 1 98.12 214 GLY B O 1
ATOM 3395 N N . GLY B 1 215 ? -0.742 -23.125 -17 1 95.94 215 GLY B N 1
ATOM 3396 C CA . GLY B 1 215 ? 0.357 -24.078 -16.922 1 95.94 215 GLY B CA 1
ATOM 3397 C C . GLY B 1 215 ? 1.101 -24.234 -18.234 1 95.94 215 GLY B C 1
ATOM 3398 O O . GLY B 1 215 ? 0.582 -23.891 -19.297 1 95.94 215 GLY B O 1
ATOM 3399 N N . GLY B 1 216 ? 2.369 -24.453 -18.141 1 93.69 216 GLY B N 1
ATOM 3400 C CA . GLY B 1 216 ? 3.111 -24.781 -19.344 1 93.69 216 GLY B CA 1
ATOM 3401 C C . GLY B 1 216 ? 4.227 -23.797 -19.641 1 93.69 216 GLY B C 1
ATOM 3402 O O . GLY B 1 216 ? 4.992 -23.969 -20.594 1 93.69 216 GLY B O 1
ATOM 3403 N N . LEU B 1 217 ? 4.207 -22.734 -18.953 1 97.44 217 LEU B N 1
ATOM 3404 C CA . LEU B 1 217 ? 5.309 -21.781 -19.094 1 97.44 217 LEU B CA 1
ATOM 3405 C C . LEU B 1 217 ? 6.469 -22.156 -18.172 1 97.44 217 LEU B C 1
ATOM 3407 O O . LEU B 1 217 ? 6.254 -22.594 -17.031 1 97.44 217 LEU B O 1
ATOM 3411 N N . CYS B 1 218 ? 7.637 -22.062 -18.719 1 98.69 218 CYS B N 1
ATOM 3412 C CA . CYS B 1 218 ? 8.82 -22.359 -17.906 1 98.69 218 CYS B CA 1
ATOM 3413 C C . CYS B 1 218 ? 9.664 -21.109 -17.703 1 98.69 218 CYS B C 1
ATOM 3415 O O . CYS B 1 218 ? 10.289 -20.609 -18.625 1 98.69 218 CYS B O 1
ATOM 3417 N N . THR B 1 219 ? 9.773 -20.672 -16.422 1 98.75 219 THR B N 1
ATOM 3418 C CA . THR B 1 219 ? 10.477 -19.422 -16.109 1 98.75 219 THR B CA 1
ATOM 3419 C C . THR B 1 219 ? 11.961 -19.547 -16.422 1 98.75 219 THR B C 1
ATOM 3421 O O . THR B 1 219 ? 12.617 -18.547 -16.734 1 98.75 219 THR B O 1
ATOM 3424 N N . VAL B 1 220 ? 12.539 -20.781 -16.391 1 98.56 220 VAL B N 1
ATOM 3425 C CA . VAL B 1 220 ? 13.953 -20.984 -16.688 1 98.56 220 VAL B CA 1
ATOM 3426 C C . VAL B 1 220 ? 14.203 -20.828 -18.172 1 98.56 220 VAL B C 1
ATOM 3428 O O . VAL B 1 220 ? 15.188 -20.219 -18.594 1 98.56 220 VAL B O 1
ATOM 3431 N N . GLU B 1 221 ? 13.297 -21.312 -18.969 1 98.25 221 GLU B N 1
ATOM 3432 C CA . GLU B 1 221 ? 13.484 -21.359 -20.422 1 98.25 221 GLU B CA 1
ATOM 3433 C C . GLU B 1 221 ? 12.969 -20.078 -21.078 1 98.2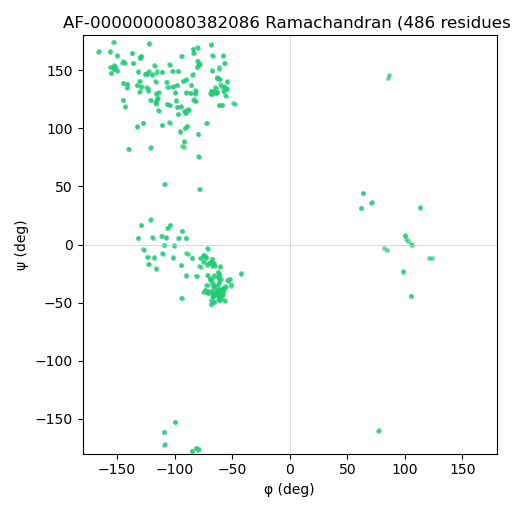5 221 GLU B C 1
ATOM 3435 O O . GLU B 1 221 ? 13.359 -19.766 -22.203 1 98.25 221 GLU B O 1
ATOM 3440 N N . ASP B 1 222 ? 12.047 -19.422 -20.516 1 97.81 222 ASP B N 1
ATOM 3441 C CA . ASP B 1 222 ? 11.422 -18.219 -21.047 1 97.81 222 ASP B CA 1
ATOM 3442 C C . ASP B 1 222 ? 12.055 -16.969 -20.438 1 97.81 222 ASP B C 1
ATOM 3444 O O . ASP B 1 222 ? 11.797 -16.625 -19.281 1 97.81 222 ASP B O 1
ATOM 3448 N N . GLU B 1 223 ? 12.742 -16.188 -21.172 1 96.06 223 GLU B N 1
ATOM 3449 C CA . GLU B 1 223 ? 13.531 -15.055 -20.688 1 96.06 223 GLU B CA 1
ATOM 3450 C C . GLU B 1 223 ? 12.633 -13.891 -20.281 1 96.06 223 GLU B C 1
ATOM 3452 O O . GLU B 1 223 ? 13.102 -12.914 -19.688 1 96.06 223 GLU B O 1
ATOM 3457 N N . ARG B 1 224 ? 11.43 -14.078 -20.625 1 97.25 224 ARG B N 1
ATOM 3458 C CA . ARG B 1 224 ? 10.5 -13.031 -20.219 1 97.25 224 ARG B CA 1
ATOM 3459 C C . ARG B 1 224 ? 10.352 -13 -18.688 1 97.25 224 ARG B C 1
ATOM 3461 O O . ARG B 1 224 ? 9.875 -12.008 -18.125 1 97.25 224 ARG B O 1
ATOM 3468 N N . PHE B 1 225 ? 10.773 -14.031 -17.969 1 98.38 225 PHE B N 1
ATOM 3469 C CA . PHE B 1 225 ? 10.523 -14.133 -16.547 1 98.38 225 PHE B CA 1
ATOM 3470 C C . PHE B 1 225 ? 11.828 -14.195 -15.766 1 98.38 225 PHE B C 1
ATOM 3472 O O . PHE B 1 225 ? 12.82 -14.742 -16.25 1 98.38 225 PHE B O 1
ATOM 3479 N N . PHE B 1 226 ? 11.781 -13.586 -14.547 1 98.44 226 PHE B N 1
ATOM 3480 C CA . PHE B 1 226 ? 12.852 -13.852 -13.594 1 98.44 226 PHE B CA 1
ATOM 3481 C C . PHE B 1 226 ? 12.875 -15.32 -13.195 1 98.44 226 PHE B C 1
ATOM 3483 O O . PHE B 1 226 ? 11.82 -15.945 -13.062 1 98.44 226 PHE B O 1
ATOM 3490 N N . SER B 1 227 ? 14.047 -15.836 -13 1 98.69 227 SER B N 1
ATOM 3491 C CA . SER B 1 227 ? 14.234 -17.219 -12.586 1 98.69 227 SER B CA 1
ATOM 3492 C C . SER B 1 227 ? 15.406 -17.359 -11.617 1 98.69 227 SER B C 1
ATOM 3494 O O . SER B 1 227 ? 16.547 -17.047 -11.961 1 98.69 227 SER B O 1
ATOM 3496 N N . TYR B 1 228 ? 15.062 -17.797 -10.5 1 98.12 228 TYR B N 1
ATOM 3497 C CA . TYR B 1 228 ? 16.094 -18 -9.484 1 98.12 228 TYR B CA 1
ATOM 3498 C C . TYR B 1 228 ? 17.031 -19.141 -9.883 1 98.12 228 TYR B C 1
ATOM 3500 O O . TYR B 1 228 ? 18.234 -19.078 -9.609 1 98.12 228 TYR B O 1
ATOM 3508 N N . ARG B 1 229 ? 16.438 -20.188 -10.445 1 97.69 229 ARG B N 1
ATOM 3509 C CA . ARG B 1 229 ? 17.234 -21.312 -10.945 1 97.69 229 ARG B CA 1
ATOM 3510 C C . ARG B 1 229 ? 18.25 -20.844 -11.977 1 97.69 229 ARG B C 1
ATOM 3512 O O . ARG B 1 229 ? 19.391 -21.312 -11.992 1 97.69 229 ARG B O 1
ATOM 3519 N N . ARG B 1 230 ? 17.844 -19.906 -12.836 1 97.19 230 ARG B N 1
ATOM 3520 C CA . ARG B 1 230 ? 18.719 -19.375 -13.875 1 97.19 230 ARG B CA 1
ATOM 3521 C C . ARG B 1 230 ? 19.766 -18.438 -13.281 1 97.19 230 ARG B C 1
ATOM 3523 O O . ARG B 1 230 ? 20.922 -18.438 -13.703 1 97.19 230 ARG B O 1
ATOM 3530 N N . ALA B 1 231 ? 19.359 -17.609 -12.336 1 95.81 231 ALA B N 1
ATOM 3531 C CA . ALA B 1 231 ? 20.25 -16.656 -11.664 1 95.81 231 ALA B CA 1
ATOM 3532 C C . ALA B 1 231 ? 19.859 -16.484 -10.203 1 95.81 231 ALA B C 1
ATOM 3534 O O . ALA B 1 231 ? 18.734 -16.062 -9.898 1 95.81 231 ALA B O 1
ATOM 3535 N N . SER B 1 232 ? 20.859 -16.719 -9.281 1 93.75 232 SER B N 1
ATOM 3536 C CA . SER B 1 232 ? 20.562 -16.703 -7.855 1 93.75 232 SER B CA 1
ATOM 3537 C C . SER B 1 232 ? 20.297 -15.297 -7.359 1 93.75 232 SER B C 1
ATOM 3539 O O . SER B 1 232 ? 19.719 -15.109 -6.285 1 93.75 232 SER B O 1
ATOM 3541 N N . VAL B 1 233 ? 20.844 -14.32 -8.023 1 97.06 233 VAL B N 1
ATOM 3542 C CA . VAL B 1 233 ? 20.5 -12.922 -7.777 1 97.06 233 VAL B CA 1
ATOM 3543 C C . VAL B 1 233 ? 19.594 -12.406 -8.898 1 97.06 233 VAL B C 1
ATOM 3545 O O . VAL B 1 233 ? 20.062 -12.195 -10.023 1 97.06 233 VAL B O 1
ATOM 3548 N N . THR B 1 234 ? 18.312 -12.25 -8.648 1 97.94 234 THR B N 1
ATOM 3549 C CA . THR B 1 234 ? 17.344 -11.898 -9.68 1 97.94 234 THR B CA 1
ATOM 3550 C C . THR B 1 234 ? 16.125 -11.219 -9.062 1 97.94 234 THR B C 1
ATOM 3552 O O . THR B 1 234 ? 15.977 -11.188 -7.84 1 97.94 234 THR B O 1
ATOM 3555 N N . GLY B 1 235 ? 15.289 -10.602 -9.883 1 98.25 235 GLY B N 1
ATOM 3556 C CA . GLY B 1 235 ? 14.062 -9.969 -9.438 1 98.25 235 GLY B CA 1
ATOM 3557 C C . GLY B 1 235 ? 12.914 -10.945 -9.258 1 98.25 235 GLY B C 1
ATOM 3558 O O . GLY B 1 235 ? 13.117 -12.156 -9.273 1 98.25 235 GLY B O 1
ATOM 3559 N N . ARG B 1 236 ? 11.781 -10.406 -8.953 1 98.75 236 ARG B N 1
ATOM 3560 C CA . ARG B 1 236 ? 10.516 -11.125 -8.859 1 98.75 236 ARG B CA 1
ATOM 3561 C C . ARG B 1 236 ? 9.469 -10.516 -9.781 1 98.75 236 ARG B C 1
ATOM 3563 O O . ARG B 1 236 ? 9.359 -9.289 -9.883 1 98.75 236 ARG B O 1
ATOM 3570 N N . PHE B 1 237 ? 8.797 -11.328 -10.531 1 98.56 237 PHE B N 1
ATOM 3571 C CA . PHE B 1 237 ? 7.586 -10.875 -11.211 1 98.56 237 PHE B CA 1
ATOM 3572 C C . PHE B 1 237 ? 6.348 -11.188 -10.375 1 98.56 237 PHE B C 1
ATOM 3574 O O . PHE B 1 237 ? 6.426 -11.938 -9.398 1 98.56 237 PHE B O 1
ATOM 3581 N N . ALA B 1 238 ? 5.258 -10.523 -10.688 1 98.62 238 ALA B N 1
ATOM 3582 C CA . ALA B 1 238 ? 4.035 -10.695 -9.906 1 98.62 238 ALA B CA 1
ATOM 3583 C C . ALA B 1 238 ? 2.918 -11.289 -10.758 1 98.62 238 ALA B C 1
ATOM 3585 O O . ALA B 1 238 ? 2.789 -10.969 -11.938 1 98.62 238 ALA B O 1
ATOM 3586 N N . SER B 1 239 ? 2.191 -12.148 -10.195 1 98.88 239 SER B N 1
ATOM 3587 C CA . SER B 1 239 ? 0.889 -12.594 -10.68 1 98.88 239 SER B CA 1
ATOM 3588 C C . SER B 1 239 ? -0.24 -12.031 -9.82 1 98.88 239 SER B C 1
ATOM 3590 O O . SER B 1 239 ? -0.268 -12.234 -8.609 1 98.88 239 SER B O 1
ATOM 3592 N N . LEU B 1 240 ? -1.116 -11.305 -10.453 1 98.81 240 LEU B N 1
ATOM 3593 C CA . LEU B 1 240 ? -2.139 -10.555 -9.727 1 98.81 240 LEU B CA 1
ATOM 3594 C C . LEU B 1 240 ? -3.533 -10.93 -10.219 1 98.81 240 LEU B C 1
ATOM 3596 O O . LEU B 1 240 ? -3.729 -11.18 -11.414 1 98.81 240 LEU B O 1
ATOM 3600 N N . VAL B 1 241 ? -4.5 -10.914 -9.312 1 98.94 241 VAL B N 1
ATOM 3601 C CA . VAL B 1 241 ? -5.914 -11.07 -9.641 1 98.94 241 VAL B CA 1
ATOM 3602 C C . VAL B 1 241 ? -6.754 -10.141 -8.766 1 98.94 241 VAL B C 1
ATOM 3604 O O . VAL B 1 241 ? -6.477 -9.977 -7.578 1 98.94 241 VAL B O 1
ATOM 3607 N N . TRP B 1 242 ? -7.711 -9.453 -9.352 1 98.5 242 TRP B N 1
ATOM 3608 C CA . TRP B 1 242 ? -8.547 -8.523 -8.617 1 98.5 242 TRP B CA 1
ATOM 3609 C C . TRP B 1 242 ? -9.938 -8.43 -9.234 1 98.5 242 TRP B C 1
ATOM 3611 O O . TRP B 1 242 ? -10.18 -8.969 -10.32 1 98.5 242 TRP B O 1
ATOM 3621 N N . LEU B 1 243 ? -10.859 -7.902 -8.477 1 97.38 243 LEU B N 1
ATOM 3622 C CA . LEU B 1 243 ? -12.18 -7.547 -8.984 1 97.38 243 LEU B CA 1
ATOM 3623 C C . LEU B 1 243 ? -12.18 -6.141 -9.57 1 97.38 243 LEU B C 1
ATOM 3625 O O . LEU B 1 243 ? -11.594 -5.223 -8.992 1 97.38 243 LEU B O 1
ATOM 3629 N N . GLU B 1 244 ? -12.695 -6.047 -10.727 1 93.19 244 GLU B N 1
ATOM 3630 C CA . GLU B 1 244 ? -12.742 -4.754 -11.398 1 93.19 244 GLU B CA 1
ATOM 3631 C C . GLU B 1 244 ? -13.469 -3.719 -10.539 1 93.19 244 GLU B C 1
ATOM 3633 O O . GLU B 1 244 ? -14.547 -3.992 -10.008 1 93.19 244 GLU B O 1
ATOM 3638 N N . PRO B 1 245 ? -12.805 -2.521 -10.336 1 82.88 245 PRO B N 1
ATOM 3639 C CA . PRO B 1 245 ? -13.445 -1.464 -9.555 1 82.88 245 PRO B CA 1
ATOM 3640 C C . PRO B 1 245 ? -14.727 -0.939 -10.195 1 82.88 245 PRO B C 1
ATOM 3642 O O . PRO B 1 245 ? -14.867 -0.996 -11.422 1 82.88 245 PRO B O 1
#

Solvent-accessible surface area (backbone atoms only — not comparable to full-atom values): 24028 Å² total; per-residue (Å²): 128,69,53,58,70,77,35,56,42,63,77,76,64,95,66,36,88,43,45,43,55,38,27,51,19,25,48,41,37,66,29,57,82,68,25,50,17,23,20,60,46,81,85,62,75,61,62,65,57,33,25,48,49,27,47,41,52,53,28,43,71,67,53,38,42,62,14,52,55,45,66,72,48,38,45,46,63,42,75,50,37,48,51,37,59,46,80,23,19,26,23,29,45,68,42,44,27,42,20,14,40,16,72,33,35,31,36,32,30,36,36,37,32,35,67,84,33,60,39,30,23,12,27,31,34,28,74,61,3,47,63,72,33,24,64,58,43,50,54,65,70,46,91,61,60,38,75,44,34,36,38,38,35,46,61,11,38,27,44,92,69,32,70,41,50,53,67,58,57,49,56,40,27,73,79,36,63,73,45,55,77,32,46,42,83,36,95,50,91,67,30,25,17,35,25,58,60,52,45,48,50,54,56,38,44,75,63,45,29,72,54,68,34,63,50,85,46,30,16,66,81,36,82,56,38,32,20,39,89,72,31,86,68,38,33,18,22,41,38,35,27,25,32,61,110,129,70,53,57,70,78,35,57,42,64,78,75,62,93,65,34,88,42,44,44,54,39,30,52,20,26,48,40,37,68,28,56,83,67,25,51,17,22,21,60,45,81,86,63,75,61,61,67,57,34,26,49,48,26,47,42,52,54,28,42,74,67,56,40,42,61,15,53,56,46,66,70,49,37,46,45,63,42,74,50,37,48,51,38,59,45,78,23,19,26,23,30,44,69,42,45,26,43,19,14,40,16,74,33,34,32,36,31,29,36,38,36,32,36,68,84,33,60,40,30,23,13,26,33,34,28,74,62,3,46,63,74,33,25,64,58,44,50,53,65,69,46,90,61,61,39,75,43,34,36,38,38,35,46,62,11,39,27,44,91,69,30,70,40,52,52,66,57,56,50,57,40,28,73,79,36,64,75,45,54,79,31,48,41,83,36,95,48,91,67,30,25,18,34,24,56,61,54,45,48,50,54,55,38,44,74,63,45,30,72,54,68,34,64,51,86,45,28,17,67,80,36,81,56,36,34,19,40,89,73,32,86,66,38,34,19,24,43,39,35,28,25,33,60,110

pLDDT: mean 96.21, std 6.12, range [35.97, 98.94]

Foldseek 3Di:
DDAQPPLKDFFDAPADPQKGKIWGFLPHFPWDPPAHGLFCDPPQPTDNVRNVRSVCSVCVVQVAQEQAEPEDQAQDEEARDSVDHYHHFKYKYQDFRYKAKHWDAAWKKKKKDFNVLRMIMIGTHDLSHLLNQNVVSRCVVDPDALQRMAMEIDEHAAQLQAKDFLVSQCSLCVVPVVLVVQWDDDPDPRIIRGGVLVSNCVSSVVRPHNNYHYDDHHSCVDNRHHHCSNPVRYGIMMIIMGGHD/DDAQPPLKDFFDAPADPQKGKIWGFLPHFPWDPPAHGLFCDPPQPTDNVRNVRSVCSVCVVQVAQEQAEPEDQAQDEEARDSVDHYHHFKYKYQDFRYKAKHWDAAWKKKKKDFNVLRMIMIGTHDLSHLLNQNVVSRCVVDPDALQRMAMEIDEHAAQLQAKDFLVSQCSLCVVPVVLVVQWDDDPDPRIIRGGVLVSNCVSSVVRPHNNYHYDDHHSCVDNRHHHCSNPVRYGIMMIIMGGHD